Protein AF-A0A4Q0A271-F1 (afdb_monomer)

Structure (mmCIF, N/CA/C/O backbone):
data_AF-A0A4Q0A271-F1
#
_entry.id   AF-A0A4Q0A271-F1
#
loop_
_atom_site.group_PDB
_atom_site.id
_atom_site.type_symbol
_atom_site.label_atom_id
_atom_site.label_alt_id
_atom_site.label_comp_id
_atom_site.label_asym_id
_atom_site.label_entity_id
_atom_site.label_seq_id
_atom_site.pdbx_PDB_ins_code
_atom_site.Cartn_x
_atom_site.Cartn_y
_atom_site.Cartn_z
_atom_site.occupancy
_atom_site.B_iso_or_equiv
_atom_site.auth_seq_id
_atom_site.auth_comp_id
_atom_site.auth_asym_id
_atom_site.auth_atom_id
_atom_site.pdbx_PDB_model_num
ATOM 1 N N . LEU A 1 1 ? -8.941 21.058 -23.137 1.00 65.00 1 LEU A N 1
ATOM 2 C CA . LEU A 1 1 ? -10.034 20.055 -23.141 1.00 65.00 1 LEU A CA 1
ATOM 3 C C . LEU A 1 1 ? -10.640 20.048 -21.746 1.00 65.00 1 LEU A C 1
ATOM 5 O O . LEU A 1 1 ? -9.870 19.918 -20.807 1.00 65.00 1 LEU A O 1
ATOM 9 N N . ASN A 1 2 ? -11.951 20.256 -21.601 1.00 80.94 2 ASN A N 1
ATOM 10 C CA . ASN A 1 2 ? -12.628 20.129 -20.305 1.00 80.94 2 ASN A CA 1
ATOM 11 C C . ASN A 1 2 ? -12.930 18.625 -20.066 1.00 80.94 2 ASN A C 1
ATOM 13 O O . ASN A 1 2 ? -13.631 18.034 -20.895 1.00 80.94 2 ASN A O 1
ATOM 17 N N . PRO A 1 3 ? -12.384 17.989 -19.008 1.00 78.12 3 PRO A N 1
ATOM 18 C CA . PRO A 1 3 ? -12.583 16.561 -18.735 1.00 78.12 3 PRO A CA 1
ATOM 19 C C . PRO A 1 3 ? -14.046 16.162 -18.509 1.00 78.12 3 PRO A C 1
ATOM 21 O O . PRO A 1 3 ? -14.450 15.074 -18.917 1.00 78.12 3 PRO A O 1
ATOM 24 N N . ASP A 1 4 ? -14.861 17.048 -17.943 1.00 83.06 4 ASP A N 1
ATOM 25 C CA . ASP A 1 4 ? -16.281 16.808 -17.670 1.00 83.06 4 ASP A CA 1
ATOM 26 C C . ASP A 1 4 ? -17.071 16.712 -18.974 1.00 83.06 4 ASP A C 1
ATOM 28 O O . ASP A 1 4 ? -17.937 15.850 -19.128 1.00 83.06 4 ASP A O 1
ATOM 32 N N . VAL A 1 5 ? -16.746 17.563 -19.954 1.00 85.44 5 VAL A N 1
ATOM 33 C CA . VAL A 1 5 ? -17.343 17.503 -21.298 1.00 85.44 5 VAL A CA 1
ATOM 34 C C . VAL A 1 5 ? -17.022 16.164 -21.957 1.00 85.44 5 VAL A C 1
ATOM 36 O O . VAL A 1 5 ? -17.922 15.522 -22.502 1.00 85.44 5 VAL A O 1
ATOM 39 N N . LEU A 1 6 ? -15.765 15.718 -21.872 1.00 84.81 6 LEU A N 1
ATOM 40 C CA . LEU A 1 6 ? -15.337 14.441 -22.440 1.00 84.81 6 LEU A CA 1
ATOM 41 C C . LEU A 1 6 ? -16.059 13.264 -21.772 1.00 84.81 6 LEU A C 1
ATOM 43 O O . LEU A 1 6 ? -16.602 12.402 -22.462 1.00 84.81 6 LEU A O 1
ATOM 47 N N . LEU A 1 7 ? -16.115 13.242 -20.438 1.00 83.44 7 LEU A N 1
ATOM 48 C CA . LEU A 1 7 ? -16.743 12.153 -19.696 1.00 83.44 7 LEU A CA 1
ATOM 49 C C . LEU A 1 7 ? -18.255 12.090 -19.950 1.00 83.44 7 LEU A C 1
ATOM 51 O O . LEU A 1 7 ? -18.797 11.006 -20.142 1.00 83.44 7 LEU A O 1
ATOM 55 N N . ASN A 1 8 ? -18.927 13.240 -20.060 1.00 85.31 8 ASN A N 1
ATOM 56 C CA . ASN A 1 8 ? -20.336 13.301 -20.452 1.00 85.31 8 ASN A CA 1
ATOM 57 C C . ASN A 1 8 ? -20.580 12.789 -21.880 1.00 85.31 8 ASN A C 1
ATOM 59 O O . ASN A 1 8 ? -21.599 12.148 -22.139 1.00 85.31 8 ASN A O 1
ATOM 63 N N . GLN A 1 9 ? -19.673 13.061 -22.822 1.00 87.44 9 GLN A N 1
ATOM 64 C CA . GLN A 1 9 ? -19.773 12.531 -24.186 1.00 87.44 9 GLN A CA 1
ATOM 65 C C . GLN A 1 9 ? -19.600 11.009 -24.208 1.00 87.44 9 GLN A C 1
ATOM 67 O O . GLN A 1 9 ? -20.419 10.317 -24.811 1.00 87.44 9 GLN A O 1
ATOM 72 N N . VAL A 1 10 ? -18.592 10.488 -23.499 1.00 84.75 10 VAL A N 1
ATOM 73 C CA . VAL A 1 10 ? -18.367 9.041 -23.349 1.00 84.75 10 VAL A CA 1
ATOM 74 C C . VAL A 1 10 ? -19.571 8.371 -22.682 1.00 84.75 10 VAL A C 1
ATOM 76 O O . VAL A 1 10 ? -20.033 7.338 -23.162 1.00 84.75 10 VAL A O 1
ATOM 79 N N . ALA A 1 11 ? -20.129 8.982 -21.636 1.00 85.94 11 ALA A N 1
ATOM 80 C CA . ALA A 1 11 ? -21.316 8.484 -20.948 1.00 85.94 11 ALA A CA 1
ATOM 81 C C . ALA A 1 11 ? -22.536 8.383 -21.865 1.00 85.94 11 ALA A C 1
ATOM 83 O O . ALA A 1 11 ? -23.215 7.360 -21.872 1.00 85.94 11 ALA A O 1
ATOM 84 N N . ARG A 1 12 ? -22.790 9.415 -22.681 1.00 87.44 12 ARG A N 1
ATOM 85 C CA . ARG A 1 12 ? -23.883 9.398 -23.665 1.00 87.44 12 ARG A CA 1
ATOM 86 C C . ARG A 1 12 ? -23.681 8.319 -24.722 1.00 87.44 12 ARG A C 1
ATOM 88 O O . ARG A 1 12 ? -24.639 7.642 -25.070 1.00 87.44 12 ARG A O 1
ATOM 95 N N . ALA A 1 13 ? -22.454 8.158 -25.217 1.00 88.69 13 ALA A N 1
ATOM 96 C CA . ALA A 1 13 ? -22.138 7.167 -26.241 1.00 88.69 13 ALA A CA 1
ATOM 97 C C . ALA A 1 13 ? -22.309 5.720 -25.745 1.00 88.69 13 ALA A C 1
ATOM 99 O O . ALA A 1 13 ? -22.696 4.858 -26.526 1.00 88.69 13 ALA A O 1
ATOM 100 N N . ASN A 1 14 ? -22.054 5.466 -24.457 1.00 86.25 14 ASN A N 1
ATOM 101 C CA . ASN A 1 14 ? -22.127 4.130 -23.854 1.00 86.25 14 ASN A CA 1
ATOM 102 C C . ASN A 1 14 ? -23.400 3.894 -23.021 1.00 86.25 14 ASN A C 1
ATOM 104 O O . ASN A 1 14 ? -23.527 2.851 -22.390 1.00 86.25 14 ASN A O 1
ATOM 108 N N . ASN A 1 15 ? -24.341 4.846 -23.019 1.00 87.50 15 ASN A N 1
ATOM 109 C CA . ASN A 1 15 ? -25.582 4.793 -22.240 1.00 87.50 15 ASN A CA 1
ATOM 110 C C . ASN A 1 15 ? -25.361 4.540 -20.732 1.00 87.50 15 ASN A C 1
ATOM 112 O O . ASN A 1 15 ? -26.097 3.779 -20.105 1.00 87.50 15 ASN A O 1
ATOM 116 N N . TYR A 1 16 ? -24.336 5.172 -20.153 1.00 86.56 16 TYR A N 1
ATOM 117 C CA . TYR A 1 16 ? -24.064 5.081 -18.718 1.00 86.56 16 TYR A CA 1
ATOM 118 C C . TYR A 1 16 ? -25.067 5.887 -17.890 1.00 86.56 16 TYR A C 1
ATOM 120 O O . TYR A 1 16 ? -25.591 6.914 -18.336 1.00 86.56 16 TYR A O 1
ATOM 128 N N . ASP A 1 17 ? -25.288 5.434 -16.655 1.00 86.38 17 ASP A N 1
ATOM 129 C CA . ASP A 1 17 ? -26.151 6.109 -15.690 1.00 86.38 17 ASP A CA 1
ATOM 130 C C . ASP A 1 17 ? -25.656 7.538 -15.403 1.00 86.38 17 ASP A C 1
ATOM 132 O O . ASP A 1 17 ? -24.486 7.781 -15.088 1.00 86.38 17 ASP A O 1
ATOM 136 N N . LYS A 1 18 ? -26.562 8.512 -15.528 1.00 86.00 18 LYS A N 1
ATOM 137 C CA . LYS A 1 18 ? -26.223 9.936 -15.413 1.00 86.00 18 LYS A CA 1
ATOM 138 C C . LYS A 1 18 ? -25.824 10.339 -13.997 1.00 86.00 18 LYS A C 1
ATOM 140 O O . LYS A 1 18 ? -24.985 11.232 -13.850 1.00 86.00 18 LYS A O 1
ATOM 145 N N . ASP A 1 19 ? -26.392 9.712 -12.975 1.00 87.12 19 ASP A N 1
ATOM 146 C CA . ASP A 1 19 ? -26.117 10.042 -11.579 1.00 87.12 19 ASP A CA 1
ATOM 147 C C . ASP A 1 19 ? -24.752 9.494 -11.163 1.00 87.12 19 ASP A C 1
ATOM 149 O O . ASP A 1 19 ? -23.968 10.209 -10.526 1.00 87.12 19 ASP A O 1
ATOM 153 N N . ILE A 1 20 ? -24.412 8.280 -11.618 1.00 85.81 20 ILE A N 1
ATOM 154 C CA . ILE A 1 20 ? -23.073 7.701 -11.440 1.00 85.81 20 ILE A CA 1
ATOM 155 C C . ILE A 1 20 ? -22.019 8.592 -12.100 1.00 85.81 20 ILE A C 1
ATOM 157 O O . ILE A 1 20 ? -21.029 8.968 -11.467 1.00 85.81 20 ILE A O 1
ATOM 161 N N . ILE A 1 21 ? -22.241 8.990 -13.354 1.00 89.12 21 ILE A N 1
ATOM 162 C CA . ILE A 1 21 ? -21.298 9.845 -14.084 1.00 89.12 21 ILE A CA 1
ATOM 163 C C . ILE A 1 21 ? -21.158 11.209 -13.412 1.00 89.12 21 ILE A C 1
ATOM 165 O O . ILE A 1 21 ? -20.040 11.689 -13.229 1.00 89.12 21 ILE A O 1
ATOM 169 N N . SER A 1 22 ? -22.262 11.800 -12.958 1.00 89.38 22 SER A N 1
ATOM 170 C CA . SER A 1 22 ? -22.234 13.060 -12.210 1.00 89.38 22 SER A CA 1
ATOM 171 C C . SER A 1 22 ? -21.440 12.939 -10.906 1.00 89.38 22 SER A C 1
ATOM 173 O O . SER A 1 22 ? -20.739 13.874 -10.521 1.00 89.38 22 SER A O 1
ATOM 175 N N . ALA A 1 23 ? -21.504 11.795 -10.218 1.00 87.88 23 ALA A N 1
ATOM 176 C CA . ALA A 1 23 ? -20.679 11.540 -9.040 1.00 87.88 23 ALA A CA 1
ATOM 177 C C . ALA A 1 23 ? -19.188 11.418 -9.388 1.00 87.88 23 ALA A C 1
ATOM 179 O O . ALA A 1 23 ? -18.360 12.019 -8.705 1.00 87.88 23 ALA A O 1
ATOM 180 N N . ILE A 1 24 ? -18.847 10.702 -10.465 1.00 88.81 24 ILE A N 1
ATOM 181 C CA . ILE A 1 24 ? -17.461 10.563 -10.936 1.00 88.81 24 ILE A CA 1
ATOM 182 C C . ILE A 1 24 ? -16.875 11.924 -11.327 1.00 88.81 24 ILE A C 1
ATOM 184 O O . ILE A 1 24 ? -15.731 12.203 -10.973 1.00 88.81 24 ILE A O 1
ATOM 188 N N . ILE A 1 25 ? -17.653 12.783 -11.996 1.00 91.00 25 ILE A N 1
ATOM 189 C CA . ILE A 1 25 ? -17.238 14.149 -12.352 1.00 91.00 25 ILE A CA 1
ATOM 190 C C . ILE A 1 25 ? -16.848 14.933 -11.099 1.00 91.00 25 ILE A C 1
ATOM 192 O O . ILE A 1 25 ? -15.730 15.428 -11.026 1.00 91.00 25 ILE A O 1
ATOM 196 N N . ARG A 1 26 ? -17.692 14.951 -10.060 1.00 91.56 26 ARG A N 1
ATOM 197 C CA . ARG A 1 26 ? -17.379 15.664 -8.807 1.00 91.56 26 ARG A CA 1
ATOM 198 C C . ARG A 1 26 ? -16.117 15.140 -8.115 1.00 91.56 26 ARG A C 1
ATOM 200 O O . ARG A 1 26 ? -15.336 15.907 -7.553 1.00 91.56 26 ARG A O 1
ATOM 207 N N . GLU A 1 27 ? -15.904 13.824 -8.137 1.00 92.06 27 GLU A N 1
ATOM 208 C CA . GLU A 1 27 ? -14.679 13.221 -7.601 1.00 92.06 27 GLU A CA 1
ATOM 209 C C . GLU A 1 27 ? -13.443 13.605 -8.440 1.00 92.06 27 GLU A C 1
ATOM 211 O O . GLU A 1 27 ? -12.362 13.837 -7.891 1.00 92.06 27 GLU A O 1
ATOM 216 N N . MET A 1 28 ? -13.593 13.712 -9.762 1.00 91.31 28 MET A N 1
ATOM 217 C CA . MET A 1 28 ? -12.534 14.126 -10.685 1.00 91.31 28 MET A CA 1
ATOM 218 C C . MET A 1 28 ? -12.191 15.612 -10.534 1.00 91.31 28 MET A C 1
ATOM 220 O O . MET A 1 28 ? -11.011 15.932 -10.411 1.00 91.31 28 MET A O 1
ATOM 224 N N . GLU A 1 29 ? -13.187 16.495 -10.447 1.00 92.31 29 GLU A N 1
ATOM 225 C CA . GLU A 1 29 ? -13.019 17.926 -10.157 1.00 92.31 29 GLU A CA 1
ATOM 226 C C . GLU A 1 29 ? -12.270 18.133 -8.833 1.00 92.31 29 GLU A C 1
ATOM 228 O O . GLU A 1 29 ? -11.299 18.888 -8.777 1.00 92.31 29 GLU A O 1
ATOM 233 N N . SER A 1 30 ? -12.650 17.390 -7.781 1.00 93.81 30 SER A N 1
ATOM 234 C CA . SER A 1 30 ? -11.917 17.380 -6.507 1.00 93.81 30 SER A CA 1
ATOM 235 C C . SER A 1 30 ? -10.454 16.982 -6.711 1.00 93.81 30 SER A C 1
ATOM 237 O O . SER A 1 30 ? -9.553 17.670 -6.228 1.00 93.81 30 SER A O 1
ATOM 239 N N . SER A 1 31 ? -10.196 15.900 -7.453 1.00 94.12 31 SER A N 1
ATOM 240 C CA . SER A 1 31 ? -8.830 15.449 -7.736 1.00 94.12 31 SER A CA 1
ATOM 241 C C . SER A 1 31 ? -8.014 16.504 -8.476 1.00 94.12 31 SER A C 1
ATOM 243 O O . SER A 1 31 ? -6.869 16.745 -8.104 1.00 94.12 31 SER A O 1
ATOM 245 N N . MET A 1 32 ? -8.592 17.143 -9.493 1.00 93.56 32 MET A N 1
ATOM 246 C CA . MET A 1 32 ? -7.928 18.180 -10.281 1.00 93.56 32 MET A CA 1
ATOM 247 C C . MET A 1 32 ? -7.583 19.398 -9.430 1.00 93.56 32 MET A C 1
ATOM 249 O O . MET A 1 32 ? -6.435 19.828 -9.445 1.00 93.56 32 MET A O 1
ATOM 253 N N . ALA A 1 33 ? -8.529 19.900 -8.635 1.00 94.50 33 ALA A N 1
ATOM 254 C CA . ALA A 1 33 ? -8.311 21.076 -7.798 1.00 94.50 33 ALA A CA 1
ATOM 255 C C . ALA A 1 33 ? -7.224 20.835 -6.732 1.00 94.50 33 ALA A C 1
ATOM 257 O O . ALA A 1 33 ? -6.358 21.683 -6.504 1.00 94.50 33 ALA A O 1
ATOM 258 N N . HIS A 1 34 ? -7.212 19.652 -6.103 1.00 94.50 34 HIS A N 1
ATOM 259 C CA . HIS A 1 34 ? -6.142 19.285 -5.173 1.00 94.50 34 HIS A CA 1
ATOM 260 C C . HIS A 1 34 ? -4.798 19.076 -5.878 1.00 94.50 34 HIS A C 1
ATOM 262 O O . HIS A 1 34 ? -3.773 19.481 -5.332 1.00 94.50 34 HIS A O 1
ATOM 268 N N . GLN A 1 35 ? -4.781 18.464 -7.065 1.00 93.88 35 GLN A N 1
ATOM 269 C CA . GLN A 1 35 ? -3.550 18.237 -7.823 1.00 93.88 35 GLN A CA 1
ATOM 270 C C . GLN A 1 35 ? -2.940 19.554 -8.322 1.00 93.88 35 GLN A C 1
ATOM 272 O O . GLN A 1 35 ? -1.735 19.750 -8.192 1.00 93.88 35 GLN A O 1
ATOM 277 N N . GLU A 1 36 ? -3.757 20.481 -8.827 1.00 94.81 36 GLU A N 1
ATOM 278 C CA . GLU A 1 36 ? -3.322 21.814 -9.252 1.00 94.81 36 GLU A CA 1
ATOM 279 C C . GLU A 1 36 ? -2.664 22.570 -8.096 1.00 94.81 36 GLU A C 1
ATOM 281 O O . GLU A 1 36 ? -1.538 23.050 -8.225 1.00 94.81 36 GLU A O 1
ATOM 286 N N . HIS A 1 37 ? -3.310 22.593 -6.927 1.00 94.56 37 HIS A N 1
ATOM 287 C CA . HIS A 1 37 ? -2.729 23.218 -5.742 1.00 94.56 37 HIS A CA 1
ATOM 288 C C . HIS A 1 37 ? -1.379 22.603 -5.353 1.00 94.56 37 HIS A C 1
ATOM 290 O O . HIS A 1 37 ? -0.458 23.340 -5.002 1.00 94.56 37 HIS A O 1
ATOM 296 N N . MET A 1 38 ? -1.250 21.275 -5.429 1.00 92.25 38 MET A N 1
ATOM 297 C CA . MET A 1 38 ? -0.002 20.572 -5.127 1.00 92.25 38 MET A CA 1
ATOM 298 C C . MET A 1 38 ? 1.101 20.869 -6.153 1.00 92.25 38 MET A C 1
ATOM 300 O O . MET A 1 38 ? 2.261 20.937 -5.767 1.00 92.25 38 MET A O 1
ATOM 304 N N . TYR A 1 39 ? 0.778 21.083 -7.433 1.00 93.44 39 TYR A N 1
ATOM 305 C CA . TYR A 1 39 ? 1.772 21.510 -8.427 1.00 93.44 39 TYR A CA 1
ATOM 306 C C . TYR A 1 39 ? 2.272 22.939 -8.194 1.00 93.44 39 TYR A C 1
ATOM 308 O O . TYR A 1 39 ? 3.435 23.226 -8.468 1.00 93.44 39 TYR A O 1
ATOM 316 N N . VAL A 1 40 ? 1.421 23.823 -7.665 1.00 94.12 40 VAL A N 1
ATOM 317 C CA . VAL A 1 40 ? 1.817 25.187 -7.273 1.00 94.12 40 VAL A CA 1
ATOM 318 C C . VAL A 1 40 ? 2.611 25.186 -5.959 1.00 94.12 40 VAL A C 1
ATOM 320 O O . VAL A 1 40 ? 3.515 26.000 -5.784 1.00 94.12 40 VAL A O 1
ATOM 323 N N . HIS A 1 41 ? 2.314 24.248 -5.056 1.00 92.81 41 HIS A N 1
ATOM 324 C CA . HIS A 1 41 ? 2.951 24.115 -3.742 1.00 92.81 41 HIS A CA 1
ATOM 325 C C . HIS A 1 41 ? 3.567 22.715 -3.564 1.00 92.81 41 HIS A C 1
ATOM 327 O O . HIS A 1 41 ? 3.125 21.949 -2.697 1.00 92.81 41 HIS A O 1
ATOM 333 N N . PRO A 1 42 ? 4.561 22.338 -4.391 1.00 92.25 42 PRO A N 1
ATOM 334 C CA . PRO A 1 42 ? 5.121 20.998 -4.350 1.00 92.25 42 PRO A CA 1
ATOM 335 C C . PRO A 1 42 ? 5.849 20.758 -3.021 1.00 92.25 42 PRO A C 1
ATOM 337 O O . PRO A 1 42 ? 6.435 21.684 -2.451 1.00 92.25 42 PRO A O 1
ATOM 340 N N . PRO A 1 43 ? 5.840 19.517 -2.505 1.00 91.25 43 PRO A N 1
ATOM 341 C CA . PRO A 1 43 ? 6.636 19.174 -1.340 1.00 91.25 43 PRO A CA 1
ATOM 342 C C . PRO A 1 43 ? 8.131 19.311 -1.645 1.00 91.25 43 PRO A C 1
ATOM 344 O O . PRO A 1 43 ? 8.571 19.178 -2.789 1.00 91.25 43 PRO A O 1
ATOM 347 N N . SER A 1 44 ? 8.928 19.522 -0.597 1.00 91.62 44 SER A N 1
ATOM 348 C CA . SER A 1 44 ? 10.383 19.471 -0.715 1.00 91.62 44 SER A CA 1
ATOM 349 C C . SER A 1 44 ? 10.831 18.083 -1.188 1.00 91.62 44 SER A C 1
ATOM 351 O O . SER A 1 44 ? 10.344 17.082 -0.653 1.00 91.62 44 SER A O 1
ATOM 353 N N . PRO A 1 45 ? 11.766 17.995 -2.151 1.00 94.06 45 PRO A N 1
ATOM 354 C CA . PRO A 1 45 ? 12.258 16.712 -2.620 1.00 94.06 45 PRO A CA 1
ATOM 355 C C . PRO A 1 45 ? 13.068 16.025 -1.511 1.00 94.06 45 PRO A C 1
ATOM 357 O O . PRO A 1 45 ? 13.980 16.648 -0.953 1.00 94.06 45 PRO A O 1
ATOM 360 N N . PRO A 1 46 ? 12.777 14.754 -1.206 1.00 96.19 46 PRO A N 1
ATOM 361 C CA . PRO A 1 46 ? 13.469 14.018 -0.160 1.00 96.19 46 PRO A CA 1
ATOM 362 C C . PRO A 1 46 ? 14.911 13.672 -0.565 1.00 96.19 46 PRO A C 1
ATOM 364 O O . PRO A 1 46 ? 15.298 13.699 -1.739 1.00 96.19 46 PRO A O 1
ATOM 367 N N . THR A 1 47 ? 15.715 13.342 0.440 1.00 96.19 47 THR A N 1
ATOM 368 C CA . THR A 1 47 ? 17.113 12.902 0.341 1.00 96.19 47 THR A CA 1
ATOM 369 C C . THR A 1 47 ? 17.306 11.582 1.091 1.00 96.19 47 THR A C 1
ATOM 371 O O . THR A 1 47 ? 16.384 11.091 1.743 1.00 96.19 47 THR A O 1
ATOM 374 N N . LEU A 1 48 ? 18.501 10.988 1.026 1.00 96.94 48 LEU A N 1
ATOM 375 C CA . LEU A 1 48 ? 18.787 9.734 1.737 1.00 96.94 48 LEU A CA 1
ATOM 376 C C . LEU A 1 48 ? 18.661 9.874 3.265 1.00 96.94 48 LEU A C 1
ATOM 378 O O . LEU A 1 48 ? 18.340 8.895 3.935 1.00 96.94 48 LEU A O 1
ATOM 382 N N . GLU A 1 49 ? 18.842 11.087 3.792 1.00 95.31 49 GLU A N 1
ATOM 383 C CA . GLU A 1 49 ? 18.715 11.443 5.209 1.00 95.31 49 GLU A CA 1
ATOM 384 C C . GLU A 1 49 ? 17.267 11.751 5.634 1.00 95.31 49 GLU A C 1
ATOM 386 O O . GLU A 1 49 ? 16.999 11.965 6.816 1.00 95.31 49 GLU A O 1
ATOM 391 N N . SER A 1 50 ? 16.328 11.809 4.685 1.00 96.75 50 SER A N 1
ATOM 392 C CA . SER A 1 50 ? 14.919 12.091 4.976 1.00 96.75 50 SER A CA 1
ATOM 393 C C . SER A 1 50 ? 14.252 10.932 5.722 1.00 96.75 50 SER A C 1
ATOM 395 O O . SER A 1 50 ? 14.550 9.763 5.479 1.00 96.75 50 SER A O 1
ATOM 397 N N . SER A 1 51 ? 13.318 11.257 6.619 1.00 95.44 51 SER A N 1
ATOM 398 C CA . SER A 1 51 ? 12.514 10.259 7.332 1.00 95.44 51 SER A CA 1
ATOM 399 C C . SER A 1 51 ? 11.550 9.525 6.391 1.00 95.44 51 SER A C 1
ATOM 401 O O . SER A 1 51 ? 11.211 10.026 5.317 1.00 95.44 51 SER A O 1
ATOM 403 N N . GLU A 1 52 ? 11.049 8.359 6.814 1.00 95.25 52 GLU A N 1
ATOM 404 C CA . GLU A 1 52 ? 10.012 7.621 6.071 1.00 95.25 52 GLU A CA 1
ATOM 405 C C . GLU A 1 52 ? 8.776 8.493 5.803 1.00 95.25 52 GLU A C 1
ATOM 407 O O . GLU A 1 52 ? 8.289 8.536 4.675 1.00 95.25 52 GLU A O 1
ATOM 412 N N . LEU A 1 53 ? 8.340 9.272 6.797 1.00 96.06 53 LEU A N 1
ATOM 413 C CA . LEU A 1 53 ? 7.219 10.202 6.665 1.00 96.06 53 LEU A CA 1
ATOM 414 C C . LEU A 1 53 ? 7.510 11.349 5.690 1.00 96.06 53 LEU A C 1
ATOM 416 O O . LEU A 1 53 ? 6.631 11.731 4.924 1.00 96.06 53 LEU A O 1
ATOM 420 N N . ALA A 1 54 ? 8.742 11.865 5.638 1.00 96.62 54 ALA A N 1
ATOM 421 C CA . ALA A 1 54 ? 9.122 12.868 4.642 1.00 96.62 54 ALA A CA 1
ATOM 422 C C . ALA A 1 54 ? 9.068 12.295 3.215 1.00 96.62 54 ALA A C 1
ATOM 424 O O . ALA A 1 54 ? 8.594 12.967 2.297 1.00 96.62 54 ALA A O 1
ATOM 425 N N . TRP A 1 55 ? 9.477 11.035 3.031 1.00 97.44 55 TRP A N 1
ATOM 426 C CA . TRP A 1 55 ? 9.300 10.321 1.767 1.00 97.44 55 TRP A CA 1
ATOM 427 C C . TRP A 1 55 ? 7.816 10.113 1.426 1.00 97.44 55 TRP A C 1
ATOM 429 O O . TRP A 1 55 ? 7.406 10.428 0.311 1.00 97.44 55 TRP A O 1
ATOM 439 N N . GLU A 1 56 ? 6.985 9.657 2.364 1.00 96.56 56 GLU A N 1
ATOM 440 C CA . GLU A 1 56 ? 5.526 9.535 2.185 1.00 96.56 56 GLU A CA 1
ATOM 441 C C . GLU A 1 56 ? 4.880 10.872 1.785 1.00 96.56 56 GLU A C 1
ATOM 443 O O . GLU A 1 56 ? 4.088 10.945 0.842 1.00 96.56 56 GLU A O 1
ATOM 448 N N . ASN A 1 57 ? 5.268 11.953 2.460 1.00 95.06 57 ASN A N 1
ATOM 449 C CA . ASN A 1 57 ? 4.728 13.294 2.252 1.00 95.06 57 ASN A CA 1
ATOM 450 C C . ASN A 1 57 ? 5.287 14.006 1.010 1.00 95.06 57 ASN A C 1
ATOM 452 O O . ASN A 1 57 ? 4.773 15.070 0.641 1.00 95.06 57 ASN A O 1
ATOM 456 N N . SER A 1 58 ? 6.273 13.408 0.330 1.00 95.56 58 SER A N 1
ATOM 457 C CA . SER A 1 58 ? 6.779 13.869 -0.969 1.00 95.56 58 SER A CA 1
ATOM 458 C C . SER A 1 58 ? 5.909 13.446 -2.159 1.00 95.56 58 SER A C 1
ATOM 460 O O . SER A 1 58 ? 6.090 13.960 -3.260 1.00 95.56 58 SER A O 1
ATOM 462 N N . ILE A 1 59 ? 4.929 12.553 -1.958 1.00 94.56 59 ILE A N 1
ATOM 463 C CA . ILE A 1 59 ? 4.126 12.000 -3.055 1.00 94.56 59 ILE A CA 1
ATOM 464 C C . ILE A 1 59 ? 3.189 13.051 -3.663 1.00 94.56 59 ILE A C 1
ATOM 466 O O . ILE A 1 59 ? 2.121 13.373 -3.122 1.00 94.56 59 ILE A O 1
ATOM 470 N N . LEU A 1 60 ? 3.551 13.524 -4.854 1.00 91.50 60 LEU A N 1
ATOM 471 C CA . LEU A 1 60 ? 2.899 14.624 -5.551 1.00 91.50 60 LEU A CA 1
ATOM 472 C C . LEU A 1 60 ? 1.693 14.178 -6.379 1.00 91.50 60 LEU A C 1
ATOM 474 O O . LEU A 1 60 ? 0.650 14.812 -6.274 1.00 91.50 60 LEU A O 1
ATOM 478 N N . GLU A 1 61 ? 1.799 13.092 -7.144 1.00 88.75 61 GLU A N 1
ATOM 479 C CA . GLU A 1 61 ? 0.743 12.574 -8.031 1.00 88.75 61 GLU A CA 1
ATOM 480 C C . GLU A 1 61 ? 0.153 11.267 -7.477 1.00 88.75 61 GLU A C 1
ATOM 482 O O . GLU A 1 61 ? -1.054 11.130 -7.320 1.00 88.75 61 GLU A O 1
ATOM 487 N N . GLY A 1 62 ? 0.966 10.309 -7.039 1.00 86.69 62 GLY A N 1
ATOM 488 C CA . GLY A 1 62 ? 0.469 9.033 -6.523 1.00 86.69 62 GLY A CA 1
ATOM 489 C C . GLY A 1 62 ? 0.042 8.065 -7.636 1.00 86.69 62 GLY A C 1
ATOM 490 O O . GLY A 1 62 ? 0.867 7.620 -8.436 1.00 86.69 62 GLY A O 1
ATOM 491 N N . HIS A 1 63 ? -1.227 7.636 -7.659 1.00 88.56 63 HIS A N 1
ATOM 492 C CA . HIS A 1 63 ? -1.656 6.505 -8.497 1.00 88.56 63 HIS A CA 1
ATOM 493 C C . HIS A 1 63 ? -1.663 6.836 -10.004 1.00 88.56 63 HIS A C 1
ATOM 495 O O . HIS A 1 63 ? -2.599 7.440 -10.522 1.00 88.56 63 HIS A O 1
ATOM 501 N N . ALA A 1 64 ? -0.678 6.312 -10.738 1.00 84.12 64 ALA A N 1
ATOM 502 C CA . ALA A 1 64 ? -0.366 6.702 -12.120 1.00 84.12 64 ALA A CA 1
ATOM 503 C C . ALA A 1 64 ? -1.475 6.516 -13.166 1.00 84.12 64 ALA A C 1
ATOM 505 O O . ALA A 1 64 ? -1.465 7.191 -14.189 1.00 84.12 64 ALA A O 1
ATOM 506 N N . THR A 1 65 ? -2.390 5.566 -12.963 1.00 83.81 65 THR A N 1
ATOM 507 C CA . THR A 1 65 ? -3.430 5.243 -13.958 1.00 83.81 65 THR A CA 1
ATOM 508 C C . THR A 1 65 ? -4.849 5.546 -13.489 1.00 83.81 65 THR A C 1
ATOM 510 O O . THR A 1 65 ? -5.798 5.199 -14.186 1.00 83.81 65 THR A O 1
ATOM 513 N N . HIS A 1 66 ? -5.029 6.145 -12.307 1.00 88.00 66 HIS A N 1
ATOM 514 C CA . HIS A 1 66 ? -6.364 6.419 -11.777 1.00 88.00 66 HIS A CA 1
ATOM 515 C C . HIS A 1 66 ? -6.663 7.916 -11.901 1.00 88.00 66 HIS A C 1
ATOM 517 O O . HIS A 1 66 ? -5.948 8.706 -11.297 1.00 88.00 66 HIS A O 1
ATOM 523 N N . PRO A 1 67 ? -7.711 8.355 -12.617 1.00 87.06 67 PRO A N 1
ATOM 524 C CA . PRO A 1 67 ? -7.929 9.785 -12.868 1.00 87.06 67 PRO A CA 1
ATOM 525 C C . PRO A 1 67 ? -8.261 10.582 -11.594 1.00 87.06 67 PRO A C 1
ATOM 527 O O . PRO A 1 67 ? -7.883 11.738 -11.472 1.00 87.06 67 PRO A O 1
ATOM 530 N N . MET A 1 68 ? -8.896 9.946 -10.605 1.00 91.62 68 MET A N 1
ATOM 531 C CA . MET A 1 68 ? -9.234 10.551 -9.303 1.00 91.62 68 MET A CA 1
ATOM 532 C C . MET A 1 68 ? -8.194 10.250 -8.201 1.00 91.62 68 MET A C 1
ATOM 534 O O . MET A 1 68 ? -8.547 9.968 -7.056 1.00 91.62 68 MET A O 1
ATOM 538 N N . HIS A 1 69 ? -6.906 10.191 -8.542 1.00 90.94 69 HIS A N 1
ATOM 539 C CA . HIS A 1 69 ? -5.841 9.766 -7.621 1.00 90.94 69 HIS A CA 1
ATOM 540 C C . HIS A 1 69 ? -5.573 10.739 -6.459 1.00 90.94 69 HIS A C 1
ATOM 542 O O . HIS A 1 69 ? -5.112 10.296 -5.408 1.00 90.94 69 HIS A O 1
ATOM 548 N N . LYS A 1 70 ? -5.918 12.025 -6.607 1.00 93.12 70 LYS A N 1
ATOM 549 C CA . LYS A 1 70 ? -5.893 13.036 -5.533 1.00 93.12 70 LYS A CA 1
ATOM 550 C C . LYS A 1 70 ? -7.279 13.498 -5.097 1.00 93.12 70 LYS A C 1
ATOM 552 O O . LYS A 1 70 ? -7.380 14.502 -4.394 1.00 93.12 70 LYS A O 1
ATOM 557 N N . ALA A 1 71 ? -8.344 12.792 -5.476 1.00 93.25 71 ALA A N 1
ATOM 558 C CA . ALA A 1 71 ? -9.663 13.105 -4.941 1.00 93.25 71 ALA A CA 1
ATOM 559 C C . ALA A 1 71 ? -9.611 13.055 -3.410 1.00 93.25 71 ALA A C 1
ATOM 561 O O . ALA A 1 71 ? -9.068 12.112 -2.834 1.00 93.25 71 ALA A O 1
ATOM 562 N N . ARG A 1 72 ? -10.163 14.081 -2.760 1.00 93.88 72 ARG A N 1
ATOM 563 C CA . ARG A 1 72 ? -10.361 14.129 -1.303 1.00 93.88 72 ARG A CA 1
ATOM 564 C C . ARG A 1 72 ? -11.843 14.344 -1.024 1.00 93.88 72 ARG A C 1
ATOM 566 O O . ARG A 1 72 ? -12.246 15.241 -0.287 1.00 93.88 72 ARG A O 1
ATOM 573 N N . PHE A 1 73 ? -12.665 13.540 -1.692 1.00 93.00 73 PHE A N 1
ATOM 574 C CA . PHE A 1 73 ? -14.100 13.764 -1.762 1.00 93.00 73 PHE A CA 1
ATOM 575 C C . PHE A 1 73 ? -14.774 13.263 -0.482 1.00 93.00 73 PHE A C 1
ATOM 577 O O . PHE A 1 73 ? -15.013 12.066 -0.318 1.00 93.00 73 PHE A O 1
ATOM 584 N N . ALA A 1 74 ? -15.027 14.175 0.456 1.00 94.62 74 ALA A N 1
ATOM 585 C CA . ALA A 1 74 ? -15.688 13.868 1.719 1.00 94.62 74 ALA A CA 1
ATOM 586 C C . ALA A 1 74 ? -17.171 13.543 1.505 1.00 94.62 74 ALA A C 1
ATOM 588 O O . ALA A 1 74 ? -17.874 14.256 0.789 1.00 94.62 74 ALA A O 1
ATOM 589 N N . LEU A 1 75 ? -17.645 12.470 2.138 1.00 92.44 75 LEU A N 1
ATOM 590 C CA . LEU A 1 75 ? -19.057 12.102 2.129 1.00 92.44 75 LEU A CA 1
ATOM 591 C C . LEU A 1 75 ? -19.757 12.650 3.380 1.00 92.44 75 LEU A C 1
ATOM 593 O O . LEU A 1 75 ? -19.167 12.598 4.464 1.00 92.44 75 LEU A O 1
ATOM 597 N N . PRO A 1 76 ? -21.016 13.118 3.275 1.00 91.38 76 PRO A N 1
ATOM 598 C CA . PRO A 1 76 ? -21.809 13.485 4.442 1.00 91.38 76 PRO A CA 1
ATOM 599 C C . PRO A 1 76 ? -21.795 12.377 5.510 1.00 91.38 76 PRO A C 1
ATOM 601 O O . PRO A 1 76 ? -21.788 11.193 5.158 1.00 91.38 76 PRO A O 1
ATOM 604 N N . PRO A 1 77 ? -21.767 12.732 6.805 1.00 95.06 77 PRO A N 1
ATOM 605 C CA . PRO A 1 77 ? -21.890 14.073 7.383 1.00 95.06 77 PRO A CA 1
ATOM 606 C C . PRO A 1 77 ? -20.562 14.854 7.483 1.00 95.06 77 PRO A C 1
ATOM 608 O O . PRO A 1 77 ? -20.502 15.863 8.183 1.00 95.06 77 PRO A O 1
ATOM 611 N N . LEU A 1 78 ? -19.478 14.413 6.831 1.00 95.19 78 LEU A N 1
ATOM 612 C CA . LEU A 1 78 ? -18.200 15.127 6.893 1.00 95.19 78 LEU A CA 1
ATOM 613 C C . LEU A 1 78 ? -18.263 16.444 6.120 1.00 95.19 78 LEU A C 1
ATOM 615 O O . LEU A 1 78 ? -18.785 16.509 5.008 1.00 95.19 78 LEU A O 1
ATOM 619 N N . ALA A 1 79 ? -17.638 17.478 6.683 1.00 94.81 79 ALA A N 1
ATOM 620 C CA . ALA A 1 79 ? -17.410 18.725 5.970 1.00 94.81 79 ALA A CA 1
ATOM 621 C C . ALA A 1 79 ? -16.434 18.507 4.792 1.00 94.81 79 ALA A C 1
ATOM 623 O O . ALA A 1 79 ? -15.420 17.811 4.977 1.00 94.81 79 ALA A O 1
ATOM 624 N N . PRO A 1 80 ? -16.684 19.130 3.621 1.00 94.88 80 PRO A N 1
ATOM 625 C CA . PRO A 1 80 ? -15.768 19.100 2.484 1.00 94.88 80 PRO A CA 1
ATOM 626 C C . PRO A 1 80 ? -14.341 19.495 2.873 1.00 94.88 80 PRO A C 1
ATOM 628 O O . PRO A 1 80 ? -14.135 20.399 3.687 1.00 94.88 80 PRO A O 1
ATOM 631 N N . ILE A 1 81 ? -13.356 18.817 2.286 1.00 94.94 81 ILE A N 1
ATOM 632 C CA . ILE A 1 81 ? -11.939 19.150 2.463 1.00 94.94 81 ILE A CA 1
ATOM 633 C C . ILE A 1 81 ? -11.606 20.290 1.511 1.00 94.94 81 ILE A C 1
ATOM 6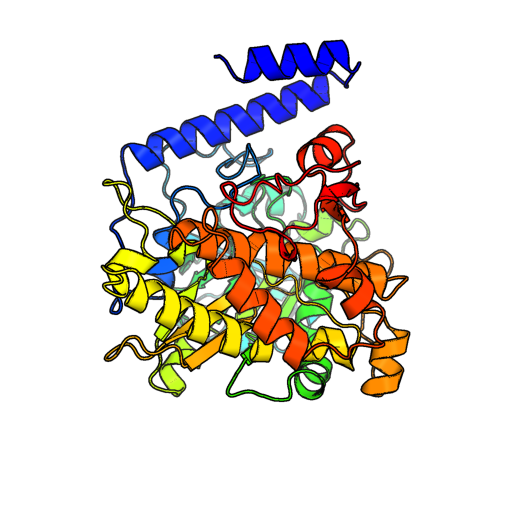35 O O . ILE A 1 81 ? -11.809 20.169 0.303 1.00 94.94 81 ILE A O 1
ATOM 639 N N . GLN A 1 82 ? -11.107 21.396 2.055 1.00 95.06 82 GLN A N 1
ATOM 640 C CA . GLN A 1 82 ? -10.767 22.557 1.238 1.00 95.06 82 GLN A CA 1
ATOM 641 C C . GLN A 1 82 ? -9.449 22.329 0.494 1.00 95.06 82 GLN A C 1
ATOM 643 O O . GLN A 1 82 ? -8.541 21.637 0.966 1.00 95.06 82 GLN A O 1
ATOM 648 N N . VAL A 1 83 ? -9.321 22.924 -0.690 1.00 94.62 83 VAL A N 1
ATOM 649 C CA . VAL A 1 83 ? -8.057 22.919 -1.433 1.00 94.62 83 VAL A CA 1
ATOM 650 C C . VAL A 1 83 ? -6.994 23.651 -0.608 1.00 94.62 83 VAL A C 1
ATOM 652 O O . VAL A 1 83 ? -7.237 24.739 -0.098 1.00 94.62 83 VAL A O 1
ATOM 655 N N . GLY A 1 84 ? -5.827 23.026 -0.440 1.00 91.81 84 GLY A N 1
ATOM 656 C CA . GLY A 1 84 ? -4.748 23.522 0.423 1.00 91.81 84 GLY A CA 1
ATOM 657 C C . GLY A 1 84 ? -4.885 23.187 1.909 1.00 91.81 84 GLY A C 1
ATOM 658 O O . GLY A 1 84 ? -3.938 23.398 2.663 1.00 91.81 84 GLY A O 1
ATOM 659 N N . GLU A 1 85 ? -5.998 22.587 2.342 1.00 92.56 85 GLU A N 1
ATOM 660 C CA . GLU A 1 85 ? -6.086 22.033 3.691 1.00 92.56 85 GLU A CA 1
ATOM 661 C C . GLU A 1 85 ? -5.056 20.904 3.856 1.00 92.56 85 GLU A C 1
ATOM 663 O O . GLU A 1 85 ? -5.030 19.921 3.096 1.00 92.56 85 GLU A O 1
ATOM 668 N N . SER A 1 86 ? -4.183 21.053 4.854 1.00 87.50 86 SER A N 1
ATOM 669 C CA . SER A 1 86 ? -3.191 20.037 5.179 1.00 87.50 86 SER A CA 1
ATOM 670 C C . SER A 1 86 ? -3.854 18.882 5.918 1.00 87.50 86 SER A C 1
ATOM 672 O O . SER A 1 86 ? -4.435 19.064 6.982 1.00 87.50 86 SER A O 1
ATOM 674 N N . LEU A 1 87 ? -3.711 17.681 5.362 1.00 90.62 87 LEU A N 1
ATOM 675 C CA . LEU A 1 87 ? -4.090 16.422 6.010 1.00 90.62 87 LEU A CA 1
ATOM 676 C C . LEU A 1 87 ? -2.864 15.672 6.544 1.00 90.62 87 LEU A C 1
ATOM 678 O O . LEU A 1 87 ? -2.952 14.482 6.820 1.00 90.62 87 LEU A O 1
ATOM 682 N N . ARG A 1 88 ? -1.710 16.350 6.629 1.00 92.62 88 ARG A N 1
ATOM 683 C CA . ARG A 1 88 ? -0.458 15.755 7.113 1.00 92.62 88 ARG A CA 1
ATOM 684 C C . ARG A 1 88 ? -0.423 15.676 8.629 1.00 92.62 88 ARG A C 1
ATOM 686 O O . ARG A 1 88 ? -0.048 14.649 9.157 1.00 92.62 88 ARG A O 1
ATOM 693 N N . HIS A 1 89 ? -0.839 16.736 9.317 1.00 95.06 89 HIS A N 1
ATOM 694 C CA . HIS A 1 89 ? -0.937 16.741 10.774 1.00 95.06 89 HIS A CA 1
ATOM 695 C C . HIS A 1 89 ? -2.396 16.538 11.153 1.00 95.06 89 HIS A C 1
ATOM 697 O O . HIS A 1 89 ? -3.248 17.388 10.888 1.00 95.06 89 HIS A O 1
ATOM 703 N N . VAL A 1 90 ? -2.686 15.383 11.729 1.00 95.75 90 VAL A N 1
ATOM 704 C CA . VAL A 1 90 ? -4.034 14.934 12.041 1.00 95.75 90 VAL A CA 1
ATOM 705 C C . VAL A 1 90 ? -4.224 14.963 13.545 1.00 95.75 90 VAL A C 1
ATOM 707 O O . VAL A 1 90 ? -3.411 14.443 14.302 1.00 95.75 90 VAL A O 1
ATOM 710 N N . LYS A 1 91 ? -5.347 15.533 13.979 1.00 97.75 91 LYS A N 1
ATOM 711 C CA . LYS A 1 91 ? -5.823 15.370 15.351 1.00 97.75 91 LYS A CA 1
ATOM 712 C C . LYS A 1 91 ? -6.490 14.001 15.489 1.00 97.75 91 LYS A C 1
ATOM 714 O O . LYS A 1 91 ? -7.516 13.758 14.838 1.00 97.75 91 LYS A O 1
ATOM 719 N N . VAL A 1 92 ? -5.934 13.138 16.332 1.00 98.50 92 VAL A N 1
ATOM 720 C CA . VAL A 1 92 ? -6.520 11.854 16.736 1.00 98.50 92 VAL A CA 1
ATOM 721 C C . VAL A 1 92 ? -7.254 12.068 18.053 1.00 98.50 92 VAL A C 1
ATOM 723 O O . VAL A 1 92 ? -6.655 12.450 19.052 1.00 98.50 92 VAL A O 1
ATOM 726 N N . VAL A 1 93 ? -8.567 11.868 18.043 1.00 98.50 93 VAL A N 1
ATOM 727 C CA . VAL A 1 93 ? -9.409 11.921 19.247 1.00 98.50 93 VAL A CA 1
ATOM 728 C C . VAL A 1 93 ? -9.695 10.506 19.726 1.00 98.50 93 VAL A C 1
ATOM 730 O O . VAL A 1 93 ? -9.494 9.549 18.982 1.00 98.50 93 VAL A O 1
ATOM 733 N N . PHE A 1 94 ? -10.182 10.365 20.952 1.00 98.50 94 PHE A N 1
ATOM 734 C CA . PHE A 1 94 ? -10.428 9.058 21.547 1.00 98.50 94 PHE A CA 1
ATOM 735 C C . PHE A 1 94 ? -11.875 8.933 21.989 1.00 98.50 94 PHE A C 1
ATOM 737 O O . PHE A 1 94 ? -12.469 9.879 22.505 1.00 98.50 94 PHE A O 1
ATOM 744 N N . VAL A 1 95 ? -12.447 7.754 21.785 1.00 98.44 95 VAL A N 1
ATOM 745 C CA . VAL A 1 95 ? -13.805 7.443 22.219 1.00 98.44 95 VAL A CA 1
ATOM 746 C C . VAL A 1 95 ? -13.802 6.199 23.098 1.00 98.44 95 VAL A C 1
ATOM 748 O O . VAL A 1 95 ? -13.016 5.283 22.871 1.00 98.44 95 VAL A O 1
ATOM 751 N N . ALA A 1 96 ? -14.675 6.165 24.096 1.00 98.25 96 ALA A N 1
ATOM 752 C CA . ALA A 1 96 ? -14.982 4.970 24.863 1.00 98.25 96 ALA A CA 1
ATOM 753 C C . ALA A 1 96 ? -16.157 4.239 24.207 1.00 98.25 96 ALA A C 1
ATOM 755 O O . ALA A 1 96 ? -17.175 4.850 23.861 1.00 98.25 96 ALA A O 1
ATOM 756 N N . VAL A 1 97 ? -15.997 2.932 24.017 1.00 98.38 97 VAL A N 1
ATOM 757 C CA . VAL A 1 97 ? -16.993 2.062 23.385 1.00 98.38 97 VAL A CA 1
ATOM 758 C C . VAL A 1 97 ? -17.220 0.849 24.282 1.00 98.38 97 VAL A C 1
ATOM 760 O O . VAL A 1 97 ? -16.232 0.238 24.692 1.00 98.38 97 VAL A O 1
ATOM 763 N N . PRO A 1 98 ? -18.471 0.450 24.580 1.00 98.19 98 PRO A N 1
ATOM 764 C CA . PRO A 1 98 ? -18.721 -0.758 25.356 1.00 98.19 98 PRO A CA 1
ATOM 765 C C . PRO A 1 98 ? -18.063 -1.975 24.702 1.00 98.19 98 PRO A C 1
ATOM 767 O O . PRO A 1 98 ? -18.246 -2.223 23.509 1.00 98.19 98 PRO A O 1
ATOM 770 N N . ARG A 1 99 ? -17.331 -2.774 25.481 1.00 97.44 99 ARG A N 1
ATOM 771 C CA . ARG A 1 99 ? -16.618 -3.966 24.995 1.00 97.44 99 ARG A CA 1
ATOM 772 C C . ARG A 1 99 ? -17.549 -4.952 24.288 1.00 97.44 99 ARG A C 1
ATOM 774 O O . ARG A 1 99 ? -17.151 -5.584 23.313 1.00 97.44 99 ARG A O 1
ATOM 781 N N . SER A 1 100 ? -18.799 -5.052 24.742 1.00 97.06 100 SER A N 1
ATOM 782 C CA . SER A 1 100 ? -19.840 -5.889 24.130 1.00 97.06 100 SER A CA 1
ATOM 783 C C . SER A 1 100 ? -20.183 -5.494 22.688 1.00 97.06 100 SER A C 1
ATOM 785 O O . SER A 1 100 ? -20.654 -6.338 21.930 1.00 97.06 100 SER A O 1
ATOM 787 N N . GLN A 1 101 ? -19.903 -4.249 22.294 1.00 97.56 101 GLN A N 1
ATOM 788 C CA . GLN A 1 101 ? -20.110 -3.721 20.944 1.00 97.56 101 GLN A CA 1
ATOM 789 C C . GLN A 1 101 ? -18.876 -3.880 20.050 1.00 97.56 101 GLN A C 1
ATOM 791 O O . GLN A 1 101 ? -18.894 -3.431 18.911 1.00 97.56 101 GLN A O 1
ATOM 796 N N . LEU A 1 102 ? -17.787 -4.487 20.531 1.00 97.12 102 LEU A N 1
ATOM 797 C CA . LEU A 1 102 ? -16.533 -4.585 19.787 1.00 97.12 102 LEU A CA 1
ATOM 798 C C . LEU A 1 102 ? -16.142 -6.031 19.494 1.00 97.12 102 LEU A C 1
ATOM 800 O O . LEU A 1 102 ? -16.322 -6.954 20.294 1.00 97.12 102 LEU A O 1
ATOM 804 N N . GLN A 1 103 ? -15.545 -6.218 18.325 1.00 95.38 103 GLN A N 1
ATOM 805 C CA . GLN A 1 103 ? -14.717 -7.366 18.007 1.00 95.38 103 GLN A CA 1
ATOM 806 C C . GLN A 1 103 ? -13.257 -6.918 18.047 1.00 95.38 103 GLN A C 1
ATOM 808 O O . GLN A 1 103 ? -12.854 -6.020 17.311 1.00 95.38 103 GLN A O 1
ATOM 813 N N . ILE A 1 104 ? -12.480 -7.545 18.928 1.00 96.06 104 ILE A N 1
ATOM 814 C CA . ILE A 1 104 ? -11.085 -7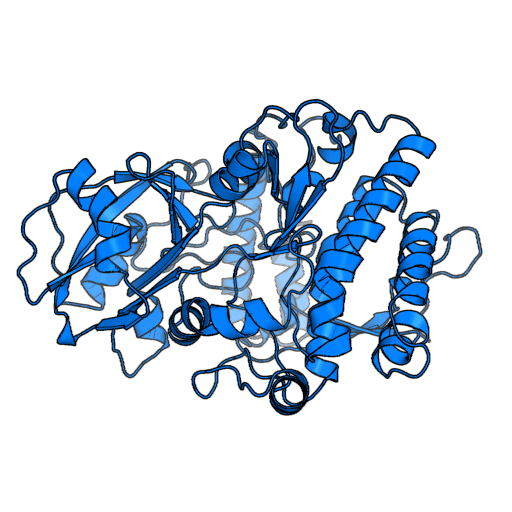.200 19.215 1.00 96.06 104 ILE A CA 1
ATOM 815 C C . ILE A 1 104 ? -10.220 -8.399 18.829 1.00 96.06 104 ILE A C 1
ATOM 817 O O . ILE A 1 104 ? -10.568 -9.537 19.152 1.00 96.06 104 ILE A O 1
ATOM 821 N N . ARG A 1 105 ? -9.102 -8.159 18.138 1.00 94.69 105 ARG A N 1
ATOM 822 C CA . ARG A 1 105 ? -8.067 -9.174 17.878 1.00 94.69 105 ARG A CA 1
ATOM 823 C C . ARG A 1 105 ? -6.689 -8.644 18.253 1.00 94.69 105 ARG A C 1
ATOM 825 O O . ARG A 1 105 ? -6.403 -7.470 18.031 1.00 94.69 105 ARG A O 1
ATOM 832 N N . GLY A 1 106 ? -5.832 -9.534 18.751 1.00 94.81 106 GLY A N 1
ATOM 833 C CA . GLY A 1 106 ? -4.522 -9.167 19.294 1.00 94.81 106 GLY A CA 1
ATOM 834 C C . GLY A 1 106 ? -4.632 -8.426 20.630 1.00 94.81 106 GLY A C 1
ATOM 835 O O . GLY A 1 106 ? -5.723 -8.288 21.187 1.00 94.81 106 GLY A O 1
ATOM 836 N N . ASN A 1 107 ? -3.503 -7.927 21.129 1.00 95.94 107 ASN A N 1
ATOM 837 C CA . ASN A 1 107 ? -3.411 -7.248 22.426 1.00 95.94 107 ASN A CA 1
ATOM 838 C C . ASN A 1 107 ? -3.644 -5.737 22.272 1.00 95.94 107 ASN A C 1
ATOM 840 O O . ASN A 1 107 ? -2.814 -4.922 22.662 1.00 95.94 107 ASN A O 1
ATOM 844 N N . PHE A 1 108 ? -4.769 -5.362 21.653 1.00 97.56 108 PHE A N 1
ATOM 845 C CA . PHE A 1 108 ? -5.032 -3.984 21.222 1.00 97.56 108 PHE A CA 1
ATOM 846 C C . PHE A 1 108 ? -4.917 -2.952 22.352 1.00 97.56 108 PHE A C 1
ATOM 848 O O . PHE A 1 108 ? -4.287 -1.912 22.178 1.00 97.56 108 PHE A O 1
ATOM 855 N N . GLU A 1 109 ? -5.515 -3.233 23.510 1.00 97.19 109 GLU A N 1
ATOM 856 C CA . GLU A 1 109 ? -5.507 -2.313 24.654 1.00 97.19 109 GLU A CA 1
ATOM 857 C C . GLU A 1 109 ? -4.103 -2.143 25.240 1.00 97.19 109 GLU A C 1
ATOM 859 O O . GLU A 1 109 ? -3.708 -1.016 25.526 1.00 97.19 109 GLU A O 1
ATOM 864 N N . ASP A 1 110 ? -3.328 -3.226 25.340 1.00 97.19 110 ASP A N 1
ATOM 865 C CA . ASP A 1 110 ? -1.953 -3.187 25.847 1.00 97.19 110 ASP A CA 1
ATOM 866 C C . ASP A 1 110 ? -1.016 -2.446 24.884 1.00 97.19 110 ASP A C 1
ATOM 868 O O . ASP A 1 110 ? -0.163 -1.673 25.314 1.00 97.19 110 ASP A O 1
ATOM 872 N N . GLU A 1 111 ? -1.188 -2.643 23.574 1.00 97.56 111 GLU A N 1
ATOM 873 C CA . GLU A 1 111 ? -0.417 -1.942 22.542 1.00 97.56 111 GLU A CA 1
ATOM 874 C C . GLU A 1 111 ? -0.754 -0.444 22.480 1.00 97.56 111 GLU A C 1
ATOM 876 O O . GLU A 1 111 ? 0.120 0.378 22.195 1.00 97.56 111 GLU A O 1
ATOM 881 N N . LEU A 1 112 ? -2.006 -0.071 22.770 1.00 97.69 112 LEU A N 1
ATOM 882 C CA . LEU A 1 112 ? -2.450 1.322 22.817 1.00 97.69 112 LEU A CA 1
ATOM 883 C C . LEU A 1 112 ? -2.153 1.996 24.171 1.00 97.69 112 LEU A C 1
ATOM 885 O O . LEU A 1 112 ? -2.057 3.224 24.234 1.00 97.69 112 LEU A O 1
ATOM 889 N N . ALA A 1 113 ? -1.979 1.226 25.249 1.00 96.88 113 ALA A N 1
ATOM 890 C CA . ALA A 1 113 ? -1.796 1.741 26.604 1.00 96.88 113 ALA A CA 1
ATOM 891 C C . ALA A 1 113 ? -0.654 2.768 26.743 1.00 96.88 113 ALA A C 1
ATOM 893 O O . ALA A 1 113 ? -0.895 3.791 27.387 1.00 96.88 113 ALA A O 1
ATOM 894 N N . PRO A 1 114 ? 0.538 2.598 26.126 1.00 97.12 114 PRO A N 1
ATOM 895 C CA . PRO A 1 114 ? 1.592 3.610 26.186 1.00 97.12 114 PRO A CA 1
ATOM 896 C C . PRO A 1 114 ? 1.144 4.975 25.654 1.00 97.12 114 PRO A C 1
ATOM 898 O O . PRO A 1 114 ? 1.458 5.997 26.259 1.00 97.12 114 PRO A O 1
ATOM 901 N N . LEU A 1 115 ? 0.362 4.996 24.567 1.00 97.62 115 LEU A N 1
ATOM 902 C CA . LEU A 1 115 ? -0.185 6.231 24.006 1.00 97.62 115 LEU A CA 1
ATOM 903 C C . LEU A 1 115 ? -1.201 6.863 24.963 1.00 97.62 115 LEU A C 1
ATOM 905 O O . LEU A 1 115 ? -1.090 8.043 25.279 1.00 97.62 115 LEU A O 1
ATOM 909 N N . VAL A 1 116 ? -2.158 6.070 25.457 1.00 97.44 116 VAL A N 1
ATOM 910 C CA . VAL A 1 116 ? -3.205 6.511 26.401 1.00 97.44 116 VAL A CA 1
ATOM 911 C C . VAL A 1 116 ? -2.594 7.105 27.673 1.00 97.44 116 VAL A C 1
ATOM 913 O O . VAL A 1 116 ? -3.034 8.157 28.137 1.00 97.44 116 VAL A O 1
ATOM 916 N N . GLN A 1 117 ? -1.560 6.458 28.216 1.00 96.94 117 GLN A N 1
ATOM 917 C CA . GLN A 1 117 ? -0.835 6.923 29.398 1.00 96.94 117 GLN A CA 1
ATOM 918 C C . GLN A 1 117 ? -0.066 8.217 29.121 1.00 96.94 117 GLN A C 1
ATOM 920 O O . GLN A 1 117 ? -0.138 9.142 29.928 1.00 96.94 117 GLN A O 1
ATOM 925 N N . ALA A 1 118 ? 0.636 8.303 27.986 1.00 97.19 118 ALA A N 1
ATOM 926 C CA . ALA A 1 118 ? 1.447 9.467 27.635 1.00 97.19 118 ALA A CA 1
ATOM 927 C C . ALA A 1 118 ? 0.616 10.749 27.469 1.00 97.19 118 ALA A C 1
ATOM 929 O O . ALA A 1 118 ? 1.058 11.816 27.886 1.00 97.19 118 ALA A O 1
ATOM 930 N N . ILE A 1 119 ? -0.601 10.642 26.925 1.00 96.81 119 ILE A N 1
ATOM 931 C CA . ILE A 1 119 ? -1.525 11.782 26.793 1.00 96.81 119 ILE A CA 1
ATOM 932 C C . ILE A 1 119 ? -2.380 12.018 28.052 1.00 96.81 119 ILE A C 1
ATOM 934 O O . ILE A 1 119 ? -3.172 12.957 28.087 1.00 96.81 119 ILE A O 1
ATOM 938 N N . GLY A 1 120 ? -2.259 11.163 29.076 1.00 95.88 120 GLY A N 1
ATOM 939 C CA . GLY A 1 120 ? -3.021 11.268 30.322 1.00 95.88 120 GLY A CA 1
ATOM 940 C C . GLY A 1 120 ? -4.530 11.066 30.152 1.00 95.88 120 GLY A C 1
ATOM 941 O O . GLY A 1 120 ? -5.309 11.653 30.902 1.00 95.88 120 GLY A O 1
ATOM 942 N N . LEU A 1 121 ? -4.957 10.267 29.170 1.00 94.81 121 LEU A N 1
ATOM 943 C CA . LEU A 1 121 ? -6.373 10.064 28.868 1.00 94.81 121 LEU A CA 1
ATOM 944 C C . LEU A 1 121 ? -7.056 9.251 29.977 1.00 94.81 121 LEU A C 1
ATOM 946 O O . LEU A 1 121 ? -6.569 8.199 30.391 1.00 94.81 121 LEU A O 1
ATOM 950 N N . GLN A 1 122 ? -8.210 9.729 30.441 1.00 91.69 122 GLN A N 1
ATOM 951 C CA . GLN A 1 122 ? -8.989 9.110 31.515 1.00 91.69 122 GLN A CA 1
ATOM 952 C C . GLN A 1 122 ? -10.472 8.999 31.137 1.00 91.69 122 GLN A C 1
ATOM 954 O O . GLN A 1 122 ? -10.927 9.529 30.124 1.00 91.69 122 GLN A O 1
ATOM 959 N N . GLY A 1 123 ? -11.247 8.315 31.981 1.00 86.75 123 GLY A N 1
ATOM 960 C CA . GLY A 1 123 ? -12.708 8.329 31.913 1.00 86.75 123 GLY A CA 1
ATOM 961 C C . GLY A 1 123 ? -13.351 7.184 31.134 1.00 86.75 123 GLY A C 1
ATOM 962 O O . GLY A 1 123 ? -14.567 7.216 30.968 1.00 86.75 123 GLY A O 1
ATOM 963 N N . ALA A 1 124 ? -12.599 6.182 30.673 1.00 91.31 124 ALA A N 1
ATOM 964 C CA . ALA A 1 124 ? -13.163 4.892 30.265 1.00 91.31 124 ALA A CA 1
ATOM 965 C C . ALA A 1 124 ? -13.356 3.989 31.496 1.00 91.31 124 ALA A C 1
ATOM 967 O O . ALA A 1 124 ? -12.486 3.930 32.367 1.00 91.31 124 ALA A O 1
ATOM 968 N N . SER A 1 125 ? -14.502 3.317 31.587 1.00 93.06 125 SER A N 1
ATOM 969 C CA . SER A 1 125 ? -14.759 2.280 32.595 1.00 93.06 125 SER A CA 1
ATOM 970 C C . SER A 1 125 ? -14.104 0.946 32.211 1.00 93.06 125 SER A C 1
ATOM 972 O O . SER A 1 125 ? -13.643 0.778 31.086 1.00 93.06 125 SER A O 1
ATOM 974 N N . SER A 1 126 ? -14.082 -0.031 33.125 1.00 92.12 126 SER A N 1
ATOM 975 C CA . SER A 1 126 ? -13.524 -1.372 32.863 1.00 92.12 126 SER A CA 1
ATOM 976 C C . SER A 1 126 ? -14.260 -2.152 31.765 1.00 92.12 126 SER A C 1
ATOM 978 O O . SER A 1 126 ? -13.679 -3.043 31.146 1.00 92.12 126 SER A O 1
ATOM 980 N N . ASP A 1 127 ? -15.531 -1.820 31.527 1.00 95.88 127 ASP A N 1
ATOM 981 C CA . ASP A 1 127 ? -16.376 -2.452 30.507 1.00 95.88 127 ASP A CA 1
ATOM 982 C C . ASP A 1 127 ? -16.334 -1.713 29.160 1.00 95.88 127 ASP A C 1
ATOM 984 O O . ASP A 1 127 ? -16.977 -2.134 28.196 1.00 95.88 127 ASP A O 1
ATOM 988 N N . GLU A 1 128 ? -15.574 -0.621 29.069 1.00 97.81 128 GLU A N 1
ATOM 989 C CA . GLU A 1 128 ? -15.348 0.140 27.846 1.00 97.81 128 GLU A CA 1
ATOM 990 C C . GLU A 1 128 ? -13.915 -0.047 27.345 1.00 97.81 128 GLU A C 1
ATOM 992 O O . GLU A 1 128 ? -12.984 -0.291 28.105 1.00 97.81 128 GLU A O 1
ATOM 997 N N . VAL A 1 129 ? -13.740 0.111 26.038 1.00 98.25 129 VAL A N 1
ATOM 998 C CA . VAL A 1 129 ? -12.438 0.108 25.376 1.00 98.25 129 VAL A CA 1
ATOM 999 C C . VAL A 1 129 ? -12.214 1.476 24.754 1.00 98.25 129 VAL A C 1
ATOM 1001 O O . VAL A 1 129 ? -13.121 2.051 24.145 1.00 98.25 129 VAL A O 1
ATOM 1004 N N . ILE A 1 130 ? -10.999 1.996 24.909 1.00 98.44 130 ILE A N 1
ATOM 1005 C CA . ILE A 1 130 ? -10.575 3.256 24.301 1.00 98.44 130 ILE A CA 1
ATOM 1006 C C . ILE A 1 130 ? -10.210 3.002 22.839 1.00 98.44 130 ILE A C 1
ATOM 1008 O O . ILE A 1 130 ? -9.357 2.173 22.531 1.00 98.44 130 ILE A O 1
ATOM 1012 N N . VAL A 1 131 ? -10.840 3.748 21.937 1.00 98.44 131 VAL A N 1
ATOM 1013 C CA . VAL A 1 131 ? -10.665 3.624 20.490 1.00 98.44 131 VAL A CA 1
ATOM 1014 C C . VAL A 1 131 ? -10.150 4.947 19.923 1.00 98.44 131 VAL A C 1
ATOM 1016 O O . VAL A 1 131 ? -10.831 5.967 20.070 1.00 98.44 131 VAL A O 1
ATOM 1019 N N . PRO A 1 132 ? -8.977 4.970 19.264 1.00 98.44 132 PRO A N 1
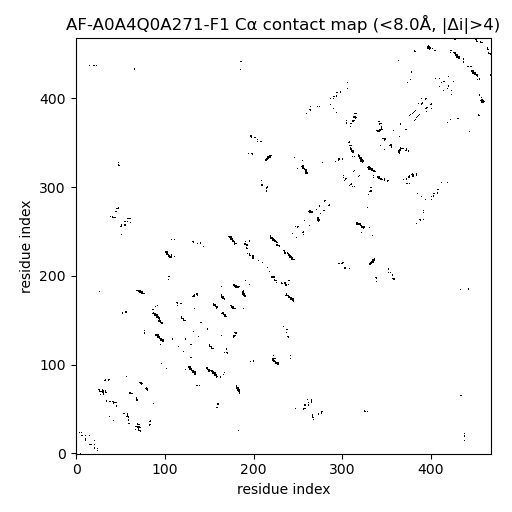ATOM 1020 C CA . PRO A 1 132 ? -8.506 6.153 18.564 1.00 98.44 132 PRO A CA 1
ATOM 1021 C C . PRO A 1 132 ? -9.330 6.366 17.292 1.00 98.44 132 PRO A C 1
ATOM 1023 O O . PRO A 1 132 ? -9.691 5.429 16.578 1.00 98.44 132 PRO A O 1
ATOM 1026 N N . VAL A 1 133 ? -9.622 7.625 16.999 1.00 98.50 133 VAL A N 1
ATOM 1027 C CA . VAL A 1 133 ? -10.504 8.050 15.917 1.00 98.50 133 VAL A CA 1
ATOM 1028 C C . VAL A 1 133 ? -9.871 9.237 15.209 1.00 98.50 133 VAL A C 1
ATOM 1030 O O . VAL A 1 133 ? -9.464 10.221 15.827 1.00 98.50 133 VAL A O 1
ATOM 1033 N N . HIS A 1 134 ? -9.833 9.186 13.878 1.00 98.25 134 HIS A N 1
ATOM 1034 C CA . HIS A 1 134 ? -9.479 10.359 13.089 1.00 98.25 134 HIS A CA 1
ATOM 1035 C C . HIS A 1 134 ? -10.530 11.445 13.362 1.00 98.25 134 HIS A C 1
ATOM 1037 O O . HIS A 1 134 ? -11.703 11.231 13.078 1.00 98.25 134 HIS A O 1
ATOM 1043 N N . SER A 1 135 ? -10.149 12.624 13.860 1.00 97.31 135 SER A N 1
ATOM 1044 C CA . SER A 1 135 ? -11.106 13.679 14.268 1.00 97.31 135 SER A CA 1
ATOM 1045 C C . SER A 1 135 ? -12.182 13.999 13.222 1.00 97.31 135 SER A C 1
ATOM 1047 O O . SER A 1 135 ? -13.363 14.071 13.550 1.00 97.31 135 SER A O 1
ATOM 1049 N N . ARG A 1 136 ? -11.807 14.109 11.939 1.00 96.88 136 ARG A N 1
ATOM 1050 C CA . ARG A 1 136 ? -12.769 14.289 10.831 1.00 96.88 136 ARG A CA 1
ATOM 1051 C C . ARG A 1 136 ? -13.808 13.163 10.691 1.00 96.88 136 ARG A C 1
ATOM 1053 O O . ARG A 1 136 ? -14.865 13.420 10.142 1.00 96.88 136 ARG A O 1
ATOM 1060 N N . GLN A 1 137 ? -13.556 11.949 11.170 1.00 97.69 137 GLN A N 1
ATOM 1061 C CA . GLN A 1 137 ? -14.508 10.832 11.137 1.00 97.69 137 GLN A CA 1
ATOM 1062 C C . GLN A 1 137 ? -15.544 10.894 12.274 1.00 97.69 137 GLN A C 1
ATOM 1064 O O . GLN A 1 137 ? -16.575 10.226 12.196 1.00 97.69 137 GLN A O 1
ATOM 1069 N N . LEU A 1 138 ? -15.318 11.718 13.302 1.00 97.12 138 LEU A N 1
ATOM 1070 C CA . LEU A 1 138 ? -16.175 11.790 14.485 1.00 97.12 138 LEU A CA 1
ATOM 1071 C C . LEU A 1 138 ? -17.661 12.070 14.175 1.00 97.12 138 LEU A C 1
ATOM 1073 O O . LEU A 1 138 ? -18.492 11.366 14.746 1.00 97.12 138 LEU A O 1
ATOM 1077 N N . PRO A 1 139 ? -18.040 12.989 13.255 1.00 96.81 139 PRO A N 1
ATOM 1078 C CA . PRO A 1 139 ? -19.451 13.208 12.921 1.00 96.81 139 PRO A CA 1
ATOM 1079 C C . PRO A 1 139 ? -20.153 11.940 12.423 1.00 96.81 139 PRO A C 1
ATOM 1081 O O . PRO A 1 139 ? -21.298 11.693 12.782 1.00 96.81 139 PRO A O 1
ATOM 1084 N N . ASN A 1 140 ? -19.445 11.113 11.646 1.00 95.88 140 ASN A N 1
ATOM 1085 C CA . ASN A 1 140 ? -19.940 9.824 11.159 1.00 95.88 140 ASN A CA 1
ATOM 1086 C C . ASN A 1 140 ? -20.156 8.832 12.310 1.00 95.88 140 ASN A C 1
ATOM 1088 O O . ASN A 1 140 ? -21.147 8.111 12.328 1.00 95.88 140 ASN A O 1
ATOM 1092 N N . ILE A 1 141 ? -19.219 8.787 13.260 1.00 97.06 141 ILE A N 1
ATOM 1093 C CA . ILE A 1 141 ? -19.271 7.860 14.396 1.00 97.06 141 ILE A CA 1
ATOM 1094 C C . ILE A 1 141 ? -20.425 8.227 15.325 1.00 97.06 141 ILE A C 1
ATOM 1096 O O . ILE A 1 141 ? -21.224 7.361 15.658 1.00 97.06 141 ILE A O 1
ATOM 1100 N N . VAL A 1 142 ? -20.558 9.506 15.682 1.00 94.44 142 VAL A N 1
ATOM 1101 C CA . VAL A 1 142 ? -21.631 9.983 16.567 1.00 94.44 142 VAL A CA 1
ATOM 1102 C C . VAL A 1 142 ? -23.011 9.763 15.943 1.00 94.44 142 VAL A C 1
ATOM 1104 O O . VAL A 1 142 ? -23.942 9.402 16.655 1.00 94.44 142 VAL A O 1
ATOM 1107 N N . SER A 1 143 ? -23.158 9.933 14.622 1.00 94.50 143 SER A N 1
ATOM 1108 C CA . SER A 1 143 ? -24.447 9.696 13.959 1.00 94.50 143 SER A CA 1
ATOM 1109 C C . SER A 1 143 ? -24.828 8.218 13.858 1.00 94.50 143 SER A C 1
ATOM 1111 O O . SER A 1 143 ? -26.015 7.912 13.832 1.00 94.50 143 SER A O 1
ATOM 1113 N N . ARG A 1 144 ? -23.845 7.312 13.754 1.00 95.50 144 ARG A N 1
ATOM 1114 C CA . ARG A 1 144 ? -24.075 5.874 13.512 1.00 95.50 144 ARG A CA 1
ATOM 1115 C C . ARG A 1 144 ? -24.116 5.054 14.798 1.00 95.50 144 ARG A C 1
ATOM 1117 O O . ARG A 1 144 ? -24.877 4.101 14.895 1.00 95.50 144 ARG A O 1
ATOM 1124 N N . PHE A 1 145 ? -23.326 5.439 15.799 1.00 97.00 145 PHE A N 1
ATOM 1125 C CA . PHE A 1 145 ? -23.084 4.635 16.995 1.00 97.00 145 PHE A CA 1
ATOM 1126 C C . PHE A 1 145 ? -23.403 5.436 18.269 1.00 97.00 145 PHE A C 1
ATOM 1128 O O . PHE A 1 145 ? -22.498 5.976 18.908 1.00 97.00 145 PHE A O 1
ATOM 1135 N N . PRO A 1 146 ? -24.683 5.518 18.683 1.00 95.56 146 PRO A N 1
ATOM 1136 C CA . PRO A 1 146 ? -25.114 6.357 19.809 1.00 95.56 146 PRO A CA 1
ATOM 1137 C C . PRO A 1 146 ? -24.583 5.896 21.176 1.00 95.56 146 PRO A C 1
ATOM 1139 O O . PRO A 1 146 ? -24.646 6.644 22.147 1.00 95.56 146 PRO A O 1
ATOM 1142 N N . PHE A 1 147 ? -24.058 4.671 21.265 1.00 96.31 147 PHE A N 1
ATOM 1143 C CA . PHE A 1 147 ? -23.400 4.135 22.460 1.00 96.31 147 PHE A CA 1
ATOM 1144 C C . PHE A 1 147 ? -21.943 4.600 22.619 1.00 96.31 147 PHE A C 1
ATOM 1146 O O . PHE A 1 147 ? -21.306 4.270 23.617 1.00 96.31 147 PHE A O 1
ATOM 1153 N N . VAL A 1 148 ? -21.390 5.315 21.636 1.00 97.44 148 VAL A N 1
ATOM 1154 C CA . VAL A 1 148 ? -20.015 5.817 21.674 1.00 97.44 148 VAL A CA 1
ATOM 1155 C C . VAL A 1 148 ? -19.956 7.116 22.463 1.00 97.44 148 VAL A C 1
ATOM 1157 O O . VAL A 1 148 ? -20.709 8.054 22.200 1.00 97.44 148 VAL A O 1
ATOM 1160 N N . ARG A 1 149 ? -19.001 7.208 23.389 1.00 97.62 149 ARG A N 1
ATOM 1161 C CA . ARG A 1 149 ? -18.772 8.408 24.193 1.00 97.62 149 ARG A CA 1
ATOM 1162 C C . ARG A 1 149 ? -17.418 9.021 23.872 1.00 97.62 149 ARG A C 1
ATOM 1164 O O . ARG A 1 149 ? -16.393 8.356 23.966 1.00 97.62 149 ARG A O 1
ATOM 1171 N N . LEU A 1 150 ? -17.404 10.303 23.519 1.00 97.88 150 LEU A N 1
ATOM 1172 C CA . LEU A 1 150 ? -16.160 11.045 23.322 1.00 97.88 150 LEU A CA 1
ATOM 1173 C C . LEU A 1 150 ? -15.434 11.226 24.663 1.00 97.88 150 LEU A C 1
ATOM 1175 O O . LEU A 1 150 ? -16.056 11.605 25.656 1.00 97.88 150 LEU A O 1
ATOM 1179 N N . LEU A 1 151 ? -14.129 10.959 24.676 1.00 97.62 151 LEU A N 1
ATOM 1180 C CA . LEU A 1 151 ? -13.258 11.227 25.816 1.00 97.62 151 LEU A CA 1
ATOM 1181 C C . LEU A 1 151 ? -12.592 12.595 25.659 1.00 97.62 151 LEU A C 1
ATOM 1183 O O . LEU A 1 151 ? -12.326 13.040 24.540 1.00 97.62 151 LEU A O 1
ATOM 1187 N N . ASP A 1 152 ? -12.330 13.259 26.784 1.00 95.88 152 ASP A N 1
ATOM 1188 C CA . ASP A 1 152 ? -11.612 14.531 26.787 1.00 95.88 152 ASP A CA 1
ATOM 1189 C C . ASP A 1 152 ? -10.108 14.271 26.666 1.00 95.88 152 ASP A C 1
ATOM 1191 O O . ASP A 1 152 ? -9.480 13.724 27.572 1.00 95.88 152 ASP A O 1
ATOM 1195 N N . GLY A 1 153 ? -9.553 14.589 25.500 1.00 95.75 153 GLY A N 1
ATOM 1196 C CA . GLY A 1 153 ? -8.157 14.338 25.166 1.00 95.75 153 GLY A CA 1
ATOM 1197 C C . GLY A 1 153 ? -7.952 14.061 23.680 1.00 95.75 153 GLY A C 1
ATOM 1198 O O . GLY A 1 153 ? -8.862 13.653 22.952 1.00 95.75 153 GLY A O 1
ATOM 1199 N N . TYR A 1 154 ? -6.740 14.319 23.204 1.00 97.94 154 TYR A N 1
ATOM 1200 C CA . TYR A 1 154 ? -6.335 14.037 21.833 1.00 97.94 154 TYR A CA 1
ATOM 1201 C C . TYR A 1 154 ? -4.823 13.857 21.752 1.00 97.94 154 TYR A C 1
ATOM 1203 O O . TYR A 1 154 ? -4.099 14.324 22.627 1.00 97.94 154 TYR A O 1
ATOM 1211 N N . ASP A 1 155 ? -4.371 13.238 20.666 1.00 98.12 155 ASP A N 1
ATOM 1212 C CA . ASP A 1 155 ? -2.980 13.297 20.237 1.00 98.12 155 ASP A CA 1
ATOM 1213 C C . ASP A 1 155 ? -2.885 13.974 18.867 1.00 98.12 155 ASP A C 1
ATOM 1215 O O . ASP A 1 155 ? -3.830 13.939 18.064 1.00 98.12 155 ASP A O 1
ATOM 1219 N N . MET A 1 156 ? -1.752 14.611 18.606 1.00 98.06 156 MET A N 1
ATOM 1220 C CA . MET A 1 156 ? -1.364 14.966 17.251 1.00 98.06 156 MET A CA 1
ATOM 1221 C C . MET A 1 156 ? -0.641 13.776 16.625 1.00 98.06 156 MET A C 1
ATOM 1223 O O . MET A 1 156 ? -0.012 12.972 17.307 1.00 98.06 156 MET A O 1
ATOM 1227 N N . ALA A 1 157 ? -0.807 13.612 15.321 1.00 97.94 157 ALA A N 1
ATOM 1228 C CA . ALA A 1 157 ? -0.179 12.531 14.588 1.00 97.94 157 ALA A CA 1
ATOM 1229 C C . ALA A 1 157 ? 0.175 12.984 13.175 1.00 97.94 157 ALA A C 1
ATOM 1231 O O . ALA A 1 157 ? -0.552 13.779 12.568 1.00 97.94 157 ALA A O 1
ATOM 1232 N N . GLU A 1 158 ? 1.247 12.433 12.619 1.00 97.69 158 GLU A N 1
ATOM 1233 C CA . GLU A 1 158 ? 1.615 12.657 11.224 1.00 97.69 158 GLU A CA 1
ATOM 1234 C C . GLU A 1 158 ? 1.039 11.547 10.334 1.00 97.69 158 GLU A C 1
ATOM 1236 O O . GLU A 1 158 ? 1.220 10.355 10.587 1.00 97.69 158 GLU A O 1
ATOM 1241 N N . ALA A 1 159 ? 0.308 11.925 9.288 1.00 97.50 159 ALA A N 1
ATOM 1242 C CA . ALA A 1 159 ? -0.301 11.012 8.336 1.00 97.50 159 ALA A CA 1
ATOM 1243 C C . ALA A 1 159 ? 0.672 10.614 7.222 1.00 97.50 159 ALA A C 1
ATOM 1245 O O . ALA A 1 159 ? 1.390 11.441 6.661 1.00 97.50 159 ALA A O 1
ATOM 1246 N N . GLN A 1 160 ? 0.615 9.338 6.851 1.00 97.06 160 GLN A N 1
ATOM 1247 C CA . GLN A 1 160 ? 1.250 8.790 5.654 1.00 97.06 160 GLN A CA 1
ATOM 1248 C C . GLN A 1 160 ? 0.440 9.129 4.391 1.00 97.06 160 GLN A C 1
ATOM 1250 O O . GLN A 1 160 ? -0.667 9.671 4.460 1.00 97.06 160 GLN A O 1
ATOM 1255 N N . ALA A 1 161 ? 0.913 8.713 3.211 1.00 94.50 161 ALA A N 1
ATOM 1256 C CA . ALA A 1 161 ? 0.248 8.997 1.936 1.00 94.50 161 ALA A CA 1
ATOM 1257 C C . ALA A 1 161 ? -1.174 8.415 1.812 1.00 94.50 161 ALA A C 1
ATOM 1259 O O . ALA A 1 161 ? -1.944 8.823 0.942 1.00 94.50 161 ALA A O 1
ATOM 1260 N N . SER A 1 162 ? -1.554 7.467 2.678 1.00 94.25 162 SER A N 1
ATOM 1261 C CA . SER A 1 162 ? -2.924 6.944 2.769 1.00 94.25 162 SER A CA 1
ATOM 1262 C C . SER A 1 162 ? -3.909 7.912 3.447 1.00 94.25 162 SER A C 1
ATOM 1264 O O . SER A 1 162 ? -5.108 7.622 3.469 1.00 94.25 162 SER A O 1
ATOM 1266 N N . LEU A 1 163 ? -3.412 9.025 4.013 1.00 95.31 163 LEU A N 1
ATOM 1267 C CA . LEU A 1 163 ? -4.110 10.071 4.783 1.00 95.31 163 LEU A CA 1
ATOM 1268 C C . LEU A 1 163 ? -4.705 9.622 6.123 1.00 95.31 163 LEU A C 1
ATOM 1270 O O . LEU A 1 163 ? -5.091 10.446 6.943 1.00 95.31 163 LEU A O 1
ATOM 1274 N N . ARG A 1 164 ? -4.818 8.313 6.336 1.00 96.25 164 ARG A N 1
ATOM 1275 C CA . ARG A 1 164 ? -5.553 7.714 7.455 1.00 96.25 164 ARG A CA 1
ATOM 1276 C C . ARG A 1 164 ? -4.725 6.724 8.260 1.00 96.25 164 ARG A C 1
ATOM 1278 O O . ARG A 1 164 ? -5.202 6.201 9.260 1.00 96.25 164 ARG A O 1
ATOM 1285 N N . THR A 1 165 ? -3.530 6.405 7.777 1.00 97.75 165 THR A N 1
ATOM 1286 C CA . THR A 1 165 ? -2.511 5.727 8.568 1.00 97.75 165 THR A CA 1
ATOM 1287 C C . THR A 1 165 ? -1.622 6.807 9.141 1.00 97.75 165 THR A C 1
ATOM 1289 O O . THR A 1 165 ? -1.027 7.569 8.381 1.00 97.75 165 THR A O 1
ATOM 1292 N N . VAL A 1 166 ? -1.619 6.919 10.461 1.00 98.31 166 VAL A N 1
ATOM 1293 C CA . VAL A 1 166 ? -0.989 8.016 11.187 1.00 98.31 166 VAL A CA 1
ATOM 1294 C C . VAL A 1 166 ? 0.009 7.475 12.201 1.00 98.31 166 VAL A C 1
ATOM 1296 O O . VAL A 1 166 ? -0.178 6.382 12.739 1.00 98.31 166 VAL A O 1
ATOM 1299 N N . VAL A 1 167 ? 1.062 8.241 12.453 1.00 98.19 167 VAL A N 1
ATOM 1300 C CA . VAL A 1 167 ? 2.064 7.980 13.487 1.00 98.19 167 VAL A CA 1
ATOM 1301 C C . VAL A 1 167 ? 1.808 8.9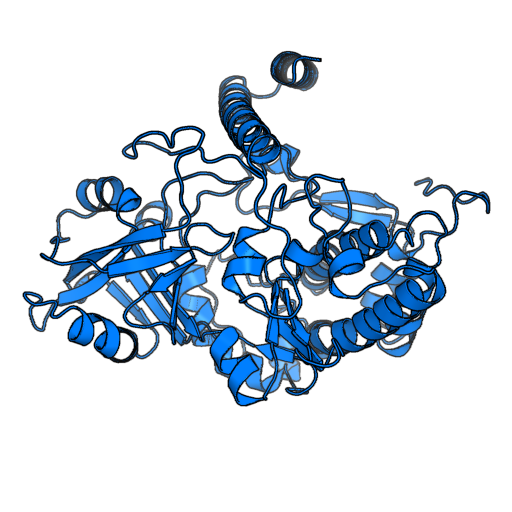70 14.626 1.00 98.19 167 VAL A C 1
ATOM 1303 O O . VAL A 1 167 ? 1.998 10.165 14.405 1.00 98.19 167 VAL A O 1
ATOM 1306 N N . PRO A 1 168 ? 1.319 8.516 15.795 1.00 97.88 168 PRO A N 1
ATOM 1307 C CA . PRO A 1 168 ? 1.055 9.390 16.938 1.00 97.88 168 PRO A CA 1
ATOM 1308 C C . PRO A 1 168 ? 2.342 10.014 17.485 1.00 97.88 168 PRO A C 1
ATOM 1310 O O . PRO A 1 168 ? 3.342 9.307 17.645 1.00 97.88 168 PRO A O 1
ATOM 1313 N N . ASP A 1 169 ? 2.308 11.302 17.828 1.00 97.25 169 ASP A N 1
ATOM 1314 C CA . ASP A 1 169 ? 3.468 12.034 18.350 1.00 97.25 169 ASP A CA 1
ATOM 1315 C C . ASP A 1 169 ? 3.959 11.426 19.673 1.00 97.25 169 ASP A C 1
ATOM 1317 O O . ASP A 1 169 ? 5.164 11.285 19.896 1.00 97.25 169 ASP A O 1
ATOM 1321 N N . HIS A 1 170 ? 3.028 10.993 20.532 1.00 97.44 170 HIS A N 1
ATOM 1322 C CA . HIS A 1 170 ? 3.346 10.401 21.834 1.00 97.44 170 HIS A CA 1
ATOM 1323 C C . HIS A 1 170 ? 3.577 8.881 21.784 1.00 97.44 170 HIS A C 1
ATOM 1325 O O . HIS A 1 170 ? 3.905 8.273 22.803 1.00 97.44 170 HIS A O 1
ATOM 1331 N N . SER A 1 171 ? 3.437 8.245 20.616 1.00 95.94 171 SER A N 1
ATOM 1332 C CA . SER A 1 171 ? 3.766 6.826 20.428 1.00 95.94 171 SER A CA 1
ATOM 1333 C C . SER A 1 171 ? 4.288 6.553 19.009 1.00 95.94 171 SER A C 1
ATOM 1335 O O . SER A 1 171 ? 3.647 5.853 18.222 1.00 95.94 171 SER A O 1
ATOM 1337 N N . PRO A 1 172 ? 5.497 7.042 18.665 1.00 93.44 172 PRO A N 1
ATOM 1338 C CA . PRO A 1 172 ? 6.056 6.922 17.312 1.00 93.44 172 PRO A CA 1
ATOM 1339 C C . PRO A 1 172 ? 6.480 5.486 16.938 1.00 93.44 172 PRO A C 1
ATOM 1341 O O . PRO A 1 172 ? 7.006 5.233 15.849 1.00 93.44 172 PRO A O 1
ATOM 1344 N N . ASN A 1 173 ? 6.297 4.534 17.856 1.00 92.75 173 ASN A N 1
ATOM 1345 C CA . ASN A 1 173 ? 6.644 3.126 17.678 1.00 92.75 173 ASN A CA 1
ATOM 1346 C C . ASN A 1 173 ? 5.522 2.311 17.024 1.00 92.75 173 ASN A C 1
ATOM 1348 O O . ASN A 1 173 ? 5.782 1.200 16.563 1.00 92.75 173 ASN A O 1
ATOM 1352 N N . ILE A 1 174 ? 4.311 2.865 16.945 1.00 95.94 174 ILE A N 1
ATOM 1353 C CA . ILE A 1 174 ? 3.158 2.234 16.304 1.00 95.94 174 ILE A CA 1
ATOM 1354 C C . ILE A 1 174 ? 2.608 3.122 15.190 1.00 95.94 174 ILE A C 1
ATOM 1356 O O . ILE A 1 174 ? 2.799 4.337 15.178 1.00 95.94 174 ILE A O 1
ATOM 1360 N N . GLN A 1 175 ? 1.888 2.509 14.257 1.00 97.94 175 GLN A N 1
ATOM 1361 C CA . GLN A 1 175 ? 1.069 3.213 13.277 1.00 97.94 175 GLN A CA 1
ATOM 1362 C C . GLN A 1 175 ? -0.395 2.856 13.506 1.00 97.94 175 GLN A C 1
ATOM 1364 O O . GLN A 1 175 ? -0.739 1.680 13.632 1.00 97.94 175 GLN A O 1
ATOM 1369 N N . LEU A 1 176 ? -1.264 3.863 13.522 1.00 98.50 176 LEU A N 1
ATOM 1370 C CA . LEU A 1 176 ? -2.707 3.685 13.635 1.00 98.50 176 LEU A CA 1
ATOM 1371 C C . LEU A 1 176 ? -3.336 3.857 12.257 1.00 98.50 176 LEU A C 1
ATOM 1373 O O . LEU A 1 176 ? -3.257 4.932 11.667 1.00 98.50 176 LEU A O 1
ATOM 1377 N N . LYS A 1 177 ? -3.983 2.820 11.725 1.00 98.44 177 LYS A N 1
ATOM 1378 C CA . LYS A 1 177 ? -4.809 2.930 10.514 1.00 98.44 177 LYS A CA 1
ATOM 1379 C C . LYS A 1 177 ? -6.257 3.121 10.944 1.00 98.44 177 LYS A C 1
ATOM 1381 O O . LYS A 1 177 ? -6.843 2.256 11.593 1.00 98.44 177 LYS A O 1
ATOM 1386 N N . LEU A 1 178 ? -6.808 4.271 10.569 1.00 98.38 178 LEU A N 1
ATOM 1387 C CA . LEU A 1 178 ? -8.098 4.783 11.018 1.00 98.38 178 LEU A CA 1
ATOM 1388 C C . LEU A 1 178 ? -9.084 4.903 9.834 1.00 98.38 178 LEU A C 1
ATOM 1390 O O . LEU A 1 178 ? -8.673 5.098 8.683 1.00 98.38 178 LEU A O 1
ATOM 1394 N N . PRO A 1 179 ? -10.399 4.774 10.064 1.00 97.75 179 PRO A N 1
ATOM 1395 C CA . PRO A 1 179 ? -11.415 5.126 9.086 1.00 97.75 179 PRO A CA 1
ATOM 1396 C C . PRO A 1 179 ? -11.463 6.629 8.842 1.00 97.75 179 PRO A C 1
ATOM 1398 O O . PRO A 1 179 ? -11.375 7.436 9.766 1.00 97.75 179 PRO A O 1
ATOM 1401 N N . LEU A 1 180 ? -11.677 6.995 7.585 1.00 97.12 180 LEU A N 1
ATOM 1402 C CA . LEU A 1 180 ? -11.917 8.359 7.153 1.00 97.12 180 LEU A CA 1
ATOM 1403 C C . LEU A 1 180 ? -12.950 8.341 6.022 1.00 97.12 180 LEU A C 1
ATOM 1405 O O . LEU A 1 180 ? -12.748 7.701 4.992 1.00 97.12 180 LEU A O 1
ATOM 1409 N N . GLY A 1 181 ? -14.071 9.034 6.214 1.00 95.69 181 GLY A N 1
ATOM 1410 C CA . GLY A 1 181 ? -15.217 9.075 5.300 1.00 95.69 181 GLY A CA 1
ATOM 1411 C C . GLY A 1 181 ? -14.985 9.873 4.013 1.00 95.69 181 GLY A C 1
ATOM 1412 O O . GLY A 1 181 ? -15.852 10.636 3.598 1.00 95.69 181 GLY A O 1
ATOM 1413 N N . ILE A 1 182 ? -13.812 9.730 3.399 1.00 95.06 182 ILE A N 1
ATOM 1414 C CA . ILE A 1 182 ? -13.439 10.386 2.146 1.00 95.06 182 ILE A CA 1
ATOM 1415 C C . ILE A 1 182 ? -13.221 9.334 1.065 1.00 95.06 182 ILE A C 1
ATOM 1417 O O . ILE A 1 182 ? -12.680 8.256 1.328 1.00 95.06 182 ILE A O 1
ATOM 1421 N N . LYS A 1 183 ? -13.606 9.645 -0.167 1.00 92.81 183 LYS A N 1
ATOM 1422 C CA . LYS A 1 183 ? -13.204 8.870 -1.335 1.00 92.81 183 LYS A CA 1
ATOM 1423 C C . LYS A 1 183 ? -11.887 9.413 -1.875 1.00 92.81 183 LYS A C 1
ATOM 1425 O O . LYS A 1 183 ? -11.754 10.604 -2.148 1.00 92.81 183 LYS A O 1
ATOM 1430 N N . VAL A 1 184 ? -10.944 8.493 -2.034 1.00 91.56 184 VAL A N 1
ATOM 1431 C CA . VAL A 1 184 ? -9.686 8.671 -2.766 1.00 91.56 184 VAL A CA 1
ATOM 1432 C C . VAL A 1 184 ? -9.644 7.531 -3.776 1.00 91.56 184 VAL A C 1
ATOM 1434 O O . VAL A 1 184 ? -9.985 6.402 -3.415 1.00 91.56 184 VAL A O 1
ATOM 1437 N N . THR A 1 185 ? -9.271 7.802 -5.025 1.00 87.62 185 THR A N 1
ATOM 1438 C CA . THR A 1 185 ? -9.384 6.844 -6.137 1.00 87.62 185 THR A CA 1
ATOM 1439 C C . THR A 1 185 ? -10.803 6.272 -6.303 1.00 87.62 185 THR A C 1
ATOM 1441 O O . THR A 1 185 ? -11.738 7.000 -6.639 1.00 87.62 185 THR A O 1
ATOM 1444 N N . SER A 1 186 ? -10.977 4.964 -6.116 1.00 82.38 186 SER A N 1
ATOM 1445 C CA . SER A 1 186 ? -12.256 4.259 -6.251 1.00 82.38 186 SER A CA 1
ATOM 1446 C C . SER A 1 186 ? -12.850 3.821 -4.915 1.00 82.38 186 SER A C 1
ATOM 1448 O O . SER A 1 186 ? -13.980 3.346 -4.895 1.00 82.38 186 SER A O 1
ATOM 1450 N N . ALA A 1 187 ? -12.140 4.008 -3.798 1.00 85.75 187 ALA A N 1
ATOM 1451 C CA . ALA A 1 187 ? -12.570 3.483 -2.506 1.00 85.75 187 ALA A CA 1
ATOM 1452 C C . ALA A 1 187 ? -12.769 4.565 -1.446 1.00 85.75 187 ALA A C 1
ATOM 1454 O O . ALA A 1 187 ? -11.981 5.512 -1.314 1.00 85.75 187 ALA A O 1
ATOM 1455 N N . LEU A 1 188 ? -13.809 4.350 -0.643 1.00 91.94 188 LEU A N 1
ATOM 1456 C CA . LEU A 1 188 ? -13.991 5.027 0.629 1.00 91.94 188 LEU A CA 1
ATOM 1457 C C . LEU A 1 188 ? -12.860 4.609 1.572 1.00 91.94 188 LEU A C 1
ATOM 1459 O O . LEU A 1 188 ? -12.540 3.429 1.694 1.00 91.94 188 LEU A O 1
ATOM 1463 N N . ARG A 1 189 ? -12.242 5.574 2.247 1.00 94.88 189 ARG A N 1
ATOM 1464 C CA . ARG A 1 189 ? -11.097 5.348 3.136 1.00 94.88 189 ARG A CA 1
ATOM 1465 C C . ARG A 1 189 ? -11.517 4.827 4.523 1.00 94.88 189 ARG A C 1
ATOM 1467 O O . ARG A 1 189 ? -10.940 5.202 5.538 1.00 94.88 189 ARG A O 1
ATOM 1474 N N . THR A 1 190 ? -12.491 3.922 4.575 1.00 94.81 190 THR A N 1
ATOM 1475 C CA . THR A 1 190 ? -12.910 3.154 5.762 1.00 94.81 190 THR A CA 1
ATOM 1476 C C . THR A 1 190 ? -12.129 1.836 5.881 1.00 94.81 190 THR A C 1
ATOM 1478 O O . THR A 1 190 ? -11.268 1.543 5.043 1.00 94.81 190 THR A O 1
ATOM 1481 N N . ILE A 1 191 ? -12.302 1.068 6.962 1.00 94.31 191 ILE A N 1
ATOM 1482 C CA . ILE A 1 191 ? -11.615 -0.227 7.141 1.00 94.31 191 ILE A CA 1
ATOM 1483 C C . ILE A 1 191 ? -12.671 -1.282 7.391 1.00 94.31 191 ILE A C 1
ATOM 1485 O O . ILE A 1 191 ? -13.455 -1.166 8.318 1.00 94.31 191 ILE A O 1
ATOM 1489 N N . THR A 1 192 ? -12.714 -2.294 6.547 1.00 91.00 192 THR A N 1
ATOM 1490 C CA . THR A 1 192 ? -13.758 -3.309 6.600 1.00 91.00 192 THR A CA 1
ATOM 1491 C C . THR A 1 192 ? -13.457 -4.351 7.686 1.00 91.00 192 THR A C 1
ATOM 1493 O O . THR A 1 192 ? -12.283 -4.609 7.970 1.00 91.00 192 THR A O 1
ATOM 1496 N N . PRO A 1 193 ? -14.486 -4.998 8.264 1.00 89.81 193 PRO A N 1
ATOM 1497 C CA . PRO A 1 193 ? -14.339 -6.065 9.254 1.00 89.81 193 PRO A CA 1
ATOM 1498 C C . PRO A 1 193 ? -13.434 -7.217 8.805 1.00 89.81 193 PRO A C 1
ATOM 1500 O O . PRO A 1 193 ? -12.687 -7.766 9.606 1.00 89.81 193 PRO A O 1
ATOM 1503 N N . TRP A 1 194 ? -13.446 -7.582 7.519 1.00 86.81 194 TRP A N 1
ATOM 1504 C CA . TRP A 1 194 ? -12.541 -8.623 7.020 1.00 86.81 194 TRP A CA 1
ATOM 1505 C C . TRP A 1 194 ? -11.083 -8.168 7.023 1.00 86.81 194 TRP A C 1
ATOM 1507 O O . TRP A 1 194 ? -10.215 -8.951 7.387 1.00 86.81 194 TRP A O 1
ATOM 1517 N N . THR A 1 195 ? -10.793 -6.908 6.678 1.00 86.88 195 THR A N 1
ATOM 1518 C CA . THR A 1 195 ? -9.427 -6.379 6.762 1.00 86.88 195 THR A CA 1
ATOM 1519 C C . THR A 1 195 ? -8.955 -6.333 8.209 1.00 86.88 195 THR A C 1
ATOM 1521 O O . THR A 1 195 ? -7.816 -6.710 8.475 1.00 86.88 195 THR A O 1
ATOM 1524 N N . THR A 1 196 ? -9.813 -5.918 9.148 1.00 90.00 196 THR A N 1
ATOM 1525 C CA . THR A 1 196 ? -9.425 -5.893 10.563 1.00 90.00 196 THR A CA 1
ATOM 1526 C C . THR A 1 196 ? -9.202 -7.286 11.129 1.00 90.00 196 THR A C 1
ATOM 1528 O O . THR A 1 196 ? -8.242 -7.504 11.856 1.00 90.00 196 THR A O 1
ATOM 1531 N N . TYR A 1 197 ? -10.034 -8.250 10.746 1.00 88.94 197 TYR A N 1
ATOM 1532 C CA . TYR A 1 197 ? -9.904 -9.631 11.192 1.00 88.94 197 TYR A CA 1
ATOM 1533 C C . TYR A 1 197 ? -8.657 -10.331 10.643 1.00 88.94 197 TYR A C 1
ATOM 1535 O O . TYR A 1 197 ? -7.994 -11.073 11.371 1.00 88.94 197 TYR A O 1
ATOM 1543 N N . LEU A 1 198 ? -8.355 -10.092 9.365 1.00 89.12 198 LEU A N 1
ATOM 1544 C CA . LEU A 1 198 ? -7.313 -10.787 8.621 1.00 89.12 198 LEU A CA 1
ATOM 1545 C C . LEU A 1 198 ? -5.904 -10.405 9.088 1.00 89.12 198 LEU A C 1
ATOM 1547 O O . LEU A 1 198 ? -5.084 -11.291 9.312 1.00 89.12 198 LEU A O 1
ATOM 1551 N N . GLY A 1 199 ? -5.624 -9.109 9.256 1.00 89.00 199 GLY A N 1
ATOM 1552 C CA . GLY A 1 199 ? -4.269 -8.606 9.509 1.00 89.00 199 GLY A CA 1
ATOM 1553 C C . GLY A 1 199 ? -3.552 -9.289 10.686 1.00 89.00 199 GLY A C 1
ATOM 1554 O O . GLY A 1 199 ? -2.533 -9.949 10.458 1.00 89.00 199 GLY A O 1
ATOM 1555 N N . PRO A 1 200 ? -4.107 -9.234 11.914 1.00 91.25 200 PRO A N 1
ATOM 1556 C CA . PRO A 1 200 ? -3.528 -9.900 13.086 1.00 91.25 200 PRO A CA 1
ATOM 1557 C C . PRO A 1 200 ? -3.454 -11.426 12.970 1.00 91.25 200 PRO A C 1
ATOM 1559 O O . PRO A 1 200 ? -2.532 -12.047 13.498 1.00 91.25 200 PRO A O 1
ATOM 1562 N N . GLY A 1 201 ? -4.405 -12.046 12.262 1.00 90.94 201 GLY A N 1
ATOM 1563 C CA . GLY A 1 201 ? -4.465 -13.499 12.083 1.00 90.94 201 GLY A CA 1
ATOM 1564 C C . GLY A 1 201 ? -3.428 -14.057 11.104 1.00 90.94 201 GLY A C 1
ATOM 1565 O O . GLY A 1 201 ? -3.138 -15.251 11.133 1.00 90.94 201 GLY A O 1
ATOM 1566 N N . LEU A 1 202 ? -2.836 -13.217 10.250 1.00 92.50 202 LEU A N 1
ATOM 1567 C CA . LEU A 1 202 ? -1.910 -13.667 9.210 1.00 92.50 202 LEU A CA 1
ATOM 1568 C C . LEU A 1 202 ? -0.513 -14.016 9.722 1.00 92.50 202 LEU A C 1
ATOM 1570 O O . LEU A 1 202 ? 0.198 -14.761 9.049 1.00 92.50 202 LEU A O 1
ATOM 1574 N N . ARG A 1 203 ? -0.096 -13.503 10.884 1.00 92.38 203 ARG A N 1
ATOM 1575 C CA . ARG A 1 203 ? 1.296 -13.619 11.348 1.00 92.38 203 ARG A CA 1
ATOM 1576 C C . ARG A 1 203 ? 1.857 -15.054 11.302 1.00 92.38 203 ARG A C 1
ATOM 1578 O O . ARG A 1 203 ? 2.902 -15.216 10.673 1.00 92.38 203 ARG A O 1
ATOM 1585 N N . PRO A 1 204 ? 1.183 -16.097 11.832 1.00 93.25 204 PRO A N 1
ATOM 1586 C CA . PRO A 1 204 ? 1.710 -17.464 11.777 1.00 93.25 204 PRO A CA 1
ATOM 1587 C C . PRO A 1 204 ? 1.919 -17.983 10.348 1.00 93.25 204 PRO A C 1
ATOM 1589 O O . PRO A 1 204 ? 2.861 -18.728 10.088 1.00 93.25 204 PRO A O 1
ATOM 1592 N N . ILE A 1 205 ? 1.055 -17.587 9.406 1.00 94.94 205 ILE A N 1
ATOM 1593 C CA . ILE A 1 205 ? 1.177 -17.938 7.983 1.00 94.94 205 ILE A CA 1
ATOM 1594 C C . ILE A 1 205 ? 2.359 -17.211 7.358 1.00 94.94 205 ILE A C 1
ATOM 1596 O O . ILE A 1 205 ? 3.176 -17.840 6.683 1.00 94.94 205 ILE A O 1
ATOM 1600 N N . LEU A 1 206 ? 2.475 -15.908 7.613 1.00 95.19 206 LEU A N 1
ATOM 1601 C CA . LEU A 1 206 ? 3.549 -15.083 7.074 1.00 95.19 206 LEU A CA 1
ATOM 1602 C C . LEU A 1 206 ? 4.923 -15.576 7.542 1.00 95.19 206 LEU A C 1
ATOM 1604 O O . LEU A 1 206 ? 5.827 -15.687 6.721 1.00 95.19 206 LEU A O 1
ATOM 1608 N N . GLU A 1 207 ? 5.053 -15.994 8.802 1.00 92.25 207 GLU A N 1
ATOM 1609 C CA . GLU A 1 207 ? 6.281 -16.598 9.340 1.00 92.25 207 GLU A CA 1
ATOM 1610 C C . GLU A 1 207 ? 6.684 -17.908 8.627 1.00 92.25 207 GLU A C 1
ATOM 1612 O O . GLU A 1 207 ? 7.868 -18.237 8.586 1.00 92.25 207 GLU A O 1
ATOM 1617 N N . ARG A 1 208 ? 5.740 -18.651 8.020 1.00 94.12 208 ARG A N 1
ATOM 1618 C CA . ARG A 1 208 ? 6.056 -19.869 7.242 1.00 94.12 208 ARG A CA 1
ATOM 1619 C C . ARG A 1 208 ? 6.391 -19.595 5.779 1.00 94.12 208 ARG A C 1
ATOM 1621 O O . ARG A 1 208 ? 7.246 -20.282 5.221 1.00 94.12 208 ARG A O 1
ATOM 1628 N N . ILE A 1 209 ? 5.702 -18.643 5.149 1.00 95.81 209 ILE A N 1
ATOM 1629 C CA . ILE A 1 209 ? 5.864 -18.374 3.710 1.00 95.81 209 ILE A CA 1
ATOM 1630 C C . ILE A 1 209 ? 6.990 -17.371 3.420 1.00 95.81 209 ILE A C 1
ATOM 1632 O O . ILE A 1 209 ? 7.550 -17.376 2.324 1.00 95.81 209 ILE A O 1
ATOM 1636 N N . MET A 1 210 ? 7.358 -16.534 4.396 1.00 95.19 210 MET A N 1
ATOM 1637 C CA . MET A 1 210 ? 8.428 -15.537 4.279 1.00 95.19 210 MET A CA 1
ATOM 1638 C C . MET A 1 210 ? 9.740 -16.076 4.854 1.00 95.19 210 MET A C 1
ATOM 1640 O O . MET A 1 210 ? 10.122 -15.776 5.980 1.00 95.19 210 MET A O 1
ATOM 1644 N N . LYS A 1 211 ? 10.446 -16.890 4.064 1.00 87.94 211 LYS A N 1
ATOM 1645 C CA . LYS A 1 211 ? 11.640 -17.633 4.518 1.00 87.94 211 LYS A CA 1
ATOM 1646 C C . LYS A 1 211 ? 12.929 -16.809 4.584 1.00 87.94 211 LYS A C 1
ATOM 1648 O O . LYS A 1 211 ? 13.904 -17.258 5.180 1.00 87.94 211 LYS A O 1
ATOM 1653 N N . ASP A 1 212 ? 12.955 -15.642 3.948 1.00 93.75 212 ASP A N 1
ATOM 1654 C CA . ASP A 1 212 ? 14.145 -14.798 3.841 1.00 93.75 212 ASP A CA 1
ATOM 1655 C C . ASP A 1 212 ? 13.902 -13.415 4.471 1.00 93.75 212 ASP A C 1
ATOM 1657 O O . ASP A 1 212 ? 13.522 -12.471 3.765 1.00 93.75 212 ASP A O 1
ATOM 1661 N N . PRO A 1 213 ? 14.119 -13.278 5.793 1.00 89.44 213 PRO A N 1
ATOM 1662 C CA . PRO A 1 213 ? 13.930 -12.012 6.502 1.00 89.44 213 PRO A CA 1
ATOM 1663 C C . PRO A 1 213 ? 14.948 -10.940 6.080 1.00 89.44 213 PRO A C 1
ATOM 1665 O O . PRO A 1 213 ? 14.715 -9.747 6.277 1.00 89.44 213 PRO A O 1
ATOM 1668 N N . GLU A 1 214 ? 16.065 -11.342 5.464 1.00 93.06 214 GLU A N 1
ATOM 1669 C CA . GLU A 1 214 ? 17.062 -10.419 4.923 1.00 93.06 214 GLU A CA 1
ATOM 1670 C C . GLU A 1 214 ? 16.607 -9.819 3.593 1.00 93.06 214 GLU A C 1
ATOM 1672 O O . GLU A 1 214 ? 16.945 -8.674 3.298 1.00 93.06 214 GLU A O 1
ATOM 1677 N N . ALA A 1 215 ? 15.810 -10.539 2.799 1.00 95.00 215 ALA A N 1
ATOM 1678 C CA . ALA A 1 215 ? 15.203 -10.003 1.585 1.00 95.00 215 ALA A CA 1
ATOM 1679 C C . ALA A 1 215 ? 13.921 -9.212 1.878 1.00 95.00 215 ALA A C 1
ATOM 1681 O O . ALA A 1 215 ? 13.743 -8.119 1.333 1.00 95.00 215 ALA A O 1
ATOM 1682 N N . CYS A 1 216 ? 13.042 -9.722 2.748 1.00 97.56 216 CYS A N 1
ATOM 1683 C CA . CYS A 1 216 ? 11.738 -9.122 3.022 1.00 97.56 216 CYS A CA 1
ATOM 1684 C C . CYS A 1 216 ? 11.384 -9.120 4.510 1.00 97.56 216 CYS A C 1
ATOM 1686 O O . CYS A 1 216 ? 11.345 -10.171 5.142 1.00 97.56 216 CYS A O 1
ATOM 1688 N N . ILE A 1 217 ? 11.028 -7.949 5.036 1.00 97.81 217 ILE A N 1
ATOM 1689 C CA . ILE A 1 217 ? 10.426 -7.812 6.366 1.00 97.81 217 ILE A CA 1
ATOM 1690 C C . ILE A 1 217 ? 8.928 -7.560 6.197 1.00 97.81 217 ILE A C 1
ATOM 1692 O O . ILE A 1 217 ? 8.508 -6.634 5.503 1.00 97.81 217 ILE A O 1
ATOM 1696 N N . VAL A 1 218 ? 8.103 -8.376 6.837 1.00 97.50 218 VAL A N 1
ATOM 1697 C CA . VAL A 1 218 ? 6.666 -8.114 6.921 1.00 97.50 218 VAL A CA 1
ATOM 1698 C C . VAL A 1 218 ? 6.433 -7.096 8.029 1.00 97.50 218 VAL A C 1
ATOM 1700 O O . VAL A 1 218 ? 6.857 -7.316 9.156 1.00 97.50 218 VAL A O 1
ATOM 1703 N N . VAL A 1 219 ? 5.757 -5.992 7.716 1.00 97.44 219 VAL A N 1
ATOM 1704 C CA . VAL A 1 219 ? 5.309 -5.026 8.726 1.00 97.44 219 VAL A CA 1
ATOM 1705 C C . VAL A 1 219 ? 3.940 -5.480 9.219 1.00 97.44 219 VAL A C 1
ATOM 1707 O O . VAL A 1 219 ? 2.937 -5.309 8.518 1.00 97.44 219 VAL A O 1
ATOM 1710 N N . HIS A 1 220 ? 3.894 -6.100 10.395 1.00 96.44 220 HIS A N 1
ATOM 1711 C CA . HIS A 1 220 ? 2.689 -6.754 10.884 1.00 96.44 220 HIS A CA 1
ATOM 1712 C C . HIS A 1 220 ? 1.627 -5.750 11.345 1.00 96.44 220 HIS A C 1
ATOM 1714 O O . HIS A 1 220 ? 1.914 -4.740 11.987 1.00 96.44 220 HIS A O 1
ATOM 1720 N N . GLU A 1 221 ? 0.370 -6.066 11.033 1.00 96.00 221 GLU A N 1
ATOM 1721 C CA . GLU A 1 221 ? -0.813 -5.486 11.670 1.00 96.00 221 GLU A CA 1
ATOM 1722 C C . GLU A 1 221 ? -1.064 -6.325 12.927 1.00 96.00 221 GLU A C 1
ATOM 1724 O O . GLU A 1 221 ? -1.564 -7.440 12.834 1.00 96.00 221 GLU A O 1
ATOM 1729 N N . THR A 1 222 ? -0.592 -5.855 14.079 1.00 96.62 222 THR A N 1
ATOM 1730 C CA . THR A 1 222 ? -0.447 -6.644 15.316 1.00 96.62 222 THR A CA 1
ATOM 1731 C C . THR A 1 222 ? -1.764 -6.840 16.047 1.00 96.62 222 THR A C 1
ATOM 1733 O O . THR A 1 222 ? -2.029 -7.907 16.605 1.00 96.62 222 THR A O 1
ATOM 1736 N N . SER A 1 223 ? -2.618 -5.824 16.005 1.00 97.31 223 SER A N 1
ATOM 1737 C CA . SER A 1 223 ? -3.904 -5.838 16.678 1.00 97.31 223 SER A CA 1
ATOM 1738 C C . SER A 1 223 ? -4.932 -4.988 15.941 1.00 97.31 223 SER A C 1
ATOM 1740 O O . SER A 1 223 ? -4.619 -4.132 15.107 1.00 97.31 223 SER A O 1
ATOM 1742 N N . SER A 1 224 ? -6.202 -5.267 16.214 1.00 97.25 224 SER A N 1
ATOM 1743 C CA . SER A 1 224 ? -7.317 -4.612 15.549 1.00 97.25 224 SER A CA 1
ATOM 1744 C C . SER A 1 224 ? -8.546 -4.537 16.429 1.00 97.25 224 SER A C 1
ATOM 1746 O O . SER A 1 224 ? -8.777 -5.418 17.261 1.00 97.25 224 SER A O 1
ATOM 1748 N N . ILE A 1 225 ? -9.389 -3.558 16.133 1.00 97.44 225 ILE A N 1
ATOM 1749 C CA . ILE A 1 225 ? -10.762 -3.502 16.612 1.00 97.44 225 ILE A CA 1
ATOM 1750 C C . ILE A 1 225 ? -11.708 -3.105 15.488 1.00 97.44 225 ILE A C 1
ATOM 1752 O O . ILE A 1 225 ? -11.349 -2.350 14.581 1.00 97.44 225 ILE A O 1
ATOM 1756 N N . VAL A 1 226 ? -12.941 -3.581 15.579 1.00 96.69 226 VAL A N 1
ATOM 1757 C CA . VAL A 1 226 ? -14.062 -3.144 14.749 1.00 96.69 226 VAL A CA 1
ATOM 1758 C C . VAL A 1 226 ? -15.345 -3.242 15.562 1.00 96.69 226 VAL A C 1
ATOM 1760 O O . VAL A 1 226 ? -15.478 -4.122 16.417 1.00 96.69 226 VAL A O 1
ATOM 1763 N N . VAL A 1 227 ? -16.276 -2.324 15.331 1.00 96.81 227 VAL A N 1
ATOM 1764 C CA . VAL A 1 227 ? -17.605 -2.405 15.937 1.00 96.81 227 VAL A CA 1
ATOM 1765 C C . VAL A 1 227 ? -18.357 -3.631 15.414 1.00 96.81 227 VAL A C 1
ATOM 1767 O O . VAL A 1 227 ? -18.248 -4.000 14.244 1.00 96.81 227 VAL A O 1
ATOM 1770 N N . ARG A 1 228 ? -19.096 -4.295 16.300 1.00 94.69 228 ARG A N 1
ATOM 1771 C CA . ARG A 1 228 ? -20.008 -5.380 15.951 1.00 94.69 228 ARG A CA 1
ATOM 1772 C C . ARG A 1 228 ? -21.270 -4.761 15.380 1.00 94.69 228 ARG A C 1
ATOM 1774 O O . ARG A 1 228 ? -22.073 -4.209 16.122 1.00 94.69 228 ARG A O 1
ATOM 1781 N N . ASP A 1 229 ? -21.438 -4.900 14.077 1.00 93.31 229 ASP A N 1
ATOM 1782 C CA . ASP A 1 229 ? -22.661 -4.534 13.379 1.00 93.31 229 ASP A CA 1
ATOM 1783 C C . ASP A 1 229 ? -22.990 -5.646 12.371 1.00 93.31 229 ASP A C 1
ATOM 1785 O O . ASP A 1 229 ? -22.064 -6.159 11.729 1.00 93.31 229 ASP A O 1
ATOM 1789 N N . PRO A 1 230 ? -24.257 -6.090 12.257 1.00 89.12 230 PRO A N 1
ATOM 1790 C CA . PRO A 1 230 ? -24.654 -7.023 11.206 1.00 89.12 230 PRO A CA 1
ATOM 1791 C C . PRO A 1 230 ? -24.430 -6.450 9.800 1.00 89.12 230 PRO A C 1
ATOM 1793 O O . PRO A 1 230 ? -24.211 -7.224 8.869 1.00 89.12 230 PRO A O 1
ATOM 1796 N N . ASP A 1 231 ? -24.463 -5.123 9.641 1.00 92.19 231 ASP A N 1
ATOM 1797 C CA . ASP A 1 231 ? -24.118 -4.453 8.398 1.00 92.19 231 ASP A CA 1
ATOM 1798 C C . ASP A 1 231 ? -22.630 -4.081 8.378 1.00 92.19 231 ASP A C 1
ATOM 1800 O O . ASP A 1 231 ? -22.134 -3.194 9.079 1.00 92.19 231 ASP A O 1
ATOM 1804 N N . VAL A 1 232 ? -21.889 -4.754 7.503 1.00 88.94 232 VAL A N 1
ATOM 1805 C CA . VAL A 1 232 ? -20.466 -4.495 7.287 1.00 88.94 232 VAL A CA 1
ATOM 1806 C C . VAL A 1 232 ? -20.212 -3.070 6.765 1.00 88.94 232 VAL A C 1
ATOM 1808 O O . VAL A 1 232 ? -19.168 -2.469 7.059 1.00 88.94 232 VAL A O 1
ATOM 1811 N N . ASP A 1 233 ? -21.149 -2.509 6.000 1.00 90.69 233 ASP A N 1
ATOM 1812 C CA . ASP A 1 233 ? -21.047 -1.145 5.499 1.00 90.69 233 ASP A CA 1
ATOM 1813 C C . ASP A 1 233 ? -21.248 -0.097 6.600 1.00 90.69 233 ASP A C 1
ATOM 1815 O O . ASP A 1 233 ? -20.695 0.996 6.471 1.00 90.69 233 ASP A O 1
ATOM 1819 N N . GLU A 1 234 ? -21.895 -0.445 7.713 1.00 94.12 234 GLU A N 1
ATOM 1820 C CA . GLU A 1 234 ? -21.892 0.356 8.939 1.00 94.12 234 GLU A CA 1
ATOM 1821 C C . GLU A 1 234 ? -20.610 0.113 9.740 1.00 94.12 234 GLU A C 1
ATOM 1823 O O . GLU A 1 234 ? -19.864 1.057 10.031 1.00 94.12 234 GLU A O 1
ATOM 1828 N N . ALA A 1 235 ? -20.271 -1.156 10.003 1.00 94.31 235 ALA A N 1
ATOM 1829 C CA . ALA A 1 235 ? -19.142 -1.545 10.849 1.00 94.31 235 ALA A CA 1
ATOM 1830 C C . ALA A 1 235 ? -17.813 -0.885 10.443 1.00 94.31 235 ALA A C 1
ATOM 1832 O O . ALA A 1 235 ? -17.008 -0.476 11.285 1.00 94.31 235 ALA A O 1
ATOM 1833 N N . LYS A 1 236 ? -17.588 -0.709 9.134 1.00 94.12 236 LYS A N 1
ATOM 1834 C CA . LYS A 1 236 ? -16.345 -0.137 8.593 1.00 94.12 236 LYS A CA 1
ATOM 1835 C C . LYS A 1 236 ? -16.063 1.318 9.000 1.00 94.12 236 LYS A C 1
ATOM 1837 O O . LYS A 1 236 ? -14.974 1.838 8.728 1.00 94.12 236 LYS A O 1
ATOM 1842 N N . HIS A 1 237 ? -17.041 2.008 9.591 1.00 96.94 237 HIS A N 1
ATOM 1843 C CA . HIS A 1 237 ? -16.915 3.401 10.017 1.00 96.94 237 HIS A CA 1
ATOM 1844 C C . HIS A 1 237 ? -16.291 3.574 11.408 1.00 96.94 237 HIS A C 1
ATOM 1846 O O . HIS A 1 237 ? -15.790 4.672 11.674 1.00 96.94 237 HIS A O 1
ATOM 1852 N N . LEU A 1 238 ? -16.265 2.526 12.245 1.00 97.75 238 LEU A N 1
ATOM 1853 C CA . LEU A 1 238 ? -15.623 2.514 13.564 1.00 97.75 238 LEU A CA 1
ATOM 1854 C C . LEU A 1 238 ? -14.764 1.255 13.734 1.00 97.75 238 LEU A C 1
ATOM 1856 O O . LEU A 1 238 ? -15.229 0.171 14.079 1.00 97.75 238 LEU A O 1
ATOM 1860 N N . SER A 1 239 ? -13.474 1.432 13.493 1.00 97.12 239 SER A N 1
ATOM 1861 C CA . SER A 1 239 ? -12.464 0.380 13.554 1.00 97.12 239 SER A CA 1
ATOM 1862 C C . SER A 1 239 ? -11.086 1.004 13.726 1.00 97.12 239 SER A C 1
ATOM 1864 O O . SER A 1 239 ? -10.909 2.177 13.405 1.00 97.12 239 SER A O 1
ATOM 1866 N N . CYS A 1 240 ? -10.096 0.229 14.138 1.00 98.06 240 CYS A N 1
ATOM 1867 C CA . CYS A 1 240 ? -8.701 0.651 14.167 1.00 98.06 240 CYS A CA 1
ATOM 1868 C C . CYS A 1 240 ? -7.802 -0.562 13.942 1.00 98.06 240 CYS A C 1
ATOM 1870 O O . CYS A 1 240 ? -8.098 -1.649 14.432 1.00 98.06 240 CYS A O 1
ATOM 1872 N N . LEU A 1 241 ? -6.698 -0.366 13.224 1.00 97.75 241 LEU A N 1
ATOM 1873 C CA . LEU A 1 241 ? -5.597 -1.326 13.148 1.00 97.75 241 LEU A CA 1
ATOM 1874 C C . LEU A 1 241 ? -4.347 -0.689 13.735 1.00 97.75 241 LEU A C 1
ATOM 1876 O O . LEU A 1 241 ? -4.014 0.441 13.367 1.00 97.75 241 LEU A O 1
ATOM 1880 N N . ILE A 1 242 ? -3.660 -1.427 14.601 1.00 98.31 242 ILE A N 1
ATOM 1881 C CA . ILE A 1 242 ? -2.309 -1.098 15.046 1.00 98.31 242 ILE A CA 1
ATOM 1882 C C . ILE A 1 242 ? -1.340 -1.890 14.175 1.00 98.31 242 ILE A C 1
ATOM 1884 O O . ILE A 1 242 ? -1.527 -3.080 13.916 1.00 98.31 242 ILE A O 1
ATOM 1888 N N . ARG A 1 243 ? -0.327 -1.197 13.667 1.00 97.38 243 ARG A N 1
ATOM 1889 C CA . ARG A 1 243 ? 0.729 -1.763 12.834 1.00 97.38 243 ARG A CA 1
ATOM 1890 C C . ARG A 1 243 ? 2.087 -1.395 13.414 1.00 97.38 243 ARG A C 1
ATOM 1892 O O . ARG A 1 243 ? 2.262 -0.295 13.940 1.00 97.38 243 ARG A O 1
ATOM 1899 N N . GLU A 1 244 ? 3.050 -2.296 13.271 1.00 97.12 244 GLU A N 1
ATOM 1900 C CA . GLU A 1 244 ? 4.452 -2.023 13.586 1.00 97.12 244 GLU A CA 1
ATOM 1901 C C . GLU A 1 244 ? 4.981 -0.806 12.811 1.00 97.12 244 GLU A C 1
ATOM 1903 O O . GLU A 1 244 ? 4.544 -0.509 11.698 1.00 97.12 244 GLU A O 1
ATOM 1908 N N . SER A 1 245 ? 5.962 -0.107 13.381 1.00 96.75 245 SER A N 1
ATOM 1909 C CA . SER A 1 245 ? 6.632 1.006 12.707 1.00 96.75 245 SER A CA 1
ATOM 1910 C C . SER A 1 245 ? 7.728 0.497 11.755 1.00 96.75 245 SER A C 1
ATOM 1912 O O . SER A 1 245 ? 8.751 -0.009 12.232 1.00 96.75 245 SER A O 1
ATOM 1914 N N . PRO A 1 246 ? 7.600 0.686 10.421 1.00 96.62 246 PRO A N 1
ATOM 1915 C CA . PRO A 1 246 ? 8.657 0.343 9.465 1.00 96.62 246 PRO A CA 1
ATOM 1916 C C . PRO A 1 246 ? 9.975 1.055 9.788 1.00 96.62 246 PRO A C 1
ATOM 1918 O O . PRO A 1 246 ? 11.053 0.485 9.638 1.00 96.62 246 PRO A O 1
ATOM 1921 N N . THR A 1 247 ? 9.890 2.293 10.283 1.00 95.69 247 THR A N 1
ATOM 1922 C CA . THR A 1 247 ? 11.048 3.095 10.689 1.00 95.69 247 THR A CA 1
ATOM 1923 C C . THR A 1 247 ? 11.812 2.441 11.836 1.00 95.69 247 THR A C 1
ATOM 1925 O O . THR A 1 247 ? 13.039 2.386 11.790 1.00 95.69 247 THR A O 1
ATOM 1928 N N . GLN A 1 248 ? 11.113 1.919 12.849 1.00 96.00 248 GLN A N 1
ATOM 1929 C CA . GLN A 1 248 ? 11.770 1.233 13.967 1.00 96.00 248 GLN A CA 1
ATOM 1930 C C . GLN A 1 248 ? 12.383 -0.099 13.521 1.00 96.00 248 GLN A C 1
ATOM 1932 O O . GLN A 1 248 ? 13.529 -0.385 13.867 1.00 96.00 248 GLN A O 1
ATOM 1937 N N . LEU A 1 249 ? 11.668 -0.868 12.690 1.00 96.75 249 LEU A N 1
ATOM 1938 C CA . LEU A 1 249 ? 12.167 -2.125 12.122 1.00 96.75 249 LEU A CA 1
ATOM 1939 C C . LEU A 1 249 ? 13.445 -1.918 11.289 1.00 96.75 249 LEU A C 1
ATOM 1941 O O . LEU A 1 249 ? 14.386 -2.701 11.401 1.00 96.75 249 LEU A O 1
ATOM 1945 N N . ALA A 1 250 ? 13.510 -0.850 10.485 1.00 96.69 250 ALA A N 1
ATOM 1946 C CA . ALA A 1 250 ? 14.698 -0.505 9.703 1.00 96.69 250 ALA A CA 1
ATOM 1947 C C . ALA A 1 250 ? 15.847 -0.018 10.602 1.00 96.69 250 ALA A C 1
ATOM 1949 O O . ALA A 1 250 ? 16.979 -0.498 10.496 1.00 96.69 250 ALA A O 1
ATOM 1950 N N . ARG A 1 251 ? 15.552 0.880 11.552 1.00 95.56 251 ARG A N 1
ATOM 1951 C CA . ARG A 1 251 ? 16.552 1.450 12.466 1.00 95.56 251 ARG A CA 1
ATOM 1952 C C . ARG A 1 251 ? 17.231 0.386 13.322 1.00 95.56 251 ARG A C 1
ATOM 1954 O O . ARG A 1 251 ? 18.438 0.475 13.528 1.00 95.56 251 ARG A O 1
ATOM 1961 N N . ALA A 1 252 ? 16.494 -0.631 13.772 1.00 95.94 252 ALA A N 1
ATOM 1962 C CA . ALA A 1 252 ? 17.047 -1.762 14.522 1.00 95.94 252 ALA A CA 1
ATOM 1963 C C . ALA A 1 252 ? 18.163 -2.509 13.762 1.00 95.94 252 ALA A C 1
ATOM 1965 O O . ALA A 1 252 ? 18.955 -3.224 14.371 1.00 95.94 252 ALA A O 1
ATOM 1966 N N . ARG A 1 253 ? 18.246 -2.319 12.440 1.00 96.00 253 ARG A N 1
ATOM 1967 C CA . ARG A 1 253 ? 19.233 -2.924 11.541 1.00 96.00 253 ARG A CA 1
ATOM 1968 C C . ARG A 1 253 ? 20.282 -1.924 11.033 1.00 96.00 253 ARG A C 1
ATOM 1970 O O . ARG A 1 253 ? 21.121 -2.289 10.217 1.00 96.00 253 ARG A O 1
ATOM 1977 N N . GLY A 1 254 ? 20.247 -0.672 11.499 1.00 96.81 254 GLY A N 1
ATOM 1978 C CA . GLY A 1 254 ? 21.093 0.408 10.979 1.00 96.81 254 GLY A CA 1
ATOM 1979 C C . GLY A 1 254 ? 20.706 0.862 9.566 1.00 96.81 254 GLY A C 1
ATOM 1980 O O . GLY A 1 254 ? 21.531 1.423 8.851 1.00 96.81 254 GLY A O 1
ATOM 1981 N N . GLU A 1 255 ? 19.467 0.601 9.151 1.00 97.62 255 GLU A N 1
ATOM 1982 C CA . GLU A 1 255 ? 18.958 0.880 7.811 1.00 97.62 255 GLU A CA 1
ATOM 1983 C C . GLU A 1 255 ? 17.921 2.015 7.842 1.00 97.62 255 GLU A C 1
ATOM 1985 O O . GLU A 1 255 ? 17.300 2.297 8.870 1.00 97.62 255 GLU A O 1
ATOM 1990 N N . SER A 1 256 ? 17.692 2.627 6.682 1.00 98.12 256 SER A N 1
ATOM 1991 C CA . SER A 1 256 ? 16.572 3.533 6.418 1.00 98.12 256 SER A CA 1
ATOM 1992 C C . SER A 1 256 ? 15.568 2.882 5.474 1.00 98.12 256 SER A C 1
ATOM 1994 O O . SER A 1 256 ? 15.857 1.884 4.807 1.00 98.12 256 SER A O 1
ATOM 1996 N N . VAL A 1 257 ? 14.361 3.442 5.415 1.00 97.94 257 VAL A N 1
ATOM 1997 C CA . VAL A 1 257 ? 13.261 2.898 4.622 1.00 97.94 257 VAL A CA 1
ATOM 1998 C C . VAL A 1 257 ? 12.537 4.000 3.852 1.00 97.94 257 VAL A C 1
ATOM 2000 O O . VAL A 1 257 ? 12.317 5.093 4.367 1.00 97.94 257 VAL A O 1
ATOM 2003 N N . VAL A 1 258 ? 12.169 3.700 2.607 1.00 98.12 258 VAL A N 1
ATOM 2004 C CA . VAL A 1 258 ? 11.431 4.599 1.711 1.00 98.12 258 VAL A CA 1
ATOM 2005 C C . VAL A 1 258 ? 10.269 3.860 1.059 1.00 98.12 258 VAL A C 1
ATOM 2007 O O . VAL A 1 258 ? 10.432 2.753 0.543 1.00 98.12 258 VAL A O 1
ATOM 2010 N N . VAL A 1 259 ? 9.085 4.472 1.038 1.00 98.00 259 VAL A N 1
ATOM 2011 C CA . VAL A 1 259 ? 7.942 3.947 0.282 1.00 98.00 259 VAL A CA 1
ATOM 2012 C C . VAL A 1 259 ? 8.239 3.992 -1.221 1.00 98.00 259 VAL A C 1
ATOM 2014 O O . VAL A 1 259 ? 8.610 5.030 -1.770 1.00 98.00 259 VAL A O 1
ATOM 2017 N N . CYS A 1 260 ? 8.071 2.868 -1.923 1.00 98.19 260 CYS A N 1
ATOM 2018 C CA . CYS A 1 260 ? 8.479 2.760 -3.329 1.00 98.19 260 CYS A CA 1
ATOM 2019 C C . CYS A 1 260 ? 7.714 3.715 -4.259 1.00 98.19 260 CYS A C 1
ATOM 2021 O O . CYS A 1 260 ? 8.203 4.025 -5.344 1.00 98.19 260 CYS A O 1
ATOM 2023 N N . ALA A 1 261 ? 6.534 4.191 -3.852 1.00 97.38 261 ALA A N 1
ATOM 2024 C CA . ALA A 1 261 ? 5.771 5.197 -4.592 1.00 97.38 261 ALA A CA 1
ATOM 2025 C C . ALA A 1 261 ? 6.550 6.503 -4.738 1.00 97.38 261 ALA A C 1
ATOM 2027 O O . ALA A 1 261 ? 6.668 7.016 -5.851 1.00 97.38 261 ALA A O 1
ATOM 2028 N N . ALA A 1 262 ? 7.167 6.969 -3.650 1.00 97.50 262 ALA A N 1
ATOM 2029 C CA . ALA A 1 262 ? 7.915 8.218 -3.627 1.00 97.50 262 ALA A CA 1
ATOM 2030 C C . ALA A 1 262 ? 9.145 8.189 -4.547 1.00 97.50 262 ALA A C 1
ATOM 2032 O O . ALA A 1 262 ? 9.500 9.206 -5.130 1.00 97.50 262 ALA A O 1
ATOM 2033 N N . LEU A 1 263 ? 9.755 7.018 -4.779 1.00 97.62 263 LEU A N 1
ATOM 2034 C CA . LEU A 1 263 ? 10.887 6.876 -5.710 1.00 97.62 263 LEU A CA 1
ATOM 2035 C C . LEU A 1 263 ? 10.552 7.349 -7.134 1.00 97.62 263 LEU A C 1
ATOM 2037 O O . LEU A 1 263 ? 11.429 7.827 -7.856 1.00 97.62 263 LEU A O 1
ATOM 2041 N N . THR A 1 264 ? 9.291 7.205 -7.546 1.00 96.31 264 THR A N 1
ATOM 2042 C CA . THR A 1 264 ? 8.825 7.513 -8.909 1.00 96.31 264 THR A CA 1
ATOM 2043 C C . THR A 1 264 ? 8.044 8.814 -9.022 1.00 96.31 264 THR A C 1
ATOM 2045 O O . THR A 1 264 ? 7.428 9.072 -10.059 1.00 96.31 264 THR A O 1
ATOM 2048 N N . GLU A 1 265 ? 8.087 9.623 -7.973 1.00 95.62 265 GLU A N 1
ATOM 2049 C CA . GLU A 1 265 ? 7.564 10.984 -7.949 1.00 95.62 265 GLU A CA 1
ATOM 2050 C C . GLU A 1 265 ? 8.623 11.961 -8.451 1.00 95.62 265 GLU A C 1
ATOM 2052 O O . GLU A 1 265 ? 9.808 11.622 -8.560 1.00 95.62 265 GLU A O 1
ATOM 2057 N N . ARG A 1 266 ? 8.177 13.158 -8.829 1.00 93.69 266 ARG A N 1
ATOM 2058 C CA . ARG A 1 266 ? 9.023 14.192 -9.424 1.00 93.69 266 ARG A CA 1
ATOM 2059 C C . ARG A 1 266 ? 9.086 15.410 -8.526 1.00 93.69 266 ARG A C 1
ATOM 2061 O O . ARG A 1 266 ? 8.109 15.757 -7.870 1.00 93.69 266 ARG A O 1
ATOM 2068 N N . ASP A 1 267 ? 10.233 16.071 -8.537 1.00 91.12 267 ASP A N 1
ATOM 2069 C CA . ASP A 1 267 ? 10.358 17.397 -7.951 1.00 91.12 267 ASP A CA 1
ATOM 2070 C C . ASP A 1 267 ? 9.780 18.487 -8.874 1.00 91.12 267 ASP A C 1
ATOM 2072 O O . ASP A 1 267 ? 9.310 18.216 -9.983 1.00 91.12 267 ASP A O 1
ATOM 2076 N N . ALA A 1 268 ? 9.835 19.741 -8.419 1.00 88.50 268 ALA A N 1
ATOM 2077 C CA . ALA A 1 268 ? 9.350 20.900 -9.170 1.00 88.50 268 ALA A CA 1
ATOM 2078 C C . ALA A 1 268 ? 10.054 21.107 -10.530 1.00 88.50 268 ALA A C 1
ATOM 2080 O O . ALA A 1 268 ? 9.509 21.782 -11.400 1.00 88.50 268 ALA A O 1
ATOM 2081 N N . ASN A 1 269 ? 11.239 20.519 -10.732 1.00 89.25 269 ASN A N 1
ATOM 2082 C CA . ASN A 1 269 ? 11.987 20.577 -11.990 1.00 89.25 269 ASN A CA 1
ATOM 2083 C C . ASN A 1 269 ? 11.687 19.379 -12.907 1.00 89.25 269 ASN A C 1
ATOM 2085 O O . ASN A 1 269 ? 12.251 19.267 -13.996 1.00 89.25 269 ASN A O 1
ATOM 2089 N N . GLY A 1 270 ? 10.814 18.463 -12.479 1.00 90.88 270 GLY A N 1
ATOM 2090 C CA . GLY A 1 270 ? 10.464 17.254 -13.216 1.00 90.88 270 GLY A CA 1
ATOM 2091 C C . GLY A 1 270 ? 11.460 16.100 -13.048 1.00 90.88 270 GLY A C 1
ATOM 2092 O O . GLY A 1 270 ? 11.286 15.067 -13.711 1.00 90.88 270 GLY A O 1
ATOM 2093 N N . GLU A 1 271 ? 12.470 16.236 -12.178 1.00 94.56 271 GLU A N 1
ATOM 2094 C CA . GLU A 1 271 ? 13.447 15.186 -11.891 1.00 94.56 271 GLU A CA 1
ATOM 2095 C C . GLU A 1 271 ? 12.848 14.145 -10.938 1.00 94.56 271 GLU A C 1
ATOM 2097 O O . GLU A 1 271 ? 12.282 14.474 -9.895 1.00 94.56 271 GLU A O 1
ATOM 2102 N N . PHE A 1 272 ? 12.972 12.861 -11.288 1.00 96.75 272 PHE A N 1
ATOM 2103 C CA . PHE A 1 272 ? 12.489 11.777 -10.433 1.00 96.75 272 PHE A CA 1
ATOM 2104 C C . PHE A 1 272 ? 13.313 11.657 -9.150 1.00 96.75 272 PHE A C 1
ATOM 2106 O O . PHE A 1 272 ? 14.546 11.634 -9.205 1.00 96.75 272 PHE A O 1
ATOM 2113 N N . HIS A 1 273 ? 12.642 11.472 -8.011 1.00 97.44 273 HIS A N 1
ATOM 2114 C CA . HIS A 1 273 ? 13.297 11.380 -6.705 1.00 97.44 273 HIS A CA 1
ATOM 2115 C C . HIS A 1 273 ? 14.356 10.273 -6.647 1.00 97.44 273 HIS A C 1
ATOM 2117 O O . HIS A 1 273 ? 15.425 10.500 -6.087 1.00 97.44 273 HIS A O 1
ATOM 2123 N N . VAL A 1 274 ? 14.126 9.115 -7.283 1.00 98.06 274 VAL A N 1
ATOM 2124 C CA . VAL A 1 274 ? 15.135 8.043 -7.355 1.00 98.06 274 VAL A CA 1
ATOM 2125 C C . VAL A 1 274 ? 16.424 8.487 -8.053 1.00 98.06 274 VAL A C 1
ATOM 2127 O O . VAL A 1 274 ? 17.511 8.188 -7.568 1.00 98.06 274 VAL A O 1
ATOM 2130 N N . ASN A 1 275 ? 16.331 9.243 -9.154 1.00 97.75 275 ASN A N 1
ATOM 2131 C CA . ASN A 1 275 ? 17.517 9.694 -9.885 1.00 97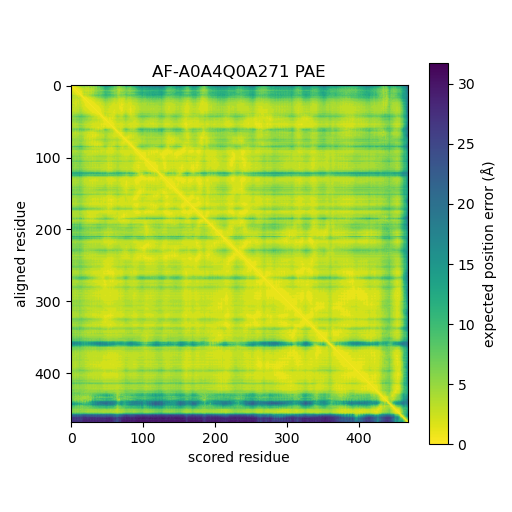.75 275 ASN A CA 1
ATOM 2132 C C . ASN A 1 275 ? 18.302 10.715 -9.061 1.00 97.75 275 ASN A C 1
ATOM 2134 O O . ASN A 1 275 ? 19.521 10.592 -8.945 1.00 97.75 275 ASN A O 1
ATOM 2138 N N . ARG A 1 276 ? 17.591 11.657 -8.435 1.00 96.88 276 ARG A N 1
ATOM 2139 C CA . ARG A 1 276 ? 18.165 12.707 -7.592 1.00 96.88 276 ARG A CA 1
ATOM 2140 C C . ARG A 1 276 ? 18.826 12.138 -6.334 1.00 96.88 276 ARG A C 1
ATOM 2142 O O . ARG A 1 276 ? 20.008 12.382 -6.096 1.00 96.88 276 ARG A O 1
ATOM 2149 N N . ALA A 1 277 ? 18.083 11.370 -5.536 1.00 97.31 277 ALA A N 1
ATOM 2150 C CA . ALA A 1 277 ? 18.544 10.883 -4.236 1.00 97.31 277 ALA A CA 1
ATOM 2151 C C . ALA A 1 277 ? 19.703 9.879 -4.362 1.00 97.31 277 ALA A C 1
ATOM 2153 O O . ALA A 1 277 ? 20.649 9.949 -3.581 1.00 97.31 277 ALA A O 1
ATOM 2154 N N . TRP A 1 278 ? 19.693 9.020 -5.390 1.00 98.00 278 TRP A N 1
ATOM 2155 C CA . TRP A 1 278 ? 20.779 8.064 -5.662 1.00 98.00 278 TRP A CA 1
ATOM 2156 C C . TRP A 1 278 ? 21.821 8.554 -6.679 1.00 98.00 278 TRP A C 1
ATOM 2158 O O . TRP A 1 278 ? 22.727 7.804 -7.047 1.00 98.00 278 TRP A O 1
ATOM 2168 N N . LYS A 1 279 ? 21.737 9.811 -7.137 1.00 97.25 279 LYS A N 1
ATOM 2169 C CA . LYS A 1 279 ? 22.685 10.425 -8.090 1.00 97.25 279 LYS A CA 1
ATOM 2170 C C . LYS A 1 279 ? 22.892 9.566 -9.351 1.00 97.25 279 LYS A C 1
ATOM 2172 O O . LYS A 1 279 ? 24.028 9.323 -9.797 1.00 97.25 279 LYS A O 1
ATOM 2177 N N . LEU A 1 280 ? 21.789 9.075 -9.921 1.00 97.62 280 LEU A N 1
ATOM 2178 C CA . LEU A 1 280 ? 21.756 8.158 -11.067 1.00 97.62 280 LEU A CA 1
ATOM 2179 C C . LEU A 1 280 ? 21.926 8.901 -12.405 1.00 97.62 280 LEU A C 1
ATOM 2181 O O . LEU A 1 280 ? 21.115 8.795 -13.323 1.00 97.62 280 LEU A O 1
ATOM 2185 N N . ASN A 1 281 ? 23.027 9.640 -12.526 1.00 95.81 281 ASN A N 1
ATOM 2186 C CA . ASN A 1 281 ? 23.251 10.625 -13.591 1.00 95.81 281 ASN A CA 1
ATOM 2187 C C . ASN A 1 281 ? 23.786 10.013 -14.903 1.00 95.81 281 ASN A C 1
ATOM 2189 O O . ASN A 1 281 ? 24.157 10.737 -15.823 1.00 95.81 281 ASN A O 1
ATOM 2193 N N . SER A 1 282 ? 23.875 8.684 -14.994 1.00 97.75 282 SER A N 1
ATOM 2194 C CA . SER A 1 282 ? 24.342 7.964 -16.184 1.00 97.75 282 SER A CA 1
ATOM 2195 C C . SER A 1 282 ? 23.472 6.740 -16.465 1.00 97.75 282 SER A C 1
ATOM 2197 O O . SER A 1 282 ? 22.711 6.282 -15.611 1.00 97.75 282 SER A O 1
ATOM 2199 N N . LEU A 1 283 ? 23.550 6.208 -17.688 1.00 97.88 283 LEU A N 1
ATOM 2200 C CA . LEU A 1 283 ? 22.846 4.975 -18.047 1.00 97.88 283 LEU A CA 1
ATOM 2201 C C . LEU A 1 283 ? 23.315 3.791 -17.184 1.00 97.88 283 LEU A C 1
ATOM 2203 O O . LEU A 1 283 ? 22.475 3.106 -16.608 1.00 97.88 283 LEU A O 1
ATOM 2207 N N . ASP A 1 284 ? 24.627 3.612 -17.018 1.00 98.44 284 ASP A N 1
ATOM 2208 C CA . ASP A 1 284 ? 25.198 2.496 -16.251 1.00 98.44 284 ASP A CA 1
ATOM 2209 C C . ASP A 1 284 ? 24.750 2.496 -14.789 1.00 98.44 284 ASP A C 1
ATOM 2211 O O . ASP A 1 284 ? 24.394 1.450 -14.252 1.00 98.44 284 ASP A O 1
ATOM 2215 N N . ARG A 1 285 ? 24.686 3.674 -14.150 1.00 98.44 285 ARG A N 1
ATOM 2216 C CA . ARG A 1 285 ? 24.187 3.791 -12.770 1.00 98.44 285 ARG A CA 1
ATOM 2217 C C . ARG A 1 285 ? 22.714 3.412 -12.664 1.00 98.44 285 ARG A C 1
ATOM 2219 O O . ARG A 1 285 ? 22.340 2.694 -11.743 1.00 98.44 285 ARG A O 1
ATOM 2226 N N . ARG A 1 286 ? 21.882 3.857 -13.612 1.00 98.69 286 ARG A N 1
ATOM 2227 C CA . ARG A 1 286 ? 20.450 3.513 -13.649 1.00 98.69 286 ARG A CA 1
ATOM 2228 C C . ARG A 1 286 ? 20.234 2.019 -13.885 1.00 98.69 286 ARG A C 1
ATOM 2230 O O . ARG A 1 286 ? 19.369 1.429 -13.246 1.00 98.69 286 ARG A O 1
ATOM 2237 N N . LEU A 1 287 ? 21.033 1.403 -14.758 1.00 98.75 287 LEU A N 1
ATOM 2238 C CA . LEU A 1 287 ? 21.002 -0.040 -15.000 1.00 98.75 287 LEU A CA 1
ATOM 2239 C C . LEU A 1 287 ? 21.451 -0.829 -13.769 1.00 98.75 287 LEU A C 1
ATOM 2241 O O . LEU A 1 287 ? 20.756 -1.760 -13.382 1.00 98.75 287 LEU A O 1
ATOM 2245 N N . ALA A 1 288 ? 22.558 -0.443 -13.129 1.00 98.62 288 ALA A N 1
ATOM 2246 C CA . ALA A 1 288 ? 23.053 -1.099 -11.920 1.00 98.62 288 ALA A CA 1
ATOM 2247 C C . ALA A 1 288 ? 22.055 -0.990 -10.756 1.00 98.62 288 ALA A C 1
ATOM 2249 O O . ALA A 1 288 ? 21.791 -1.979 -10.072 1.00 98.62 288 ALA A O 1
ATOM 2250 N N . PHE A 1 289 ? 21.445 0.187 -10.574 1.00 98.81 289 PHE A N 1
ATOM 2251 C CA . PHE A 1 289 ? 20.389 0.387 -9.585 1.00 98.81 289 PHE A CA 1
ATOM 2252 C C . PHE A 1 289 ? 19.180 -0.511 -9.871 1.00 98.81 289 PHE A C 1
ATOM 2254 O O . PHE A 1 289 ? 18.714 -1.210 -8.974 1.00 98.81 289 PHE A O 1
ATOM 2261 N N . LEU A 1 290 ? 18.693 -0.538 -11.119 1.00 98.81 290 LEU A N 1
ATOM 2262 C CA . LEU A 1 290 ? 17.560 -1.386 -11.491 1.00 98.81 290 LEU A CA 1
ATOM 2263 C C . LEU A 1 290 ? 17.882 -2.875 -11.332 1.00 98.81 290 LEU A C 1
ATOM 2265 O O . LEU A 1 290 ? 17.035 -3.617 -10.848 1.00 98.81 290 LEU A O 1
ATOM 2269 N N . GLU A 1 291 ? 19.084 -3.312 -11.714 1.00 98.69 291 GLU A N 1
ATOM 2270 C CA . GLU A 1 291 ? 19.539 -4.695 -11.544 1.00 98.69 291 GLU A CA 1
ATOM 2271 C C . GLU A 1 291 ? 19.427 -5.117 -10.080 1.00 98.69 291 GLU A C 1
ATOM 2273 O O . GLU A 1 291 ? 18.802 -6.134 -9.775 1.00 98.69 291 GLU A O 1
ATOM 2278 N N . ARG A 1 292 ? 19.974 -4.292 -9.179 1.00 98.62 292 ARG A N 1
ATOM 2279 C CA . ARG A 1 292 ? 19.959 -4.556 -7.743 1.00 98.62 292 ARG A CA 1
ATOM 2280 C C . ARG A 1 292 ? 18.549 -4.499 -7.161 1.00 98.62 292 ARG A C 1
ATOM 2282 O O . ARG A 1 292 ? 18.193 -5.349 -6.347 1.00 98.62 292 ARG A O 1
ATOM 2289 N N . TYR A 1 293 ? 17.744 -3.526 -7.590 1.00 98.81 293 TYR A N 1
ATOM 2290 C CA . TYR A 1 293 ? 16.348 -3.402 -7.179 1.00 98.81 293 TYR A CA 1
ATOM 2291 C C . TYR A 1 293 ? 15.553 -4.647 -7.577 1.00 98.81 293 TYR A C 1
ATOM 2293 O O . TYR A 1 293 ? 14.905 -5.251 -6.732 1.00 98.81 293 TYR A O 1
ATOM 2301 N N . VAL A 1 294 ? 15.619 -5.058 -8.848 1.00 98.81 294 VAL A N 1
ATOM 2302 C CA . VAL A 1 294 ? 14.863 -6.198 -9.389 1.00 98.81 294 VAL A CA 1
ATOM 2303 C C . VAL A 1 294 ? 15.283 -7.505 -8.730 1.00 98.81 294 VAL A C 1
ATOM 2305 O O . VAL A 1 294 ? 14.415 -8.293 -8.363 1.00 98.81 294 VAL A O 1
ATOM 2308 N N . GLU A 1 295 ? 16.587 -7.731 -8.559 1.00 98.44 295 GLU A N 1
ATOM 2309 C CA . GLU A 1 295 ? 17.116 -8.917 -7.883 1.00 98.44 295 GLU A CA 1
ATOM 2310 C C . GLU A 1 295 ? 16.518 -9.063 -6.476 1.00 98.44 295 GLU A C 1
ATOM 2312 O O . GLU A 1 295 ? 15.899 -10.082 -6.160 1.00 98.44 295 GLU A O 1
ATOM 2317 N N . LEU A 1 296 ? 16.671 -8.032 -5.639 1.00 98.56 296 LEU A N 1
ATOM 2318 C CA . LEU A 1 296 ? 16.208 -8.064 -4.254 1.00 98.56 296 LEU A CA 1
ATOM 2319 C C . LEU A 1 296 ? 14.686 -8.044 -4.146 1.00 98.56 296 LEU A C 1
ATOM 2321 O O . LEU A 1 296 ? 14.130 -8.727 -3.289 1.00 98.56 296 LEU A O 1
ATOM 2325 N N . TYR A 1 297 ? 14.009 -7.285 -5.007 1.00 98.62 297 TYR A N 1
ATOM 2326 C CA . TYR A 1 297 ? 12.559 -7.175 -4.976 1.00 98.62 297 TYR A CA 1
ATOM 2327 C C . TYR A 1 297 ? 11.935 -8.520 -5.316 1.00 98.62 297 TYR A C 1
ATOM 2329 O O . TYR A 1 297 ? 11.165 -9.048 -4.524 1.00 98.62 297 TYR A O 1
ATOM 2337 N N . LEU A 1 298 ? 12.335 -9.145 -6.426 1.00 98.38 298 LEU A N 1
ATOM 2338 C CA . LEU A 1 298 ? 11.795 -10.449 -6.800 1.00 98.38 298 LEU A CA 1
ATOM 2339 C C . LEU A 1 298 ? 12.133 -11.534 -5.768 1.00 98.38 298 LEU A C 1
ATOM 2341 O O . LEU A 1 298 ? 11.271 -12.360 -5.473 1.00 98.38 298 LEU A O 1
ATOM 2345 N N . ARG A 1 299 ? 13.330 -11.499 -5.164 1.00 97.56 299 ARG A N 1
ATOM 2346 C CA . ARG A 1 299 ? 13.692 -12.381 -4.041 1.00 97.56 299 ARG A CA 1
ATOM 2347 C C . ARG A 1 299 ? 12.772 -12.193 -2.830 1.00 97.56 299 ARG A C 1
ATOM 2349 O O . ARG A 1 299 ? 12.453 -13.172 -2.167 1.00 97.56 299 ARG A O 1
ATOM 2356 N N . ALA A 1 300 ? 12.329 -10.966 -2.563 1.00 97.50 300 ALA A N 1
ATOM 2357 C CA . ALA A 1 300 ? 11.450 -10.642 -1.446 1.00 97.50 300 ALA A CA 1
ATOM 2358 C C . ALA A 1 300 ? 9.994 -11.098 -1.659 1.00 97.50 300 ALA A C 1
ATOM 2360 O O . ALA A 1 300 ? 9.368 -11.595 -0.729 1.00 97.50 300 ALA A O 1
ATOM 2361 N N . ILE A 1 301 ? 9.444 -10.915 -2.862 1.00 97.56 301 ILE A N 1
ATOM 2362 C CA . ILE A 1 301 ? 7.988 -10.993 -3.102 1.00 97.56 301 ILE A CA 1
ATOM 2363 C C . ILE A 1 301 ? 7.518 -12.204 -3.917 1.00 97.56 301 ILE A C 1
ATOM 2365 O O . ILE A 1 301 ? 6.347 -12.564 -3.829 1.00 97.56 301 ILE A O 1
ATOM 2369 N N . MET A 1 302 ? 8.384 -12.836 -4.713 1.00 97.94 302 MET A N 1
ATOM 2370 C CA . MET A 1 302 ? 7.986 -13.967 -5.561 1.00 97.94 302 MET A CA 1
ATOM 2371 C C . MET A 1 302 ? 7.861 -15.318 -4.842 1.00 97.94 302 MET A C 1
ATOM 2373 O O . MET A 1 302 ? 6.987 -16.084 -5.254 1.00 97.94 302 MET A O 1
ATOM 2377 N N . PRO A 1 303 ? 8.658 -15.654 -3.803 1.00 97.38 303 PRO A N 1
ATOM 2378 C CA . PRO A 1 303 ? 8.569 -16.973 -3.173 1.00 97.38 303 PRO A CA 1
ATOM 2379 C C . PRO A 1 303 ? 7.163 -17.338 -2.658 1.00 97.38 303 PRO A C 1
ATOM 2381 O O . PRO A 1 303 ? 6.690 -18.417 -3.012 1.00 97.38 303 PRO A O 1
ATOM 2384 N N . PRO A 1 304 ? 6.415 -16.458 -1.954 1.00 97.88 304 PRO A N 1
ATOM 2385 C CA . PRO A 1 304 ? 5.034 -16.754 -1.544 1.00 97.88 304 PRO A CA 1
ATOM 2386 C C . PRO A 1 304 ? 4.097 -17.101 -2.709 1.00 97.88 304 PRO A C 1
ATOM 2388 O O . PRO A 1 304 ? 3.221 -17.957 -2.585 1.00 97.88 304 PRO A O 1
ATOM 2391 N N . ILE A 1 305 ? 4.308 -16.473 -3.867 1.00 98.19 305 ILE A N 1
ATOM 2392 C CA . ILE A 1 305 ? 3.471 -16.663 -5.055 1.00 98.19 305 ILE A CA 1
ATOM 2393 C C . ILE A 1 305 ? 3.785 -18.010 -5.707 1.00 98.19 305 ILE A C 1
ATOM 2395 O O . ILE A 1 305 ? 2.875 -18.761 -6.057 1.00 98.19 305 ILE A O 1
ATOM 2399 N N . ILE A 1 306 ? 5.076 -18.301 -5.877 1.00 97.56 306 ILE A N 1
ATOM 2400 C CA . ILE A 1 306 ? 5.567 -19.499 -6.567 1.00 97.56 306 ILE A CA 1
ATOM 2401 C C . ILE A 1 306 ? 5.325 -20.750 -5.720 1.00 97.56 306 ILE A C 1
ATOM 2403 O O . ILE A 1 306 ? 4.913 -21.776 -6.253 1.00 97.56 306 ILE A O 1
ATOM 2407 N N . GLU A 1 307 ? 5.597 -20.669 -4.418 1.00 97.06 307 GLU A N 1
ATOM 2408 C CA . GLU A 1 307 ? 5.644 -21.836 -3.534 1.00 97.06 307 GLU A CA 1
ATOM 2409 C C . GLU A 1 307 ? 4.343 -22.066 -2.771 1.00 97.06 307 GLU A C 1
ATOM 2411 O O . GLU A 1 307 ? 4.045 -23.207 -2.439 1.00 97.06 307 GLU A O 1
ATOM 2416 N N . HIS A 1 308 ? 3.576 -21.010 -2.481 1.00 97.69 308 HIS A N 1
ATOM 2417 C CA . HIS A 1 308 ? 2.487 -21.076 -1.501 1.00 97.69 308 HIS A CA 1
ATOM 2418 C C . HIS A 1 308 ? 1.124 -20.638 -2.045 1.00 97.69 308 HIS A C 1
ATOM 2420 O O . HIS A 1 308 ? 0.132 -20.714 -1.324 1.00 97.69 308 HIS A O 1
ATOM 2426 N N . GLY A 1 309 ? 1.044 -20.200 -3.308 1.00 97.56 309 GLY A N 1
ATOM 2427 C CA . GLY A 1 309 ? -0.204 -19.683 -3.873 1.00 97.56 309 GLY A CA 1
ATOM 2428 C C . GLY A 1 309 ? -0.720 -18.461 -3.107 1.00 97.56 309 GLY A C 1
ATOM 2429 O O . GLY A 1 309 ? -1.929 -18.291 -2.971 1.00 97.56 309 GLY A O 1
ATOM 2430 N N . PHE A 1 310 ? 0.189 -17.635 -2.584 1.00 97.81 310 PHE A N 1
ATOM 2431 C CA . PHE A 1 310 ? -0.112 -16.445 -1.793 1.00 97.81 310 PHE A CA 1
ATOM 2432 C C . PHE A 1 310 ? 0.517 -15.210 -2.443 1.00 97.81 310 PHE A C 1
ATOM 2434 O O . PHE A 1 310 ? 1.717 -15.185 -2.710 1.00 97.81 310 PHE A O 1
ATOM 2441 N N . ALA A 1 311 ? -0.268 -14.161 -2.664 1.00 97.69 311 ALA A N 1
ATOM 2442 C CA . ALA A 1 311 ? 0.202 -12.895 -3.209 1.00 97.69 311 ALA A CA 1
ATOM 2443 C C . ALA A 1 311 ? -0.150 -11.735 -2.279 1.00 97.69 311 ALA A C 1
ATOM 2445 O O . ALA A 1 311 ? -1.313 -11.516 -1.937 1.00 97.69 311 ALA A O 1
ATOM 2446 N N . PHE A 1 312 ? 0.863 -10.935 -1.947 1.00 97.19 312 PHE A N 1
ATOM 2447 C CA . PHE A 1 312 ? 0.641 -9.581 -1.454 1.00 97.19 312 PHE A CA 1
ATOM 2448 C C . PHE A 1 312 ? 0.189 -8.669 -2.596 1.00 97.19 312 PHE A C 1
ATOM 2450 O O . PHE A 1 312 ? 0.634 -8.825 -3.736 1.00 97.19 312 PHE A O 1
ATOM 2457 N N . GLU A 1 313 ? -0.581 -7.628 -2.279 1.00 95.50 313 GLU A N 1
ATOM 2458 C CA . GLU A 1 313 ? -0.802 -6.502 -3.192 1.00 95.50 313 GLU A CA 1
ATOM 2459 C C . GLU A 1 313 ? 0.426 -5.569 -3.180 1.00 95.50 313 GLU A C 1
ATOM 2461 O O . GLU A 1 313 ? 0.384 -4.431 -2.713 1.00 95.50 313 GLU A O 1
ATOM 2466 N N . ALA A 1 314 ? 1.566 -6.082 -3.654 1.00 96.69 314 ALA A N 1
ATOM 2467 C CA . ALA A 1 314 ? 2.892 -5.465 -3.542 1.00 96.69 314 ALA A CA 1
ATOM 2468 C C . ALA A 1 314 ? 3.117 -4.272 -4.498 1.00 96.69 314 ALA A C 1
ATOM 2470 O O . ALA A 1 314 ? 4.181 -4.121 -5.097 1.00 96.69 314 ALA A O 1
ATOM 2471 N N . HIS A 1 315 ? 2.125 -3.398 -4.659 1.00 95.94 315 HIS A N 1
ATOM 2472 C CA . HIS A 1 315 ? 2.286 -2.157 -5.405 1.00 95.94 315 HIS A CA 1
ATOM 2473 C C . HIS A 1 315 ? 3.164 -1.166 -4.627 1.00 95.94 315 HIS A C 1
ATOM 2475 O O . HIS A 1 315 ? 3.452 -1.336 -3.439 1.00 95.94 315 HIS A O 1
ATOM 2481 N N . GLN A 1 316 ? 3.547 -0.072 -5.276 1.00 96.69 316 GLN A N 1
ATOM 2482 C CA . GLN A 1 316 ? 4.492 0.906 -4.742 1.00 96.69 316 GLN A CA 1
ATOM 2483 C C . GLN A 1 316 ? 4.165 1.508 -3.363 1.00 96.69 316 GLN A C 1
ATOM 2485 O O . GLN A 1 316 ? 5.087 1.827 -2.620 1.00 96.69 316 GLN A O 1
ATOM 2490 N N . GLN A 1 317 ? 2.888 1.659 -2.996 1.00 95.62 317 GLN A N 1
ATOM 2491 C CA . GLN A 1 317 ? 2.501 2.185 -1.675 1.00 95.62 317 GLN A CA 1
ATOM 2492 C C . GLN A 1 317 ? 2.584 1.141 -0.538 1.00 95.62 317 GLN A C 1
ATOM 2494 O O . GLN A 1 317 ? 2.758 1.504 0.626 1.00 95.62 317 GLN A O 1
ATOM 2499 N N . ASN A 1 318 ? 2.486 -0.148 -0.871 1.00 97.62 318 ASN A N 1
ATOM 2500 C CA . ASN A 1 318 ? 2.514 -1.267 0.081 1.00 97.62 318 ASN A CA 1
ATOM 2501 C C . ASN A 1 318 ? 3.903 -1.908 0.171 1.00 97.62 318 ASN A C 1
ATOM 2503 O O . ASN A 1 318 ? 4.125 -2.802 0.980 1.00 97.62 318 ASN A O 1
ATOM 2507 N N . THR A 1 319 ? 4.837 -1.440 -0.659 1.00 98.38 319 THR A N 1
ATOM 2508 C CA . THR A 1 319 ? 6.217 -1.910 -0.713 1.00 98.38 319 THR A CA 1
ATOM 2509 C C . THR A 1 319 ? 7.143 -0.788 -0.277 1.00 98.38 319 THR A C 1
ATOM 2511 O O . THR A 1 319 ? 7.120 0.303 -0.851 1.00 98.38 319 THR A O 1
ATOM 2514 N N . LEU A 1 320 ? 8.008 -1.067 0.690 1.00 98.62 320 LEU A N 1
ATOM 2515 C CA . LEU A 1 320 ? 9.035 -0.139 1.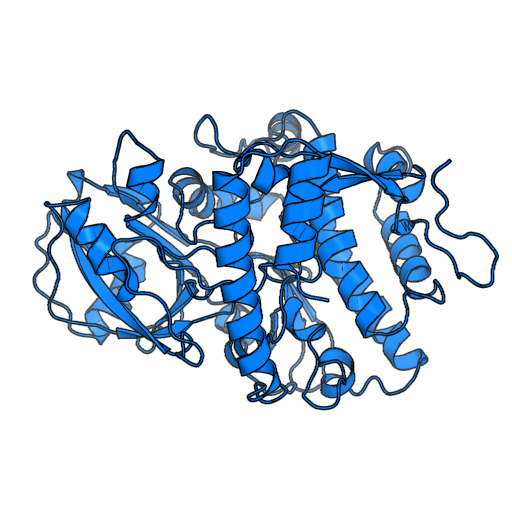133 1.00 98.62 320 LEU A CA 1
ATOM 2516 C C . LEU A 1 320 ? 10.411 -0.709 0.816 1.00 98.62 320 LEU A C 1
ATOM 2518 O O . LEU A 1 320 ? 10.667 -1.883 1.058 1.00 98.62 320 LEU A O 1
ATOM 2522 N N . MET A 1 321 ? 11.296 0.108 0.266 1.00 98.69 321 MET A N 1
ATOM 2523 C CA . MET A 1 321 ? 12.679 -0.270 0.006 1.00 98.69 321 MET A CA 1
ATOM 2524 C C . MET A 1 321 ? 13.526 0.074 1.229 1.00 98.69 321 MET A C 1
ATOM 2526 O O . MET A 1 321 ? 13.499 1.211 1.700 1.00 98.69 321 MET A O 1
ATOM 2530 N N . ARG A 1 322 ? 14.285 -0.901 1.727 1.00 98.50 322 ARG A N 1
ATOM 2531 C CA . ARG A 1 322 ? 15.291 -0.716 2.776 1.00 98.50 322 ARG A CA 1
ATOM 2532 C C . ARG A 1 322 ? 16.638 -0.409 2.146 1.00 98.50 322 ARG A C 1
ATOM 2534 O O . ARG A 1 322 ? 17.033 -1.071 1.181 1.00 98.50 322 ARG A O 1
ATOM 2541 N N . TYR A 1 323 ? 17.351 0.564 2.694 1.00 98.50 323 TYR A N 1
ATOM 2542 C CA . TYR A 1 323 ? 18.645 0.991 2.177 1.00 98.50 323 TYR A CA 1
ATOM 2543 C C . TYR A 1 323 ? 19.592 1.441 3.291 1.00 98.50 323 TYR A C 1
ATOM 2545 O O . TYR A 1 323 ? 19.168 1.816 4.382 1.00 98.50 323 TYR A O 1
ATOM 2553 N N . ASP A 1 324 ? 20.888 1.404 3.002 1.00 97.88 324 ASP A N 1
ATOM 2554 C CA . ASP A 1 324 ? 21.913 2.015 3.844 1.00 97.88 324 ASP A CA 1
ATOM 2555 C C . ASP A 1 324 ? 21.842 3.545 3.724 1.00 97.88 324 ASP A C 1
ATOM 2557 O O . ASP A 1 324 ? 22.036 4.058 2.619 1.00 97.88 324 ASP A O 1
ATOM 2561 N N . PRO A 1 325 ? 21.589 4.305 4.801 1.00 95.88 325 PRO A N 1
ATOM 2562 C CA . PRO A 1 325 ? 21.487 5.760 4.701 1.00 95.88 325 PRO A CA 1
ATOM 2563 C C . PRO A 1 325 ? 22.808 6.449 4.330 1.00 95.88 325 PRO A C 1
ATOM 2565 O O . PRO A 1 325 ? 22.776 7.579 3.851 1.00 95.88 325 PRO A O 1
ATOM 2568 N N . THR A 1 326 ? 23.955 5.789 4.524 1.00 95.19 326 THR A N 1
ATOM 2569 C CA . THR A 1 326 ? 25.281 6.344 4.219 1.00 95.19 326 THR A CA 1
ATOM 2570 C C . THR A 1 326 ? 25.678 6.076 2.771 1.00 95.19 326 THR A C 1
ATOM 2572 O O . THR A 1 326 ? 26.143 6.982 2.079 1.00 95.19 326 THR A O 1
ATOM 2575 N N . THR A 1 327 ? 25.523 4.834 2.301 1.00 96.31 327 THR A N 1
ATOM 2576 C CA . THR A 1 327 ? 25.969 4.437 0.951 1.00 96.31 327 THR A CA 1
ATOM 2577 C C . THR A 1 327 ? 24.862 4.505 -0.099 1.00 96.31 327 THR A C 1
ATOM 2579 O O . THR A 1 327 ? 25.150 4.608 -1.291 1.00 96.31 327 THR A O 1
ATOM 2582 N N . GLY A 1 328 ? 23.597 4.453 0.321 1.00 97.19 328 GLY A N 1
ATOM 2583 C CA . GLY A 1 328 ? 22.446 4.265 -0.557 1.00 97.19 328 GLY A CA 1
ATOM 2584 C C . GLY A 1 328 ? 22.247 2.811 -1.002 1.00 97.19 328 GLY A C 1
ATOM 2585 O O . GLY A 1 328 ? 21.344 2.539 -1.790 1.00 97.19 328 GLY A O 1
ATOM 2586 N N . ASP A 1 329 ? 23.042 1.847 -0.536 1.00 97.88 329 ASP A N 1
ATOM 2587 C CA . ASP A 1 329 ? 22.909 0.464 -1.001 1.00 97.88 329 ASP A CA 1
ATOM 2588 C C . ASP A 1 329 ? 21.563 -0.138 -0.600 1.00 97.88 329 ASP A C 1
ATOM 2590 O O . ASP A 1 329 ? 21.198 -0.144 0.576 1.00 97.88 329 ASP A O 1
ATOM 2594 N N . ILE A 1 330 ? 20.848 -0.712 -1.571 1.00 98.50 330 ILE A N 1
ATOM 2595 C CA . ILE A 1 330 ? 19.586 -1.415 -1.320 1.00 98.50 330 ILE A CA 1
ATOM 2596 C C . ILE A 1 330 ? 19.878 -2.689 -0.513 1.00 98.50 330 ILE A C 1
ATOM 2598 O O . ILE A 1 330 ? 20.664 -3.546 -0.942 1.00 98.50 330 ILE A O 1
ATOM 2602 N N . LYS A 1 331 ? 19.225 -2.817 0.645 1.00 98.31 331 LYS A N 1
ATOM 2603 C CA . LYS A 1 331 ? 19.372 -3.947 1.578 1.00 98.31 331 LYS A CA 1
ATOM 2604 C C . LYS A 1 331 ? 18.256 -4.975 1.444 1.00 98.31 331 LYS A C 1
ATOM 2606 O O . LYS A 1 331 ? 18.493 -6.153 1.666 1.00 98.31 331 LYS A O 1
ATOM 2611 N N . GLY A 1 332 ? 17.069 -4.547 1.027 1.00 98.31 332 GLY A N 1
ATOM 2612 C CA . GLY A 1 332 ? 15.925 -5.420 0.794 1.00 98.31 332 GLY A CA 1
ATOM 2613 C C . GLY A 1 332 ? 14.633 -4.625 0.821 1.00 98.31 332 GLY A C 1
ATOM 2614 O O . GLY A 1 332 ? 14.633 -3.424 0.555 1.00 98.31 332 GLY A O 1
ATOM 2615 N N . PHE A 1 333 ? 13.530 -5.287 1.143 1.00 98.69 333 PHE A N 1
ATOM 2616 C CA . PHE A 1 333 ? 12.204 -4.686 1.113 1.00 98.69 333 PHE A CA 1
ATOM 2617 C C . PHE A 1 333 ? 11.437 -4.927 2.407 1.00 98.69 333 PHE A C 1
ATOM 2619 O O . PHE A 1 333 ? 11.804 -5.773 3.226 1.00 98.69 333 PHE A O 1
ATOM 2626 N N . MET A 1 334 ? 10.369 -4.159 2.575 1.00 98.62 334 MET A N 1
ATOM 2627 C CA . MET A 1 334 ? 9.291 -4.442 3.501 1.00 98.62 334 MET A CA 1
ATOM 2628 C C . MET A 1 334 ? 7.956 -4.456 2.762 1.00 98.62 334 MET A C 1
ATOM 2630 O O . MET A 1 334 ? 7.774 -3.712 1.793 1.00 98.62 334 MET A O 1
ATOM 2634 N N . VAL A 1 335 ? 7.020 -5.268 3.241 1.00 97.88 335 VAL A N 1
ATOM 2635 C CA . VAL A 1 335 ? 5.636 -5.305 2.754 1.00 97.88 335 VAL A CA 1
ATOM 2636 C C . VAL A 1 335 ? 4.676 -4.971 3.888 1.00 97.88 335 VAL A C 1
ATOM 2638 O O . VAL A 1 335 ? 4.876 -5.399 5.024 1.00 97.88 335 VAL A O 1
ATOM 2641 N N . ARG A 1 336 ? 3.639 -4.189 3.586 1.00 96.19 336 ARG A N 1
ATOM 2642 C CA . ARG A 1 336 ? 2.595 -3.783 4.536 1.00 96.19 336 ARG A CA 1
ATOM 2643 C C . ARG A 1 336 ? 1.228 -3.752 3.858 1.00 96.19 336 ARG A C 1
ATOM 2645 O O . ARG A 1 336 ? 1.159 -3.719 2.635 1.00 96.19 336 ARG A O 1
ATOM 2652 N N . ASP A 1 337 ? 0.185 -3.627 4.675 1.00 92.75 337 ASP A N 1
ATOM 2653 C CA . ASP A 1 337 ? -1.226 -3.579 4.271 1.00 92.75 337 ASP A CA 1
ATOM 2654 C C . ASP A 1 337 ? -1.734 -4.893 3.673 1.00 92.75 337 ASP A C 1
ATOM 2656 O O . ASP A 1 337 ? -1.405 -5.275 2.551 1.00 92.75 337 ASP A O 1
ATOM 2660 N N . PHE A 1 338 ? -2.572 -5.583 4.444 1.00 91.38 338 PHE A N 1
ATOM 2661 C CA . PHE A 1 338 ? -3.069 -6.904 4.072 1.00 91.38 338 PHE A CA 1
ATOM 2662 C C . PHE A 1 338 ? -4.507 -6.882 3.545 1.00 91.38 338 PHE A C 1
ATOM 2664 O O . PHE A 1 338 ? -5.104 -7.932 3.334 1.00 91.38 338 PHE A O 1
ATOM 2671 N N . GLY A 1 339 ? -5.076 -5.697 3.292 1.00 87.12 339 GLY A N 1
ATOM 2672 C CA . GLY A 1 339 ? -6.468 -5.572 2.852 1.00 87.12 339 GLY A CA 1
ATOM 2673 C C . GLY A 1 339 ? -6.761 -6.107 1.445 1.00 87.12 339 GLY A C 1
ATOM 2674 O O . GLY A 1 339 ? -7.919 -6.393 1.155 1.00 87.12 339 GLY A O 1
ATOM 2675 N N . GLY A 1 340 ? -5.742 -6.233 0.589 1.00 89.38 340 GLY A N 1
ATOM 2676 C CA . GLY A 1 340 ? -5.876 -6.636 -0.819 1.00 89.38 340 GLY A CA 1
ATOM 2677 C C . GLY A 1 340 ? -5.107 -7.901 -1.204 1.00 89.38 340 GLY A C 1
ATOM 2678 O O . GLY A 1 340 ? -4.872 -8.123 -2.389 1.00 89.38 340 GLY A O 1
ATOM 2679 N N . ILE A 1 341 ? -4.663 -8.705 -0.232 1.00 94.19 341 ILE A N 1
ATOM 2680 C CA . ILE A 1 341 ? -3.940 -9.955 -0.517 1.00 94.19 341 ILE A CA 1
ATOM 2681 C C . ILE A 1 341 ? -4.837 -10.978 -1.225 1.00 94.19 341 ILE A C 1
ATOM 2683 O O . ILE A 1 341 ? -6.060 -10.890 -1.147 1.00 94.19 341 ILE A O 1
ATOM 2687 N N . LYS A 1 342 ? -4.231 -11.985 -1.862 1.00 95.25 342 LYS A N 1
ATOM 2688 C CA . LYS A 1 342 ? -4.939 -13.163 -2.385 1.00 95.25 342 LYS A CA 1
ATOM 2689 C C . LYS A 1 342 ? -4.224 -14.450 -1.989 1.00 95.25 342 LYS A C 1
ATOM 2691 O O . LYS A 1 342 ? -3.010 -14.549 -2.162 1.00 95.25 342 LYS A O 1
ATOM 2696 N N . ALA A 1 343 ? -4.973 -15.443 -1.521 1.00 96.25 343 ALA A N 1
ATOM 2697 C CA . ALA A 1 343 ? -4.452 -16.762 -1.179 1.00 96.25 343 ALA A CA 1
ATOM 2698 C C . ALA A 1 343 ? -5.328 -17.879 -1.756 1.00 96.25 343 ALA A C 1
ATOM 2700 O O . ALA A 1 343 ? -6.528 -17.942 -1.487 1.00 96.25 343 ALA A O 1
ATOM 2701 N N . HIS A 1 344 ? -4.717 -18.792 -2.509 1.00 97.19 344 HIS A N 1
ATOM 2702 C CA . HIS A 1 344 ? -5.357 -20.037 -2.917 1.00 97.19 344 HIS A CA 1
ATOM 2703 C C . HIS A 1 344 ? -5.265 -21.041 -1.760 1.00 97.19 344 HIS A C 1
ATOM 2705 O O . HIS A 1 344 ? -4.209 -21.636 -1.517 1.00 97.19 344 HIS A O 1
ATOM 2711 N N . GLN A 1 345 ? -6.367 -21.189 -1.019 1.00 95.31 345 GLN A N 1
ATOM 2712 C CA . GLN A 1 345 ? -6.405 -21.872 0.280 1.00 95.31 345 GLN A CA 1
ATOM 2713 C C . GLN A 1 345 ? -5.861 -23.307 0.235 1.00 95.31 345 GLN A C 1
ATOM 2715 O O . GLN A 1 345 ? -5.178 -23.735 1.165 1.00 95.31 345 GLN A O 1
ATOM 2720 N N . ASP A 1 346 ? -6.113 -24.048 -0.846 1.00 97.06 346 ASP A N 1
ATOM 2721 C CA . ASP A 1 346 ? -5.657 -25.435 -0.957 1.00 97.06 346 ASP A CA 1
ATOM 2722 C C . ASP A 1 346 ? -4.146 -25.542 -1.166 1.00 97.06 346 ASP A C 1
ATOM 2724 O O . ASP A 1 346 ? -3.499 -26.357 -0.508 1.00 97.06 346 ASP A O 1
ATOM 2728 N N . THR A 1 347 ? -3.552 -24.687 -2.004 1.00 97.62 34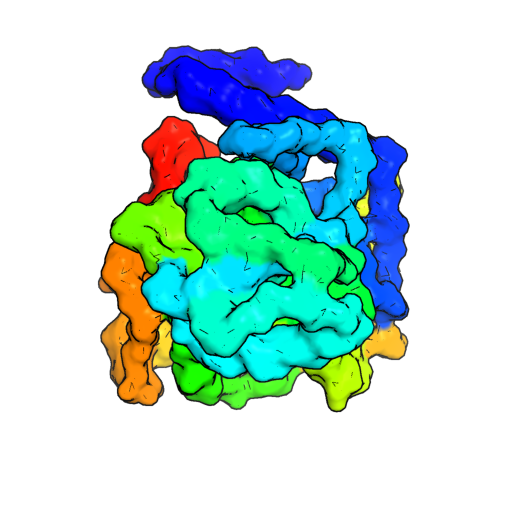7 THR A N 1
ATOM 2729 C CA . THR A 1 347 ? -2.087 -24.643 -2.160 1.00 97.62 347 THR A CA 1
ATOM 2730 C C . THR A 1 347 ? -1.418 -24.165 -0.878 1.00 97.62 347 THR A C 1
ATOM 2732 O O . THR A 1 347 ? -0.414 -24.743 -0.450 1.00 97.62 347 THR A O 1
ATOM 2735 N N . LEU A 1 348 ? -1.988 -23.150 -0.224 1.00 97.44 348 LEU A N 1
ATOM 2736 C CA . LEU A 1 348 ? -1.472 -22.651 1.045 1.00 97.44 348 LEU A CA 1
ATOM 2737 C C . LEU A 1 348 ? -1.486 -23.756 2.109 1.00 97.44 348 LEU A C 1
ATOM 2739 O O . LEU A 1 348 ? -0.473 -23.989 2.770 1.00 97.44 348 LEU A O 1
ATOM 2743 N N . PHE A 1 349 ? -2.587 -24.500 2.221 1.00 97.56 349 PHE A N 1
ATOM 2744 C CA . PHE A 1 349 ? -2.707 -25.601 3.172 1.00 97.56 349 PHE A CA 1
ATOM 2745 C C . PHE A 1 349 ? -1.760 -26.757 2.853 1.00 97.56 349 PHE A C 1
ATOM 2747 O O . PHE A 1 349 ? -1.090 -27.257 3.750 1.00 97.56 349 PHE A O 1
ATOM 2754 N N . GLN A 1 350 ? -1.641 -27.158 1.587 1.00 97.62 350 GLN A N 1
ATOM 2755 C CA . GLN A 1 350 ? -0.727 -28.232 1.184 1.00 97.62 350 GLN A CA 1
ATOM 2756 C C . GLN A 1 350 ? 0.738 -27.908 1.499 1.00 97.62 350 GLN A C 1
ATOM 2758 O O . GLN A 1 350 ? 1.512 -28.800 1.836 1.00 97.62 350 GLN A O 1
ATOM 2763 N N . THR A 1 351 ? 1.124 -26.636 1.393 1.00 96.69 351 THR A N 1
ATOM 2764 C CA . THR A 1 351 ? 2.529 -26.210 1.490 1.00 96.69 351 THR A CA 1
ATOM 2765 C C . THR A 1 351 ? 2.915 -25.723 2.883 1.00 96.69 351 THR A C 1
ATOM 2767 O O . THR A 1 351 ? 4.093 -25.744 3.234 1.00 96.69 351 THR A O 1
ATOM 2770 N N . THR A 1 352 ? 1.938 -25.302 3.690 1.00 96.12 352 THR A N 1
ATOM 2771 C CA . THR A 1 352 ? 2.177 -24.769 5.037 1.00 96.12 352 THR A CA 1
ATOM 2772 C C . THR A 1 352 ? 1.480 -25.553 6.139 1.00 96.12 352 THR A C 1
ATOM 2774 O O . THR A 1 352 ? 1.837 -25.370 7.295 1.00 96.12 352 THR A O 1
ATOM 2777 N N . GLY A 1 353 ? 0.496 -26.401 5.838 1.00 96.19 353 GLY A N 1
ATOM 2778 C CA . GLY A 1 353 ? -0.372 -27.049 6.827 1.00 96.19 353 GLY A CA 1
ATOM 2779 C C . GLY A 1 353 ? -1.379 -26.106 7.498 1.00 96.19 353 GLY A C 1
ATOM 2780 O O . GLY A 1 353 ? -2.000 -26.495 8.484 1.00 96.19 353 GLY A O 1
ATOM 2781 N N . MET A 1 354 ? -1.528 -24.869 7.013 1.00 94.81 354 MET A N 1
ATOM 2782 C CA . MET A 1 354 ? -2.424 -23.858 7.582 1.00 94.81 354 MET A CA 1
ATOM 2783 C C . MET A 1 354 ? -3.335 -23.269 6.507 1.00 94.81 354 MET A C 1
ATOM 2785 O O . MET A 1 354 ? -2.943 -23.139 5.349 1.00 94.81 354 MET A O 1
ATOM 2789 N N . ARG A 1 355 ? -4.556 -22.909 6.904 1.00 93.25 355 ARG A N 1
ATOM 2790 C CA . ARG A 1 355 ? -5.484 -22.119 6.088 1.00 93.25 355 ARG A CA 1
ATOM 2791 C C . ARG A 1 355 ? -5.537 -20.704 6.636 1.00 93.25 355 ARG A C 1
ATOM 2793 O O . ARG A 1 355 ? -5.414 -20.499 7.841 1.00 93.25 355 ARG A O 1
ATOM 2800 N N . MET A 1 356 ? -5.712 -19.743 5.743 1.00 91.44 356 MET A N 1
ATOM 2801 C CA . MET A 1 356 ? -5.930 -18.356 6.124 1.00 91.44 356 MET A CA 1
ATOM 2802 C C . MET A 1 356 ? -7.321 -18.213 6.736 1.00 91.44 356 MET A C 1
ATOM 2804 O O . MET A 1 356 ? -8.297 -18.679 6.154 1.00 91.44 356 MET A O 1
ATOM 2808 N N . GLU A 1 357 ? -7.421 -17.573 7.900 1.00 84.94 357 GLU A N 1
ATOM 2809 C CA . GLU A 1 357 ? -8.716 -17.274 8.512 1.00 84.94 357 GLU A CA 1
ATOM 2810 C C . GLU A 1 357 ? -9.347 -16.057 7.817 1.00 84.94 357 GLU A C 1
ATOM 2812 O O . GLU A 1 357 ? -9.123 -14.912 8.216 1.00 84.94 357 GLU A O 1
ATOM 2817 N N . ALA A 1 358 ? -10.121 -16.291 6.759 1.00 78.06 358 ALA A N 1
ATOM 2818 C CA . ALA A 1 358 ? -10.922 -15.252 6.120 1.00 78.06 358 ALA A CA 1
ATOM 2819 C C . ALA A 1 358 ? -12.346 -15.214 6.697 1.00 78.06 358 ALA A C 1
ATOM 2821 O O . ALA A 1 358 ? -12.903 -16.233 7.104 1.00 78.06 358 ALA A O 1
ATOM 2822 N N . ILE A 1 359 ? -12.946 -14.022 6.714 1.00 77.19 359 ILE A N 1
ATOM 2823 C CA . ILE A 1 359 ? -14.393 -13.879 6.916 1.00 77.19 359 ILE A CA 1
ATOM 2824 C C . ILE A 1 359 ? -15.092 -14.259 5.594 1.00 77.19 359 ILE A C 1
ATOM 2826 O O . ILE A 1 359 ? -14.579 -13.864 4.540 1.00 77.19 359 ILE A O 1
ATOM 2830 N N . PRO A 1 360 ? -16.234 -14.982 5.627 1.00 70.69 360 PRO A N 1
ATOM 2831 C CA . PRO A 1 360 ? -17.054 -15.238 4.441 1.00 70.69 360 PRO A CA 1
ATOM 2832 C C . PRO A 1 360 ? -17.321 -13.967 3.623 1.00 70.69 360 PRO A C 1
ATOM 2834 O O . PRO A 1 360 ? -17.415 -12.875 4.184 1.00 70.69 360 PRO A O 1
ATOM 2837 N N . ASP A 1 361 ? -17.406 -14.109 2.298 1.00 70.00 361 ASP A N 1
ATOM 2838 C CA . ASP A 1 361 ? -17.579 -13.010 1.329 1.00 70.00 361 ASP A CA 1
ATOM 2839 C C . ASP A 1 361 ? -16.448 -11.955 1.323 1.00 70.00 361 ASP A C 1
ATOM 2841 O O . ASP A 1 361 ? -16.574 -10.872 0.741 1.00 70.00 361 ASP A O 1
ATOM 2845 N N . GLY A 1 362 ? -15.315 -12.259 1.966 1.00 74.56 362 GLY A N 1
ATOM 2846 C CA . GLY A 1 362 ? -14.094 -11.464 1.899 1.00 74.56 362 GLY A CA 1
ATOM 2847 C C . GLY A 1 362 ? -13.360 -11.617 0.561 1.00 74.56 362 GLY A C 1
ATOM 2848 O O . GLY A 1 362 ? -13.454 -12.631 -0.121 1.00 74.56 362 GLY A O 1
ATOM 2849 N N . CYS A 1 363 ? -12.551 -10.621 0.193 1.00 80.19 363 CYS A N 1
ATOM 2850 C CA . CYS A 1 363 ? -11.821 -10.617 -1.082 1.00 80.19 363 CYS A CA 1
ATOM 2851 C C . CYS A 1 363 ? -10.472 -11.361 -1.055 1.00 80.19 363 CYS A C 1
ATOM 2853 O O . CYS A 1 363 ? -9.801 -11.416 -2.083 1.00 80.19 363 CYS A O 1
ATOM 2855 N N . ALA A 1 364 ? -10.052 -11.898 0.095 1.00 88.44 364 ALA A N 1
ATOM 2856 C CA . ALA A 1 364 ? -8.706 -12.444 0.273 1.00 88.44 364 ALA A CA 1
ATOM 2857 C C . ALA A 1 364 ? -8.545 -13.883 -0.244 1.00 88.44 364 ALA A C 1
ATOM 2859 O O . ALA A 1 364 ? -7.447 -14.288 -0.624 1.00 88.44 364 ALA A O 1
ATOM 2860 N N . GLU A 1 365 ? -9.616 -14.673 -0.276 1.00 92.56 365 GLU A N 1
ATOM 2861 C CA . GLU A 1 365 ? -9.561 -16.028 -0.827 1.00 92.56 365 GLU A CA 1
ATOM 2862 C C . GLU A 1 365 ? -9.571 -15.977 -2.356 1.00 92.56 365 GLU A C 1
ATOM 2864 O O . GLU A 1 365 ? -10.286 -15.178 -2.962 1.00 92.56 365 GLU A O 1
ATOM 2869 N N . ALA A 1 366 ? -8.722 -16.787 -2.982 1.00 92.50 366 ALA A N 1
ATOM 2870 C CA . ALA A 1 366 ? -8.671 -16.961 -4.426 1.00 92.50 366 ALA A CA 1
ATOM 2871 C C . ALA A 1 366 ? -9.321 -18.294 -4.805 1.00 92.50 366 ALA A C 1
ATOM 2873 O O . ALA A 1 366 ? -8.919 -19.331 -4.273 1.00 92.50 366 ALA A O 1
ATOM 2874 N N . GLU A 1 367 ? -10.245 -18.283 -5.768 1.00 92.19 367 GLU A N 1
ATOM 2875 C CA . GLU A 1 367 ? -10.861 -19.517 -6.283 1.00 92.19 367 GLU A CA 1
ATOM 2876 C C . GLU A 1 367 ? -9.874 -20.336 -7.125 1.00 92.19 367 GLU A C 1
ATOM 2878 O O . GLU A 1 367 ? -10.033 -21.539 -7.316 1.00 92.19 367 GLU A O 1
ATOM 2883 N N . SER A 1 368 ? -8.828 -19.683 -7.638 1.00 94.50 368 SER A N 1
ATOM 2884 C CA . SER A 1 368 ? -7.793 -20.308 -8.454 1.00 94.50 368 SER A CA 1
ATOM 2885 C C . SER A 1 368 ? -6.423 -19.663 -8.248 1.0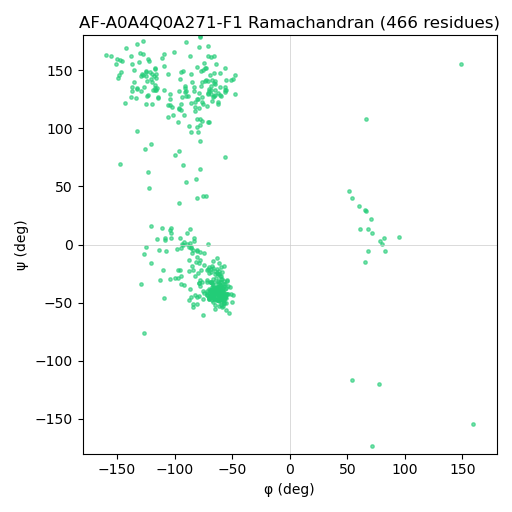0 94.50 368 SER A C 1
ATOM 2887 O O . SER A 1 368 ? -6.301 -18.492 -7.884 1.00 94.50 368 SER A O 1
ATOM 2889 N N . LEU A 1 369 ? -5.358 -20.397 -8.582 1.00 95.94 369 LEU A N 1
ATOM 2890 C CA . LEU A 1 369 ? -4.005 -19.831 -8.655 1.00 95.94 369 LEU A CA 1
ATOM 2891 C C . LEU A 1 369 ? -3.905 -18.682 -9.672 1.00 95.94 369 LEU A C 1
ATOM 2893 O O . LEU A 1 369 ? -3.135 -17.746 -9.465 1.00 95.94 369 LEU A O 1
ATOM 2897 N N . LYS A 1 370 ? -4.719 -18.699 -10.737 1.00 93.25 370 LYS A N 1
ATOM 2898 C CA . LYS A 1 370 ? -4.750 -17.621 -11.731 1.00 93.25 370 LYS A CA 1
ATOM 2899 C C . LYS A 1 370 ? -5.121 -16.275 -11.101 1.00 93.25 370 LYS A C 1
ATOM 2901 O O . LYS A 1 370 ? -4.515 -15.268 -11.455 1.00 93.25 370 LYS A O 1
ATOM 2906 N N . GLU A 1 371 ? -6.050 -16.231 -10.147 1.00 92.75 371 GLU A N 1
ATOM 2907 C CA . GLU A 1 371 ? -6.379 -14.988 -9.430 1.00 92.75 371 GLU A CA 1
ATOM 2908 C C . GLU A 1 371 ? -5.198 -14.441 -8.623 1.00 92.75 371 GLU A C 1
ATOM 2910 O O . GLU A 1 371 ? -4.933 -13.237 -8.655 1.00 92.75 371 GLU A O 1
ATOM 2915 N N . VAL A 1 372 ? -4.454 -15.327 -7.953 1.00 96.25 372 VAL A N 1
ATOM 2916 C CA . VAL A 1 372 ? -3.222 -14.976 -7.231 1.00 96.25 372 VAL A CA 1
ATOM 2917 C C . VAL A 1 372 ? -2.205 -14.375 -8.205 1.00 96.25 372 VAL A C 1
ATOM 2919 O O . VAL A 1 372 ? -1.643 -13.310 -7.948 1.00 96.25 372 VAL A O 1
ATOM 2922 N N . TYR A 1 373 ? -2.011 -15.013 -9.363 1.00 95.94 373 TYR A N 1
ATOM 2923 C CA . TYR A 1 373 ? -1.090 -14.547 -10.400 1.00 95.94 373 TYR A CA 1
ATOM 2924 C C . TYR A 1 373 ? -1.537 -13.234 -11.050 1.00 95.94 373 TYR A C 1
ATOM 2926 O O . TYR A 1 373 ? -0.689 -12.401 -11.369 1.00 95.94 373 TYR A O 1
ATOM 2934 N N . ASN A 1 374 ? -2.841 -13.018 -11.220 1.00 93.25 374 ASN A N 1
ATOM 2935 C CA . ASN A 1 374 ? -3.399 -11.783 -11.766 1.00 93.25 374 ASN A CA 1
ATOM 2936 C C . ASN A 1 374 ? -3.213 -10.607 -10.795 1.00 93.25 374 ASN A C 1
ATOM 2938 O O . ASN A 1 374 ? -2.785 -9.531 -11.223 1.00 93.25 374 ASN A O 1
ATOM 2942 N N . LEU A 1 375 ? -3.472 -10.803 -9.492 1.00 94.00 375 LEU A N 1
ATOM 2943 C CA . LEU A 1 375 ? -3.157 -9.802 -8.463 1.00 94.00 375 LEU A CA 1
ATOM 2944 C C . LEU A 1 375 ? -1.664 -9.467 -8.492 1.00 94.00 375 LEU A C 1
ATOM 2946 O O . LEU A 1 375 ? -1.297 -8.300 -8.623 1.00 94.00 375 LEU A O 1
ATOM 2950 N N . ALA A 1 376 ? -0.825 -10.501 -8.422 1.00 96.88 376 ALA A N 1
ATOM 2951 C CA . ALA A 1 376 ? 0.622 -10.373 -8.408 1.00 96.88 376 ALA A CA 1
ATOM 2952 C C . ALA A 1 376 ? 1.145 -9.628 -9.646 1.00 96.88 376 ALA A C 1
ATOM 2954 O O . ALA A 1 376 ? 1.930 -8.693 -9.508 1.00 96.88 376 ALA A O 1
ATOM 2955 N N . TYR A 1 377 ? 0.685 -9.970 -10.854 1.00 96.12 377 TYR A N 1
ATOM 2956 C CA . TYR A 1 377 ? 1.128 -9.301 -12.079 1.00 96.12 377 TYR A CA 1
ATOM 2957 C C . TYR A 1 377 ? 0.773 -7.813 -12.038 1.00 96.12 377 TYR A C 1
ATOM 2959 O O . TYR A 1 377 ? 1.608 -6.951 -12.327 1.00 96.12 377 TYR A O 1
ATOM 2967 N N . HIS A 1 378 ? -0.462 -7.503 -11.642 1.00 93.06 378 HIS A N 1
ATOM 2968 C CA . HIS A 1 378 ? -0.926 -6.130 -11.528 1.00 93.06 378 HIS A CA 1
ATOM 2969 C C . HIS A 1 378 ? -0.072 -5.323 -10.541 1.00 93.06 378 HIS A C 1
ATOM 2971 O O . HIS A 1 378 ? 0.482 -4.281 -10.901 1.00 93.06 378 HIS A O 1
ATOM 2977 N N . SER A 1 379 ? 0.100 -5.810 -9.314 1.00 95.19 379 SER A N 1
ATOM 2978 C CA . SER A 1 379 ? 0.797 -5.057 -8.274 1.00 95.19 379 SER A CA 1
ATOM 2979 C C . SER A 1 379 ? 2.312 -4.973 -8.507 1.00 95.19 379 SER A C 1
ATOM 2981 O O . SER A 1 379 ? 2.899 -3.908 -8.327 1.00 95.19 379 SER A O 1
ATOM 2983 N N . ILE A 1 380 ? 2.941 -6.064 -8.954 1.00 97.50 380 ILE A N 1
ATOM 2984 C CA . ILE A 1 380 ? 4.402 -6.200 -9.081 1.00 97.50 380 ILE A CA 1
ATOM 2985 C C . ILE A 1 380 ? 4.894 -5.618 -10.401 1.00 97.50 380 ILE A C 1
ATOM 2987 O O . ILE A 1 380 ? 5.831 -4.820 -10.435 1.00 97.50 380 ILE A O 1
ATOM 2991 N N . VAL A 1 381 ? 4.282 -6.016 -11.515 1.00 96.81 381 VAL A N 1
ATOM 2992 C CA . VAL A 1 381 ? 4.765 -5.633 -12.844 1.00 96.81 381 VAL A CA 1
ATOM 2993 C C . VAL A 1 381 ? 4.233 -4.256 -13.212 1.00 96.81 381 VAL A C 1
ATOM 2995 O O . VAL A 1 381 ? 5.014 -3.366 -13.546 1.00 96.81 381 VAL A O 1
ATOM 2998 N N . GLN A 1 382 ? 2.916 -4.060 -13.140 1.00 93.12 382 GLN A N 1
ATOM 2999 C CA . GLN A 1 382 ? 2.276 -2.854 -13.671 1.00 93.12 382 GLN A CA 1
ATOM 3000 C C . GLN A 1 382 ? 2.392 -1.672 -12.703 1.00 93.12 382 GLN A C 1
ATOM 3002 O O . GLN A 1 382 ? 2.722 -0.564 -13.127 1.00 93.12 382 GLN A O 1
ATOM 3007 N N . MET A 1 383 ? 2.132 -1.898 -11.414 1.00 93.50 383 MET A N 1
ATOM 3008 C CA . MET A 1 383 ? 2.078 -0.835 -10.404 1.00 93.50 383 MET A CA 1
ATOM 3009 C C . MET A 1 383 ? 3.396 -0.627 -9.648 1.00 93.50 383 MET A C 1
ATOM 3011 O O . MET A 1 383 ? 3.483 0.293 -8.837 1.00 93.50 383 MET A O 1
ATOM 3015 N N . ASN A 1 384 ? 4.424 -1.443 -9.910 1.00 97.06 384 ASN A N 1
ATOM 3016 C CA . ASN A 1 384 ? 5.745 -1.286 -9.304 1.00 97.06 384 ASN A CA 1
ATOM 3017 C C . ASN A 1 384 ? 6.876 -1.218 -10.338 1.00 97.06 384 ASN A C 1
ATOM 3019 O O . ASN A 1 384 ? 7.349 -0.122 -10.653 1.00 97.06 384 ASN A O 1
ATOM 3023 N N . LEU A 1 385 ? 7.267 -2.346 -10.934 1.00 98.25 385 LEU A N 1
ATOM 3024 C CA . LEU A 1 385 ? 8.422 -2.397 -11.835 1.00 98.25 385 LEU A CA 1
ATOM 3025 C C . LEU A 1 385 ? 8.278 -1.452 -13.030 1.00 98.25 385 LEU A C 1
ATOM 3027 O O . LEU A 1 385 ? 9.211 -0.721 -13.350 1.00 98.25 385 LEU A O 1
ATOM 3031 N N . HIS A 1 386 ? 7.103 -1.394 -13.660 1.00 96.75 386 HIS A N 1
ATOM 3032 C CA . HIS A 1 386 ? 6.861 -0.487 -14.779 1.00 96.75 386 HIS A CA 1
ATOM 3033 C C . HIS A 1 386 ? 7.095 0.977 -14.396 1.00 96.75 386 HIS A C 1
ATOM 3035 O O . HIS A 1 386 ? 7.740 1.720 -15.139 1.00 96.75 386 HIS A O 1
ATOM 3041 N N . ARG A 1 387 ? 6.596 1.391 -13.227 1.00 95.88 387 ARG A N 1
ATOM 3042 C CA . ARG A 1 387 ? 6.723 2.765 -12.734 1.00 95.88 387 ARG A CA 1
ATOM 3043 C C . ARG A 1 387 ? 8.184 3.133 -12.534 1.00 95.88 387 ARG A C 1
ATOM 3045 O O . ARG A 1 387 ? 8.611 4.173 -13.037 1.00 95.88 387 ARG A O 1
ATOM 3052 N N . LEU A 1 388 ? 8.949 2.258 -11.881 1.00 98.38 388 LEU A N 1
ATOM 3053 C CA . LEU A 1 388 ? 10.373 2.474 -11.644 1.00 98.38 388 LEU A CA 1
ATOM 3054 C C . LEU A 1 388 ? 11.180 2.466 -12.948 1.00 98.38 388 LEU A C 1
ATOM 3056 O O . LEU A 1 388 ? 11.966 3.376 -13.191 1.00 98.38 388 LEU A O 1
ATOM 3060 N N . ILE A 1 389 ? 10.941 1.498 -13.836 1.00 98.38 389 ILE A N 1
ATOM 3061 C CA . ILE A 1 389 ? 11.622 1.400 -15.136 1.00 98.38 389 ILE A CA 1
ATOM 3062 C C . ILE A 1 389 ? 11.382 2.664 -15.978 1.00 98.38 389 ILE A C 1
ATOM 3064 O O . ILE A 1 389 ? 12.305 3.154 -16.634 1.00 98.38 389 ILE A O 1
ATOM 3068 N N . ARG A 1 390 ? 10.168 3.234 -15.942 1.00 96.44 390 ARG A N 1
ATOM 3069 C CA . ARG A 1 390 ? 9.874 4.527 -16.583 1.00 96.44 390 ARG A CA 1
ATOM 3070 C C . ARG A 1 390 ? 10.612 5.683 -15.913 1.00 96.44 390 ARG A C 1
ATOM 3072 O O . ARG A 1 390 ? 11.164 6.512 -16.630 1.00 96.44 390 ARG A O 1
ATOM 3079 N N . ALA A 1 391 ? 10.651 5.729 -14.581 1.00 96.88 391 ALA A N 1
ATOM 3080 C CA . ALA A 1 391 ? 11.358 6.775 -13.837 1.00 96.88 391 ALA A CA 1
ATOM 3081 C C . ALA A 1 391 ? 12.873 6.783 -14.111 1.00 96.88 391 ALA A C 1
ATOM 3083 O O . ALA A 1 391 ? 13.500 7.837 -14.213 1.00 96.88 391 ALA A O 1
ATOM 3084 N N . LEU A 1 392 ? 13.449 5.601 -14.328 1.00 98.31 392 LEU A N 1
ATOM 3085 C CA . LEU A 1 392 ? 14.844 5.430 -14.725 1.00 98.31 392 LEU A CA 1
ATOM 3086 C C . LEU A 1 392 ? 15.073 5.660 -16.231 1.00 98.31 392 LEU A C 1
ATOM 3088 O O . LEU A 1 392 ? 16.212 5.640 -16.691 1.00 98.31 392 LEU A O 1
ATOM 3092 N N . GLY A 1 393 ? 14.028 5.882 -17.034 1.00 96.56 393 GLY A N 1
ATOM 3093 C CA . GLY A 1 393 ? 14.155 6.047 -18.486 1.00 96.56 393 GLY A CA 1
ATOM 3094 C C . GLY A 1 393 ? 14.621 4.777 -19.211 1.00 96.56 393 GLY A C 1
ATOM 3095 O O . GLY A 1 393 ? 15.279 4.870 -20.242 1.00 96.56 393 GLY A O 1
ATOM 3096 N N . LEU A 1 394 ? 14.301 3.597 -18.669 1.00 96.94 394 LEU A N 1
ATOM 3097 C CA . LEU A 1 394 ? 14.711 2.277 -19.177 1.00 96.94 394 LEU A CA 1
ATOM 3098 C C . LEU A 1 394 ? 13.551 1.486 -19.806 1.00 96.94 394 LEU A C 1
ATOM 3100 O O . LEU A 1 394 ? 13.693 0.307 -20.130 1.00 96.94 394 LEU A O 1
ATOM 3104 N N . HIS A 1 395 ? 12.380 2.116 -19.926 1.00 94.94 395 HIS A N 1
ATOM 3105 C CA . HIS A 1 395 ? 11.186 1.494 -20.492 1.00 94.94 395 HIS A CA 1
ATOM 3106 C C . HIS A 1 395 ? 11.288 1.399 -22.014 1.00 94.94 395 HIS A C 1
ATOM 3108 O O . HIS A 1 395 ? 11.295 0.302 -22.561 1.00 94.94 395 HIS A O 1
ATOM 3114 N N . TYR A 1 396 ? 11.414 2.548 -22.682 1.00 92.00 396 TYR A N 1
ATOM 3115 C CA . TYR A 1 396 ? 11.263 2.655 -24.134 1.00 92.00 396 TYR A CA 1
ATOM 3116 C C . TYR A 1 396 ? 12.397 2.015 -24.944 1.00 92.00 396 TYR A C 1
ATOM 3118 O O . TYR A 1 396 ? 12.178 1.602 -26.075 1.00 92.00 396 TYR A O 1
ATOM 3126 N N . ASN A 1 397 ? 13.588 1.878 -24.356 1.00 91.69 397 ASN A N 1
ATOM 3127 C CA . ASN A 1 397 ? 14.708 1.150 -24.961 1.00 91.69 397 ASN A CA 1
ATOM 3128 C C . ASN A 1 397 ? 14.672 -0.363 -24.663 1.00 91.69 397 ASN A C 1
ATOM 3130 O O . ASN A 1 397 ? 15.596 -1.089 -25.016 1.00 91.69 397 ASN A O 1
ATOM 3134 N N . GLY A 1 398 ? 13.657 -0.846 -23.936 1.00 93.12 398 GLY A N 1
ATOM 3135 C CA . GLY A 1 398 ? 13.484 -2.255 -23.577 1.00 93.12 398 GLY A CA 1
ATOM 3136 C C . GLY A 1 398 ? 14.511 -2.829 -22.589 1.00 93.12 398 GLY A C 1
ATOM 3137 O O . GLY A 1 398 ? 14.345 -3.969 -22.145 1.00 93.12 398 GLY A O 1
ATOM 3138 N N . MET A 1 399 ? 15.546 -2.075 -22.199 1.00 96.06 399 MET A N 1
ATOM 3139 C CA . MET A 1 399 ? 16.634 -2.577 -21.352 1.00 96.06 399 MET A CA 1
ATOM 3140 C C . MET A 1 399 ? 16.139 -2.950 -19.953 1.00 96.06 399 MET A C 1
ATOM 3142 O O . MET A 1 399 ? 16.535 -3.985 -19.416 1.00 96.06 399 MET A O 1
ATOM 3146 N N . GLY A 1 400 ? 15.230 -2.154 -19.379 1.00 97.75 400 GLY A N 1
ATOM 3147 C CA . GLY A 1 400 ? 14.665 -2.451 -18.064 1.00 97.75 400 GLY A CA 1
ATOM 3148 C C . GLY A 1 400 ? 13.874 -3.759 -18.052 1.00 97.75 400 GLY A C 1
ATOM 3149 O O . GLY A 1 400 ? 14.014 -4.567 -17.137 1.00 97.75 400 GLY A O 1
ATOM 3150 N N . TRP A 1 401 ? 13.116 -4.034 -19.115 1.00 97.69 401 TRP A N 1
ATOM 3151 C CA . TRP A 1 401 ? 12.378 -5.292 -19.242 1.00 97.69 401 TRP A CA 1
ATOM 3152 C C . TRP A 1 401 ? 13.285 -6.492 -19.504 1.00 97.69 401 TRP A C 1
ATOM 3154 O O . TRP A 1 401 ? 12.997 -7.588 -19.024 1.00 97.69 401 TRP A O 1
ATOM 3164 N N . ALA A 1 402 ? 14.409 -6.306 -20.202 1.00 96.94 402 ALA A N 1
ATOM 3165 C CA . ALA A 1 402 ? 15.409 -7.359 -20.356 1.00 96.94 402 ALA A CA 1
ATOM 3166 C C . ALA A 1 402 ? 15.984 -7.806 -18.999 1.00 96.94 402 ALA A C 1
ATOM 3168 O O . ALA A 1 402 ? 16.122 -9.010 -18.767 1.00 96.94 402 ALA A O 1
ATOM 3169 N N . ILE A 1 403 ? 16.246 -6.857 -18.090 1.00 98.50 403 ILE A N 1
ATOM 3170 C CA . ILE A 1 403 ? 16.670 -7.130 -16.708 1.00 98.50 403 ILE A CA 1
ATOM 3171 C C . ILE A 1 403 ? 15.592 -7.925 -15.962 1.00 98.50 403 ILE A C 1
ATOM 3173 O O . ILE A 1 403 ? 15.876 -9.007 -15.443 1.00 98.50 403 ILE A O 1
ATOM 3177 N N . VAL A 1 404 ? 14.345 -7.440 -15.967 1.00 98.56 404 VAL A N 1
ATOM 3178 C CA . VAL A 1 404 ? 13.222 -8.109 -15.285 1.00 98.56 404 VAL A CA 1
ATOM 3179 C C . VAL A 1 404 ? 13.033 -9.537 -15.791 1.00 98.56 404 VAL A C 1
ATOM 3181 O O . VAL A 1 404 ? 13.024 -10.470 -14.990 1.00 98.56 404 VAL A O 1
ATOM 3184 N N . ARG A 1 405 ? 12.965 -9.742 -17.113 1.00 97.94 405 ARG A N 1
ATOM 3185 C CA . ARG A 1 405 ? 12.831 -11.082 -17.707 1.00 97.94 405 ARG A CA 1
ATOM 3186 C C . ARG A 1 405 ? 13.977 -12.000 -17.308 1.00 97.94 405 ARG A C 1
ATOM 3188 O O . ARG A 1 405 ? 13.740 -13.173 -17.032 1.00 97.94 405 ARG A O 1
ATOM 3195 N N . ARG A 1 406 ? 15.218 -11.501 -17.299 1.00 97.81 406 ARG A N 1
ATOM 3196 C CA . ARG A 1 406 ? 16.388 -12.306 -16.928 1.00 97.81 406 ARG A CA 1
ATOM 3197 C C . ARG A 1 406 ? 16.273 -12.823 -15.498 1.00 97.81 406 ARG A C 1
ATOM 3199 O O . ARG A 1 406 ? 16.544 -13.999 -15.282 1.00 97.81 406 ARG A O 1
ATOM 3206 N N . HIS A 1 407 ? 15.869 -11.983 -14.547 1.00 98.44 407 HIS A N 1
ATOM 3207 C CA . HIS A 1 407 ? 15.685 -12.408 -13.155 1.00 98.44 407 HIS A CA 1
ATOM 3208 C C . HIS A 1 407 ? 14.458 -13.299 -12.971 1.00 98.44 407 HIS A C 1
ATOM 3210 O O . HIS A 1 407 ? 14.570 -14.356 -12.358 1.00 98.44 407 HIS A O 1
ATOM 3216 N N . MET A 1 408 ? 13.320 -12.962 -13.583 1.00 98.12 408 MET A N 1
ATOM 3217 C CA . MET A 1 408 ? 12.114 -13.796 -13.520 1.00 98.12 408 MET A CA 1
ATOM 3218 C C . MET A 1 408 ? 12.348 -15.204 -14.083 1.00 98.12 408 MET A C 1
ATOM 3220 O O . MET A 1 408 ? 11.938 -16.183 -13.471 1.00 98.12 408 MET A O 1
ATOM 3224 N N . ARG A 1 409 ? 13.078 -15.339 -15.199 1.00 97.88 409 ARG A N 1
ATOM 3225 C CA . ARG A 1 409 ? 13.418 -16.650 -15.784 1.00 97.88 409 ARG A CA 1
ATOM 3226 C C . ARG A 1 409 ? 14.314 -17.514 -14.897 1.00 97.88 409 ARG A C 1
ATOM 3228 O O . ARG A 1 409 ? 14.338 -18.723 -15.097 1.00 97.88 409 ARG A O 1
ATOM 3235 N N . LYS A 1 410 ? 15.069 -16.913 -13.971 1.00 97.31 410 LYS A N 1
ATOM 3236 C CA . LYS A 1 410 ? 15.913 -17.651 -13.019 1.00 97.31 410 LYS A CA 1
ATOM 3237 C C . LYS A 1 410 ? 15.106 -18.226 -11.857 1.00 97.31 410 LYS A C 1
ATOM 3239 O O . LYS A 1 410 ? 15.484 -19.270 -11.345 1.00 97.31 410 LYS A O 1
ATOM 3244 N N . ILE A 1 411 ? 14.043 -17.538 -11.434 1.00 96.81 411 ILE A N 1
ATOM 3245 C CA . ILE A 1 411 ? 13.304 -17.876 -10.207 1.00 96.81 411 ILE A CA 1
ATOM 3246 C C . ILE A 1 411 ? 11.966 -18.573 -10.475 1.00 96.81 411 ILE A C 1
ATOM 3248 O O . ILE A 1 411 ? 11.529 -19.366 -9.652 1.00 96.81 411 ILE A O 1
ATOM 3252 N N . ILE A 1 412 ? 11.309 -18.297 -11.608 1.00 97.69 412 ILE A N 1
ATOM 3253 C CA . ILE A 1 412 ? 10.020 -18.907 -11.951 1.00 97.69 412 ILE A CA 1
ATOM 3254 C C . ILE A 1 412 ? 10.283 -20.258 -12.643 1.00 97.69 412 ILE A C 1
ATOM 3256 O O . ILE A 1 412 ? 10.935 -20.269 -13.693 1.00 97.69 412 ILE A O 1
ATOM 3260 N N . PRO A 1 413 ? 9.766 -21.391 -12.125 1.00 96.88 413 PRO A N 1
ATOM 3261 C CA . PRO A 1 413 ? 9.947 -22.700 -12.753 1.00 96.88 413 PRO A CA 1
ATOM 3262 C C . PRO A 1 413 ? 9.361 -22.732 -14.167 1.00 96.88 413 PRO A C 1
ATOM 3264 O O . PRO A 1 413 ? 8.197 -22.382 -14.361 1.00 96.88 413 PRO A O 1
ATOM 3267 N N . ARG A 1 414 ? 10.140 -23.179 -15.158 1.00 95.88 414 ARG A N 1
ATOM 3268 C CA . ARG A 1 414 ? 9.774 -23.111 -16.587 1.00 95.88 414 ARG A CA 1
ATOM 3269 C C . ARG A 1 414 ? 8.481 -23.857 -16.937 1.00 95.88 414 ARG A C 1
ATOM 3271 O O . ARG A 1 414 ? 7.758 -23.446 -17.830 1.00 95.88 414 ARG A O 1
ATOM 3278 N N . GLN A 1 415 ? 8.199 -24.942 -16.229 1.00 95.88 415 GLN A N 1
ATOM 3279 C CA . GLN A 1 415 ? 7.013 -25.780 -16.393 1.00 95.88 415 GLN A CA 1
ATOM 3280 C C . GLN A 1 415 ? 5.777 -25.261 -15.639 1.00 95.88 415 GLN A C 1
ATOM 3282 O O . GLN A 1 415 ? 4.716 -25.872 -15.723 1.00 95.88 415 GLN A O 1
ATOM 3287 N N . SER A 1 416 ? 5.911 -24.186 -14.854 1.00 96.38 416 SER A N 1
ATOM 3288 C CA . SER A 1 416 ? 4.796 -23.642 -14.074 1.00 96.38 416 SER A CA 1
ATOM 3289 C C . SER A 1 416 ? 3.809 -22.880 -14.955 1.00 96.38 416 SER A C 1
ATOM 3291 O O . SER A 1 416 ? 4.184 -22.239 -15.940 1.00 96.38 416 SER A O 1
ATOM 3293 N N . GLU A 1 417 ? 2.540 -22.875 -14.549 1.00 95.25 417 GLU A N 1
ATOM 3294 C CA . GLU A 1 417 ? 1.528 -22.032 -15.186 1.00 95.25 417 GLU A CA 1
ATOM 3295 C C . GLU A 1 417 ? 1.904 -20.545 -15.119 1.00 95.25 417 GLU A C 1
ATOM 3297 O O . GLU A 1 417 ? 1.721 -19.818 -16.094 1.00 95.25 417 GLU A O 1
ATOM 3302 N N . LEU A 1 418 ? 2.509 -20.109 -14.010 1.00 96.69 418 LEU A N 1
ATOM 3303 C CA . LEU A 1 418 ? 3.007 -18.748 -13.839 1.00 96.69 418 LEU A CA 1
ATOM 3304 C C . LEU A 1 418 ? 4.012 -18.356 -14.935 1.00 96.69 418 LEU A C 1
ATOM 3306 O O . LEU A 1 418 ? 3.908 -17.264 -15.490 1.00 96.69 418 LEU A O 1
ATOM 3310 N N . TYR A 1 419 ? 4.952 -19.242 -15.292 1.00 97.50 419 TYR A N 1
ATOM 3311 C CA . TYR A 1 419 ? 5.911 -18.984 -16.374 1.00 97.50 419 TYR A CA 1
ATOM 3312 C C . TYR A 1 419 ? 5.198 -18.780 -17.710 1.00 97.50 419 TYR A C 1
ATOM 3314 O O . TYR A 1 419 ? 5.448 -17.788 -18.394 1.00 97.50 419 TYR A O 1
ATOM 3322 N N . ARG A 1 420 ? 4.264 -19.676 -18.047 1.00 95.69 420 ARG A N 1
ATOM 3323 C CA . ARG A 1 420 ? 3.462 -19.584 -19.273 1.00 95.69 420 ARG A CA 1
ATOM 3324 C C . ARG A 1 420 ? 2.675 -18.271 -19.326 1.00 95.69 420 ARG A C 1
ATOM 3326 O O . ARG A 1 420 ? 2.672 -17.587 -20.349 1.00 95.69 420 ARG A O 1
ATOM 3333 N N . LEU A 1 421 ? 2.015 -17.896 -18.231 1.00 94.31 421 LEU A N 1
ATOM 3334 C CA . LEU A 1 421 ? 1.191 -16.686 -18.165 1.00 94.31 421 LEU A CA 1
ATOM 3335 C C . LEU A 1 421 ? 2.028 -15.403 -18.232 1.00 94.31 421 LEU A C 1
ATOM 3337 O O . LEU A 1 421 ? 1.649 -14.466 -18.925 1.00 94.31 421 LEU A O 1
ATOM 3341 N N . TRP A 1 422 ? 3.163 -15.340 -17.535 1.00 95.81 422 TRP A N 1
ATOM 3342 C CA . TRP A 1 422 ? 3.931 -14.096 -17.416 1.00 95.81 422 TRP A CA 1
ATOM 3343 C C . TRP A 1 422 ? 5.015 -13.936 -18.485 1.00 95.81 422 TRP A C 1
ATOM 3345 O O . TRP A 1 422 ? 5.284 -12.816 -18.909 1.00 95.81 422 TRP A O 1
ATOM 3355 N N . LEU A 1 423 ? 5.660 -15.019 -18.919 1.00 96.00 423 LEU A N 1
ATOM 3356 C CA . LEU A 1 423 ? 6.871 -14.962 -19.750 1.00 96.00 423 LEU A CA 1
ATOM 3357 C C . LEU A 1 423 ? 6.689 -15.509 -21.171 1.00 96.00 423 LEU A C 1
ATOM 3359 O O . LEU A 1 423 ? 7.626 -15.395 -21.965 1.00 96.00 423 LEU A O 1
ATOM 3363 N N . GLU A 1 424 ? 5.520 -16.064 -21.499 1.00 94.19 424 GLU A N 1
ATOM 3364 C CA . GLU A 1 424 ? 5.229 -16.628 -22.828 1.00 94.19 424 GLU A CA 1
ATOM 3365 C C . GLU A 1 424 ? 3.921 -16.103 -23.433 1.00 94.19 424 GLU A C 1
ATOM 3367 O O . GLU A 1 424 ? 3.840 -15.920 -24.645 1.00 94.19 424 GLU A O 1
ATOM 3372 N N . SER A 1 425 ? 2.906 -15.822 -22.611 1.00 93.88 425 SER A N 1
ATOM 3373 C CA . SER A 1 425 ? 1.613 -15.339 -23.106 1.00 93.88 425 SER A CA 1
ATOM 3374 C C . SER A 1 425 ? 1.726 -13.897 -23.625 1.00 93.88 425 SER A C 1
ATOM 3376 O O . SER A 1 425 ? 2.227 -13.033 -22.900 1.00 93.88 425 SER A O 1
ATOM 3378 N N . PRO A 1 426 ? 1.248 -13.599 -24.850 1.00 91.88 426 PRO A N 1
ATOM 3379 C CA . PRO A 1 426 ? 1.372 -12.273 -25.463 1.00 91.88 426 PRO A CA 1
ATOM 3380 C C . PRO A 1 426 ? 0.498 -11.215 -24.783 1.00 91.88 426 PRO A C 1
ATOM 3382 O O . PRO A 1 426 ? 0.760 -10.020 -24.916 1.00 91.88 426 PRO A O 1
ATOM 3385 N N . THR A 1 427 ? -0.521 -11.646 -24.044 1.00 91.62 427 THR A N 1
ATOM 3386 C CA . THR A 1 427 ? -1.487 -10.793 -23.356 1.00 91.62 427 THR A CA 1
ATOM 3387 C C . THR A 1 427 ? -1.667 -11.213 -21.903 1.00 91.62 427 THR A C 1
ATOM 3389 O O . THR A 1 427 ? -1.420 -12.361 -21.534 1.00 91.62 427 THR A O 1
ATOM 3392 N N . VAL A 1 428 ? -2.126 -10.271 -21.085 1.00 89.81 428 VAL A N 1
ATOM 3393 C CA . VAL A 1 428 ? -2.435 -10.430 -19.662 1.00 89.81 428 VAL A CA 1
ATOM 3394 C C . VAL A 1 428 ? -3.744 -9.721 -19.328 1.00 89.81 428 VAL A C 1
ATOM 3396 O O . VAL A 1 428 ? -4.126 -8.756 -19.991 1.00 89.81 428 VAL A O 1
ATOM 3399 N N . ASP A 1 429 ? -4.409 -10.178 -18.273 1.00 85.62 429 ASP A N 1
ATOM 3400 C CA . ASP A 1 429 ? -5.629 -9.555 -17.763 1.00 85.62 429 ASP A CA 1
ATOM 3401 C C . ASP A 1 429 ? -5.268 -8.265 -16.989 1.00 85.62 429 ASP A C 1
ATOM 3403 O O . ASP A 1 429 ? -4.427 -8.274 -16.086 1.00 85.62 429 ASP A O 1
ATOM 3407 N N . TYR A 1 430 ? -5.882 -7.130 -17.338 1.00 79.81 430 TYR A N 1
ATOM 3408 C CA . TYR A 1 430 ? -5.632 -5.814 -16.729 1.00 79.81 430 TYR A CA 1
ATOM 3409 C C . TYR A 1 430 ? -6.892 -5.256 -16.073 1.00 79.81 430 TYR A C 1
ATOM 3411 O O . TYR A 1 430 ? -7.949 -5.238 -16.697 1.00 79.81 430 TYR A O 1
ATOM 3419 N N . LYS A 1 431 ? -6.777 -4.755 -14.835 1.00 78.88 431 LYS A N 1
ATOM 3420 C CA . LYS A 1 431 ? -7.914 -4.208 -14.074 1.00 78.88 431 LYS A CA 1
ATOM 3421 C C . LYS A 1 431 ? -8.476 -2.932 -14.710 1.00 78.88 431 LYS A C 1
ATOM 3423 O O . LYS A 1 431 ? -7.761 -1.944 -14.895 1.00 78.88 431 LYS A O 1
ATOM 3428 N N . CYS A 1 432 ? -9.781 -2.911 -14.958 1.00 81.94 432 CYS A N 1
ATOM 3429 C CA . CYS A 1 432 ? -10.488 -1.780 -15.557 1.00 81.94 432 CYS A CA 1
ATOM 3430 C C . CYS A 1 432 ? -11.060 -0.828 -14.492 1.00 81.94 432 CYS A C 1
ATOM 3432 O O . CYS A 1 432 ? -12.273 -0.723 -14.353 1.00 81.94 432 CYS A O 1
ATOM 3434 N N . PHE A 1 433 ? -10.212 -0.105 -13.747 1.00 78.44 433 PHE A N 1
ATOM 3435 C CA . PHE A 1 433 ? -10.651 0.725 -12.605 1.00 78.44 433 PHE A CA 1
ATOM 3436 C C . PHE A 1 433 ? -11.805 1.692 -12.908 1.00 78.44 433 PHE A C 1
ATOM 3438 O O . PHE A 1 433 ? -12.714 1.841 -12.096 1.00 78.44 433 PHE A O 1
ATOM 3445 N N . VAL A 1 434 ? -11.765 2.365 -14.063 1.00 78.31 434 VAL A N 1
ATOM 3446 C CA . VAL A 1 434 ? -12.803 3.338 -14.439 1.00 78.31 434 VAL A CA 1
ATOM 3447 C C . VAL A 1 434 ? -14.118 2.627 -14.747 1.00 78.31 434 VAL A C 1
ATOM 3449 O O . VAL A 1 434 ? -15.150 3.043 -14.236 1.00 78.31 434 VAL A O 1
ATOM 3452 N N . THR A 1 435 ? -14.076 1.534 -15.511 1.00 79.69 435 THR A N 1
ATOM 3453 C CA . THR A 1 435 ? -15.256 0.712 -15.819 1.00 79.69 435 THR A CA 1
ATOM 3454 C C . THR A 1 435 ? -15.858 0.118 -14.552 1.00 79.69 435 THR A C 1
ATOM 3456 O O . THR A 1 435 ? -17.042 0.292 -14.315 1.00 79.69 435 THR A O 1
ATOM 3459 N N . MET A 1 436 ? -15.033 -0.466 -13.676 1.00 80.81 436 MET A N 1
ATOM 3460 C CA . MET A 1 436 ? -15.486 -0.984 -12.381 1.00 80.81 436 MET A CA 1
ATOM 3461 C C . MET A 1 436 ? -16.217 0.090 -11.568 1.00 80.81 436 MET A C 1
ATOM 3463 O O . MET A 1 436 ? -17.266 -0.174 -10.994 1.00 80.81 436 MET A O 1
ATOM 3467 N N . LYS A 1 437 ? -15.696 1.323 -11.546 1.00 78.25 437 LYS A N 1
ATOM 3468 C CA . LYS A 1 437 ? -16.341 2.436 -10.842 1.00 78.25 437 LYS A CA 1
ATOM 3469 C C . LYS A 1 437 ? -17.664 2.857 -11.491 1.00 78.25 437 LYS A C 1
ATOM 3471 O O . LYS A 1 437 ? -18.599 3.174 -10.762 1.00 78.25 437 LYS A O 1
ATOM 3476 N N . ILE A 1 438 ? -17.732 2.883 -12.823 1.00 77.62 438 ILE A N 1
ATOM 3477 C CA . ILE A 1 438 ? -18.960 3.191 -13.576 1.00 77.62 438 ILE A CA 1
ATOM 3478 C C . ILE A 1 438 ? -20.032 2.129 -13.311 1.00 77.62 438 ILE A C 1
ATOM 3480 O O . ILE A 1 438 ? -21.188 2.477 -13.099 1.00 77.62 438 ILE A O 1
ATOM 3484 N N . ASP A 1 439 ? -19.641 0.863 -13.225 1.00 73.75 439 ASP A N 1
ATOM 3485 C CA . ASP A 1 439 ? -20.563 -0.249 -12.980 1.00 73.75 439 ASP A CA 1
ATOM 3486 C C . ASP A 1 439 ? -20.876 -0.445 -11.482 1.00 73.75 439 ASP A C 1
ATOM 3488 O O . ASP A 1 439 ? -21.573 -1.382 -11.101 1.00 73.75 439 ASP A O 1
ATOM 3492 N N . GLY A 1 440 ? -20.357 0.423 -10.601 1.00 65.94 440 GLY A N 1
ATOM 3493 C CA . GLY A 1 440 ? -20.556 0.329 -9.149 1.00 65.94 440 GLY A CA 1
ATOM 3494 C C . GLY A 1 440 ? -19.877 -0.883 -8.497 1.00 65.94 440 GLY A C 1
ATOM 3495 O O . GLY A 1 440 ? -20.142 -1.191 -7.333 1.00 65.94 440 GLY A O 1
ATOM 3496 N N . LEU A 1 441 ? -18.982 -1.561 -9.216 1.00 64.38 441 LEU A N 1
ATOM 3497 C CA . LEU A 1 441 ? -18.288 -2.757 -8.760 1.00 64.38 441 LEU A CA 1
ATOM 3498 C C . LEU A 1 441 ? -17.153 -2.374 -7.810 1.00 64.38 441 LEU A C 1
ATOM 3500 O O . LEU A 1 441 ? -16.082 -1.909 -8.208 1.00 64.38 441 LEU A O 1
ATOM 3504 N N . TYR A 1 442 ? -17.408 -2.563 -6.518 1.00 56.94 442 TYR A N 1
ATOM 3505 C CA . TYR A 1 442 ? -16.418 -2.359 -5.460 1.00 56.94 442 TYR A CA 1
ATOM 3506 C C . TYR A 1 442 ? -15.680 -3.651 -5.077 1.00 56.94 442 TYR A C 1
ATOM 3508 O O . TYR A 1 442 ? -14.547 -3.590 -4.597 1.00 56.94 442 TYR A O 1
ATOM 3516 N N . ARG A 1 443 ? -16.327 -4.809 -5.270 1.00 58.06 443 ARG A N 1
ATOM 3517 C CA . ARG A 1 443 ? -15.841 -6.131 -4.834 1.00 58.06 443 ARG A CA 1
ATOM 3518 C C . ARG A 1 443 ? -15.472 -7.048 -6.005 1.00 58.06 443 ARG A C 1
ATOM 3520 O O . ARG A 1 443 ? -14.518 -7.808 -5.879 1.00 58.06 443 ARG A O 1
ATOM 3527 N N . ASP A 1 444 ? -16.150 -6.901 -7.142 1.00 62.88 444 ASP A N 1
ATOM 3528 C CA . ASP A 1 444 ? -15.891 -7.689 -8.348 1.00 62.88 444 ASP A CA 1
ATOM 3529 C C . ASP A 1 444 ? -14.875 -6.999 -9.259 1.00 62.88 444 ASP A C 1
ATOM 3531 O O . ASP A 1 444 ? -14.949 -5.794 -9.515 1.00 62.88 444 ASP A O 1
ATOM 3535 N N . TYR A 1 445 ? -13.911 -7.766 -9.765 1.00 70.75 445 TYR A N 1
ATOM 3536 C CA . TYR A 1 445 ? -12.883 -7.248 -10.660 1.00 70.75 445 TYR A CA 1
ATOM 3537 C C . TYR A 1 445 ? -13.279 -7.443 -12.122 1.00 70.75 445 TYR A C 1
ATOM 3539 O O . TYR A 1 445 ? -13.421 -8.570 -12.593 1.00 70.75 445 TYR A O 1
ATOM 3547 N N . LEU A 1 446 ? -13.361 -6.337 -12.863 1.00 76.00 446 LEU A N 1
ATOM 3548 C CA . LEU A 1 446 ? -13.411 -6.378 -14.321 1.00 76.00 446 LEU A CA 1
ATOM 3549 C C . LEU A 1 446 ? -12.001 -6.310 -14.890 1.00 76.00 446 LEU A C 1
ATOM 3551 O O . LEU A 1 446 ? -11.204 -5.434 -14.529 1.00 76.00 446 LEU A O 1
ATOM 3555 N N . TYR A 1 447 ? -11.729 -7.220 -15.818 1.00 80.69 447 TYR A N 1
ATOM 3556 C CA . TYR A 1 447 ? -10.470 -7.291 -16.534 1.00 80.69 447 TYR A CA 1
ATOM 3557 C C . TYR A 1 447 ? -10.687 -7.115 -18.030 1.00 80.69 447 TYR A C 1
ATOM 3559 O O . TYR A 1 447 ? -11.682 -7.573 -18.588 1.00 80.69 447 TYR A O 1
ATOM 3567 N N . THR A 1 448 ? -9.710 -6.500 -18.684 1.00 84.31 448 THR A N 1
ATOM 3568 C CA . THR A 1 448 ? -9.580 -6.520 -20.139 1.00 84.31 448 THR A CA 1
ATOM 3569 C C . THR A 1 448 ? -8.242 -7.123 -20.528 1.00 84.31 448 THR A C 1
ATOM 3571 O O . THR A 1 448 ? -7.259 -6.993 -19.793 1.00 84.31 448 THR A O 1
ATOM 3574 N N . SER A 1 449 ? -8.195 -7.791 -21.677 1.00 87.25 449 SER A N 1
ATOM 3575 C CA . SER A 1 449 ? -6.948 -8.340 -22.192 1.00 87.25 449 SER A CA 1
ATOM 3576 C C . SER A 1 449 ? -6.103 -7.207 -22.758 1.00 87.25 449 SER A C 1
ATOM 3578 O O . SER A 1 449 ? -6.530 -6.488 -23.661 1.00 87.25 449 SER A O 1
ATOM 3580 N N . VAL A 1 450 ? -4.902 -7.032 -22.217 1.00 88.12 450 VAL A N 1
ATOM 3581 C CA . VAL A 1 450 ? -3.923 -6.076 -22.736 1.00 88.12 450 VAL A CA 1
ATOM 3582 C C . VAL A 1 450 ? -2.632 -6.800 -23.063 1.00 88.12 450 VAL A C 1
ATOM 3584 O O . VAL A 1 450 ? -2.360 -7.874 -22.522 1.00 88.12 450 VAL A O 1
ATOM 3587 N N . PRO A 1 451 ? -1.780 -6.217 -23.905 1.00 90.12 451 PRO A N 1
ATOM 3588 C CA . PRO A 1 451 ? -0.498 -6.827 -24.175 1.00 90.12 451 PRO A CA 1
ATOM 3589 C C . PRO A 1 451 ? 0.404 -6.984 -22.943 1.00 90.12 451 PRO A C 1
ATOM 3591 O O . PRO A 1 451 ? 0.437 -6.149 -22.033 1.00 90.12 451 PRO A O 1
ATOM 3594 N N . ASN A 1 452 ? 1.195 -8.050 -22.950 1.00 93.00 452 ASN A N 1
ATOM 3595 C CA . ASN A 1 452 ? 2.083 -8.408 -21.861 1.00 93.00 452 ASN A CA 1
ATOM 3596 C C . ASN A 1 452 ? 3.331 -7.513 -21.837 1.00 93.00 452 ASN A C 1
ATOM 3598 O O . ASN A 1 452 ? 4.271 -7.660 -22.618 1.00 93.00 452 ASN A O 1
ATOM 3602 N N . LEU A 1 453 ? 3.351 -6.607 -20.866 1.00 91.25 453 LEU A N 1
ATOM 3603 C CA . LEU A 1 453 ? 4.436 -5.666 -20.630 1.00 91.25 453 LEU A CA 1
ATOM 3604 C C . LEU A 1 453 ? 5.801 -6.332 -20.371 1.00 91.25 453 LEU A C 1
ATOM 3606 O O . LEU A 1 453 ? 6.826 -5.766 -20.747 1.00 91.25 453 LEU A O 1
ATOM 3610 N N . LEU A 1 454 ? 5.844 -7.539 -19.790 1.00 94.19 454 LEU A N 1
ATOM 3611 C CA . LEU A 1 454 ? 7.102 -8.275 -19.609 1.00 94.19 454 LEU A CA 1
ATOM 3612 C C . LEU A 1 454 ? 7.737 -8.671 -20.940 1.00 94.19 454 LEU A C 1
ATOM 3614 O O . LEU A 1 454 ? 8.955 -8.834 -20.997 1.00 94.19 454 LEU A O 1
ATOM 3618 N N . LEU A 1 455 ? 6.948 -8.806 -22.007 1.00 92.62 455 LEU A N 1
ATOM 3619 C CA . LEU A 1 455 ? 7.422 -9.150 -23.348 1.00 92.62 455 LEU A CA 1
ATOM 3620 C C . LEU A 1 455 ? 7.795 -7.925 -24.185 1.00 92.62 455 LEU A C 1
ATOM 3622 O O . LEU A 1 455 ? 8.255 -8.079 -25.313 1.00 92.62 455 LEU A O 1
ATOM 3626 N N . TYR A 1 456 ? 7.668 -6.720 -23.624 1.00 88.19 456 TYR A N 1
ATOM 3627 C CA . TYR A 1 456 ? 8.062 -5.489 -24.291 1.00 88.19 456 TYR A CA 1
ATOM 3628 C C . TYR A 1 456 ? 9.539 -5.524 -24.725 1.00 88.19 456 TYR A C 1
ATOM 3630 O O . TYR A 1 456 ? 10.441 -5.851 -23.937 1.00 88.19 456 TYR A O 1
ATOM 3638 N N . VAL A 1 457 ? 9.790 -5.122 -25.968 1.00 81.62 457 VAL A 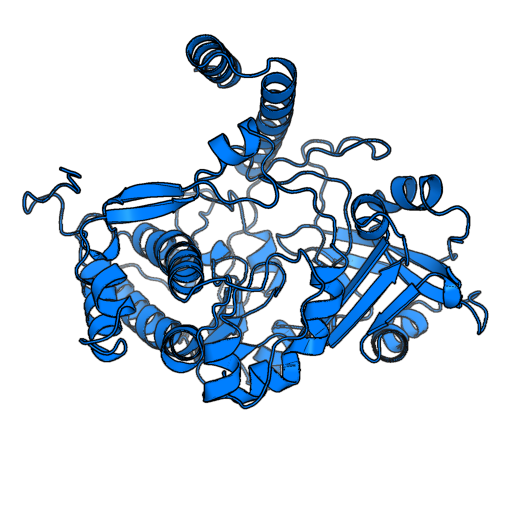N 1
ATOM 3639 C CA . VAL A 1 457 ? 11.120 -4.897 -26.550 1.00 81.62 457 VAL A CA 1
ATOM 3640 C C . VAL A 1 457 ? 11.181 -3.494 -27.164 1.00 81.62 457 VAL A C 1
ATOM 3642 O O . VAL A 1 457 ? 10.148 -2.851 -27.325 1.00 81.62 457 VAL A O 1
ATOM 3645 N N . ASP A 1 458 ? 12.392 -3.006 -27.443 1.00 77.62 458 ASP A N 1
ATOM 3646 C CA . ASP A 1 458 ? 12.643 -1.648 -27.951 1.00 77.62 458 ASP A CA 1
ATOM 3647 C C . ASP A 1 458 ? 11.712 -1.283 -29.124 1.00 77.62 458 ASP A C 1
ATOM 3649 O O . ASP A 1 458 ? 11.617 -2.024 -30.107 1.00 77.62 458 ASP A O 1
ATOM 3653 N N . HIS A 1 459 ? 11.064 -0.114 -29.038 1.00 60.84 459 HIS A N 1
ATOM 3654 C CA . HIS A 1 459 ? 10.216 0.430 -30.103 1.00 60.84 459 HIS A CA 1
ATOM 3655 C C . HIS A 1 459 ? 10.935 0.528 -31.457 1.00 60.84 459 HIS A C 1
ATOM 3657 O O . HIS A 1 459 ? 10.293 0.369 -32.494 1.00 60.84 459 HIS A O 1
ATOM 3663 N N . ASN A 1 460 ? 12.255 0.737 -31.463 1.00 59.06 460 ASN A N 1
ATOM 3664 C CA . ASN A 1 460 ? 13.058 0.824 -32.684 1.00 59.06 460 ASN A CA 1
ATOM 3665 C C . ASN A 1 460 ? 13.368 -0.545 -33.313 1.00 59.06 460 ASN A C 1
ATOM 3667 O O . ASN A 1 460 ? 13.785 -0.602 -34.466 1.00 59.06 460 ASN A O 1
ATOM 3671 N N . GLN A 1 461 ? 13.147 -1.651 -32.592 1.00 54.50 461 GLN A N 1
ATOM 3672 C CA . GLN A 1 461 ? 13.277 -3.016 -33.121 1.00 54.50 461 GLN A CA 1
ATOM 3673 C C . GLN A 1 461 ? 11.969 -3.550 -33.734 1.00 54.50 461 GLN A C 1
ATOM 3675 O O . GLN A 1 461 ? 11.882 -4.726 -34.080 1.00 54.50 461 GLN A O 1
ATOM 3680 N N . GLY A 1 462 ? 10.955 -2.694 -33.912 1.00 39.06 462 GLY A N 1
ATOM 3681 C CA . GLY A 1 462 ? 9.785 -2.988 -34.745 1.00 39.06 462 GLY A CA 1
ATOM 3682 C C . GLY A 1 462 ? 8.706 -3.861 -34.104 1.00 39.06 462 GLY A C 1
ATOM 3683 O O . GLY A 1 462 ? 7.674 -4.084 -34.730 1.00 39.06 462 GLY A O 1
ATOM 3684 N N . VAL A 1 463 ? 8.862 -4.297 -32.853 1.00 44.16 463 VAL A N 1
ATOM 3685 C CA . VAL A 1 463 ? 7.769 -4.950 -32.120 1.00 44.16 463 VAL A CA 1
ATOM 3686 C C . VAL A 1 463 ? 7.136 -3.918 -31.201 1.00 44.16 463 VAL A C 1
ATOM 3688 O O . VAL A 1 463 ? 7.356 -3.869 -29.992 1.00 44.16 463 VAL A O 1
ATOM 3691 N N . SER A 1 464 ? 6.334 -3.051 -31.821 1.00 41.88 464 SER A N 1
ATOM 3692 C CA . SER A 1 464 ? 5.245 -2.415 -31.096 1.00 41.88 464 SER A CA 1
ATOM 3693 C C . SER A 1 464 ? 4.391 -3.527 -30.516 1.00 41.88 464 SER A C 1
ATOM 3695 O O . SER A 1 464 ? 4.099 -4.521 -31.182 1.00 41.88 464 SER A O 1
ATOM 3697 N N . VAL A 1 465 ? 4.031 -3.325 -29.263 1.00 45.22 465 VAL A N 1
ATOM 3698 C CA . VAL A 1 465 ? 3.094 -4.091 -28.471 1.00 45.22 465 VAL A CA 1
ATOM 3699 C C . VAL A 1 465 ? 1.740 -4.134 -29.202 1.00 45.22 465 VAL A C 1
ATOM 3701 O O . VAL A 1 465 ? 0.814 -3.392 -28.896 1.00 45.22 465 VAL A O 1
ATOM 3704 N N . THR A 1 466 ? 1.658 -4.946 -30.244 1.00 32.66 466 THR A N 1
ATOM 3705 C CA . THR A 1 466 ? 0.473 -5.144 -31.063 1.00 32.66 466 THR A CA 1
ATOM 3706 C C . THR A 1 466 ? -0.186 -6.392 -30.511 1.00 32.66 466 THR A C 1
ATOM 3708 O O . THR A 1 466 ? 0.327 -7.502 -30.645 1.00 32.66 466 THR A O 1
ATOM 3711 N N . ALA A 1 467 ? -1.286 -6.189 -29.784 1.00 29.19 467 ALA A N 1
ATOM 3712 C CA . ALA A 1 467 ? -2.275 -7.247 -29.660 1.00 29.19 467 ALA A CA 1
ATOM 3713 C C . ALA A 1 467 ? -2.693 -7.662 -31.088 1.00 29.19 467 ALA A C 1
ATOM 3715 O O . ALA A 1 467 ? -2.753 -6.775 -31.948 1.00 29.19 467 ALA A O 1
ATOM 3716 N N . PRO A 1 468 ? -2.907 -8.962 -31.355 1.00 33.03 468 PRO A N 1
ATOM 3717 C CA . PRO A 1 468 ? -3.473 -9.403 -32.626 1.00 33.03 468 PRO A CA 1
ATOM 3718 C C . PRO A 1 468 ? -4.835 -8.759 -32.903 1.00 33.03 468 PRO A C 1
ATOM 3720 O O . PRO A 1 468 ? -5.568 -8.474 -31.925 1.00 33.03 468 PRO A O 1
#

Solvent-accessible surface area (backbone atoms only — not comparable to full-atom values): 24763 Å² total; per-residue (Å²): 133,64,67,61,60,50,51,52,51,52,32,63,76,67,71,51,62,65,68,58,50,53,51,51,42,55,33,33,52,40,8,49,53,40,42,52,50,37,70,78,58,58,56,71,74,58,50,63,86,46,53,47,61,50,30,32,61,32,49,68,66,71,53,91,87,45,86,22,38,47,15,56,40,40,40,83,75,37,74,75,66,57,77,83,62,72,59,44,71,38,56,33,30,37,30,28,33,49,46,91,46,45,47,75,41,63,62,43,67,70,72,45,39,60,38,41,59,68,65,63,55,62,89,65,55,94,64,33,42,82,40,69,36,38,50,78,30,45,58,50,39,58,74,74,39,80,76,54,40,81,42,78,57,65,46,53,20,45,28,37,76,79,57,34,36,25,32,35,71,73,36,69,67,38,29,42,39,31,24,32,63,26,33,38,56,91,43,65,40,48,45,45,61,48,44,43,57,31,35,42,66,40,52,74,57,48,66,66,52,55,80,48,65,68,28,29,38,77,47,48,33,56,16,17,34,29,42,66,48,98,48,56,84,59,22,12,62,46,32,35,35,38,25,55,28,64,65,58,64,26,46,79,72,71,29,36,49,36,41,45,45,32,40,55,24,55,36,96,86,65,52,30,37,46,42,64,52,67,63,39,87,44,69,67,50,37,51,53,49,48,51,55,48,50,54,35,49,49,65,39,62,42,52,29,42,77,68,27,29,30,24,62,47,47,18,20,85,26,24,28,43,27,22,32,54,86,81,63,49,77,60,25,36,31,43,39,77,67,74,65,25,24,31,18,49,68,49,24,25,76,66,68,76,46,69,79,76,71,50,87,97,47,80,41,67,27,97,39,62,64,54,21,51,46,48,31,45,46,16,41,46,61,48,27,50,47,48,47,27,49,58,63,68,25,46,69,67,14,55,41,33,52,51,50,47,54,53,48,65,74,74,45,55,78,89,37,70,66,31,43,52,59,77,65,36,70,48,38,74,39,79,38,66,68,59,23,57,70,72,68,41,85,85,61,85,48,66,43,83,38,59,30,67,61,71,48,48,26,58,90,74,70,50,63,88,68,68,131

InterPro domains:
  IPR007310 Aerobactin siderophore biosynthesis, IucA/IucC, N-terminal [PF04183] (53-264)
  IPR022770 Aerobactin siderophore biosynthesis IucA/IucC-like, C-terminal [PF06276] (288-436)
  IPR037455 Aerobactin siderophore biosynthesis, IucA/IucC-like [PTHR34384] (5-456)

Radius of gyration: 22.23 Å; Cα contacts (8 Å, |Δi|>4): 898; chains: 1; bounding box: 52×53×68 Å

Foldseek 3Di:
DPVLVVLVVVCVVVVFDPVLSVVVVLLLVQQVLQLVLCLVVQQDQDALPDAQLSLQNNQRQFDPPFSSQRRFAFDPPFDDDDRVRDLFKFKKFKKWAFPVQKDKDFPVQVLCVQVCVQFVWDDHDPRIGIAIAGPRLVVVCVVQPVRIGTTPTIFIWGDGNLSQFTQTPSHNFKTKRHADRTDRRQDRSFAFPQLQVQQLQCVVLCVQQQPCVQAEDEFGQNMKMWTDDPDRVSGRSGMMTITGNPQVVLVVVQKHKYQQSSQLHADSVRAGSVCVNLVCVDLVSLLVVLLQCLQSACVRFVSCLQQALKHDLQFRRQKMWIANSVNRHTRHIYGDRRQQIAGAQVSNCVRPVDGRDGDPPGLHYDPDSLVNLQSRCCRPPVRGQQSSCVSSVNQQQCSSLVSNLVSCVVPHPCPDPSCCQQPPDQWGWDFPSVVCSSVVNPRDTDTDIAGRSSPDHHVVVPDDSDDD

Organism: NCBI:txid215637

pLDDT: mean 92.43, std 9.65, range [29.19, 98.81]

Mean predicted aligned error: 4.92 Å

Sequence (468 aa):
LNPDVLLNQVARANNYDKDIISAIIREMESSMAHQEHMYVHPPSPPTLESSELAWENSILEGHATHPMHKARFALPPLAPIQVGESLRHVKVVFVAVPRSQLQIRGNFEDELAPLVQAIGLQGASSDEVIVPVHSRQLPNIVSRFPFVRLLDGYDMAEAQASLRTVVPDHSPNIQLKLPLGIKVTSALRTITPWTTYLGPGLRPILERIMKDPEACIVVHETSSIVVRDPDVDEAKHLSCLIRESPTQLARARGESVVVCAALTERDANGEFHVNRAWKLNSLDRRLAFLERYVELYLRAIMPPIIEHGFAFEAHQQNTLMRYDPTTGDIKGFMVRDFGGIKAHQDTLFQTTGMRMEAIPDGCAEAESLKEVYNLAYHSIVQMNLHRLIRALGLHYNGMGWAIVRRHMRKIIPRQSELYRLWLESPTVDYKCFVTMKIDGLYRDYLYTSVPNLLLYVDHNQGVSVTAP

Secondary structure (DSSP, 8-state):
--HHHHHHHHHHHHT--HHHHHHHHHHHHHHHHHHHHHHHSPPPPP-TTS-HHHHHHT-SS--TT-TTTT--EEPTTSPPPPTT---SEEEEEEEEEEGGGEEEESSHHHHHHHHHHHTT-----TTEEEEEEEGGGHHHHHHH-TT-EEEEEEEEEEE-TTSSEEEETT-TTEEEE----EEETTEES---HHHHHHHHHTHHHHHHH---TTTEEE--EEEEEEE--S-HHHHTTSEEEEEE-HHHHHHTTT-EEEEHHHHT-B-TTS-BHHHHHTT--SHHHHHHHHHHHHHHHHHHHHHHHHHHSEE---STTTEEEEE-TTT--EEEEEE---TT-EE-HHHHHHHHS----PPTT-SSB-SSHHHHHHHHIIIIIIIIIHHHHHHTT-STTSHHHHHHHHHHHHHS-TTSHHHIIIII-SEEEEE-HHHHHHTT-SSSPPEEEEE-GGG---GGGT------

Nearest PDB structures (foldseek):
  2x3j-assembly1_B  TM=8.229E-01  e=2.187E-23  Dickeya chrysanthemi
  2w03-assembly2_B  TM=8.222E-01  e=5.470E-21  Dickeya chrysanthemi
  2x3k-assembly1_B  TM=7.989E-01  e=5.161E-21  Dickeya chrysanthemi
  2w03-assembly1_A  TM=8.019E-01  e=3.513E-20  Dickeya chrysanthemi
  2w02-assembly1_A  TM=8.017E-01  e=5.928E-20  Dickeya chrysanthemi